Protein AF-0000000087209669 (afdb_homodimer)

Organism: Triticum turgidum subsp. durum (NCBI:txid4567)

Secondary structure (DSSP, 8-state):
---------HHHHHHHHH-TTPPPEE--HHHHHHHTTTT-GGGEEEEETTEEEEEEEETTEEEEEEEEPTTS-HHHHHHHHHHHHH---TTBPPEEEEEEEEEEEEEEETTEEEEEEEEEEEEEEE--TT-BHHHHHH-GGGPPPHHHHHHHHHHHHHHHHHHHHTTEE-----GGGEEE-TT--EEE---TT-EEPPTTTTHHHHGGGSSGGGGS-GGGS-S---HHHHHHHHHHHHHHHHH---SS---------/---------HHHHHHHHH-TTPPPEE--HHHHHHHTTTT-GGGEEEEETTEEEEEEEETTEEEEEEEEPTTS-HHHHHHHHHHHHH---TTBPPEEEEEEEEEEEEEEETTEEEEEEEEEEEEEEE--TT-BHHHHHH-GGGPPPHHHHHHHHHHHHHHHHHHHHTTEE-----GGGEEE-TT--EEE---TT-EEPPTTTTHHHHGGGSSTTTTS-GGGS-S---HHHHHHHHHHHHHHHHH---SS---------

Structure (mmCIF, N/CA/C/O backbone):
data_AF-0000000087209669-model_v1
#
loop_
_entity.id
_entity.type
_entity.pdbx_description
1 polymer 'non-specific serine/threonine protein kinase'
#
loop_
_atom_site.group_PDB
_atom_site.id
_atom_site.type_symbol
_atom_site.label_atom_id
_atom_site.label_alt_id
_atom_site.label_comp_id
_atom_site.label_asym_id
_atom_site.label_entity_id
_atom_site.label_seq_id
_atom_site.pdbx_PDB_ins_code
_atom_site.Cartn_x
_atom_site.Cartn_y
_atom_site.Cartn_z
_atom_site.occupancy
_atom_site.B_iso_or_equiv
_atom_site.auth_seq_id
_atom_site.auth_comp_id
_atom_site.auth_asym_id
_atom_site.auth_atom_id
_atom_site.pdbx_PDB_model_num
ATOM 1 N N . MET A 1 1 ? 26.562 -43.812 -26.75 1 29.86 1 MET A N 1
ATOM 2 C CA . MET A 1 1 ? 25.906 -43.969 -25.438 1 29.86 1 MET A CA 1
ATOM 3 C C . MET A 1 1 ? 24.688 -43.062 -25.344 1 29.86 1 MET A C 1
ATOM 5 O O . MET A 1 1 ? 24.781 -41.844 -25.469 1 29.86 1 MET A O 1
ATOM 9 N N . ASP A 1 2 ? 23.531 -43.406 -25.953 1 32.28 2 ASP A N 1
ATOM 10 C CA . ASP A 1 2 ? 22.266 -42.688 -26.109 1 32.28 2 ASP A CA 1
ATOM 11 C C . ASP A 1 2 ? 21.781 -42.156 -24.766 1 32.28 2 ASP A C 1
ATOM 13 O O . ASP A 1 2 ? 21.484 -42.938 -23.859 1 32.28 2 ASP A O 1
ATOM 17 N N . THR A 1 3 ? 22.391 -41.25 -24.188 1 37.75 3 THR A N 1
ATOM 18 C CA . THR A 1 3 ? 21.938 -40.562 -22.969 1 37.75 3 THR A CA 1
ATOM 19 C C . THR A 1 3 ? 20.422 -40.469 -22.953 1 37.75 3 THR A C 1
ATOM 21 O O . THR A 1 3 ? 19.844 -39.656 -23.703 1 37.75 3 THR A O 1
ATOM 24 N N . LYS A 1 4 ? 19.719 -41.469 -22.969 1 43.22 4 LYS A N 1
ATOM 25 C CA . LYS A 1 4 ? 18.266 -41.531 -22.828 1 43.22 4 LYS A CA 1
ATOM 26 C C . LYS A 1 4 ? 17.781 -40.594 -21.734 1 43.22 4 LYS A C 1
ATOM 28 O O . LYS A 1 4 ? 18.047 -40.812 -20.562 1 43.22 4 LYS A O 1
ATOM 33 N N . ILE A 1 5 ? 17.859 -39.344 -21.797 1 48.56 5 ILE A N 1
ATOM 34 C CA . ILE A 1 5 ? 17.234 -38.375 -20.875 1 48.56 5 ILE A CA 1
ATOM 35 C C . ILE A 1 5 ? 15.938 -38.938 -20.328 1 48.56 5 ILE A C 1
ATOM 37 O O . ILE A 1 5 ? 14.992 -39.219 -21.078 1 48.56 5 ILE A O 1
ATOM 41 N N . GLY A 1 6 ? 15.977 -39.844 -19.453 1 56.38 6 GLY A N 1
ATOM 42 C CA . GLY A 1 6 ? 14.875 -40.562 -18.828 1 56.38 6 GLY A CA 1
ATOM 43 C C . GLY A 1 6 ? 13.68 -39.656 -18.531 1 56.38 6 GLY A C 1
ATOM 44 O O . GLY A 1 6 ? 13.836 -38.5 -18.203 1 56.38 6 GLY A O 1
ATOM 45 N N . THR A 1 7 ? 12.422 -40 -19.156 1 77.19 7 THR A N 1
ATOM 46 C CA . THR A 1 7 ? 11.148 -39.281 -19.031 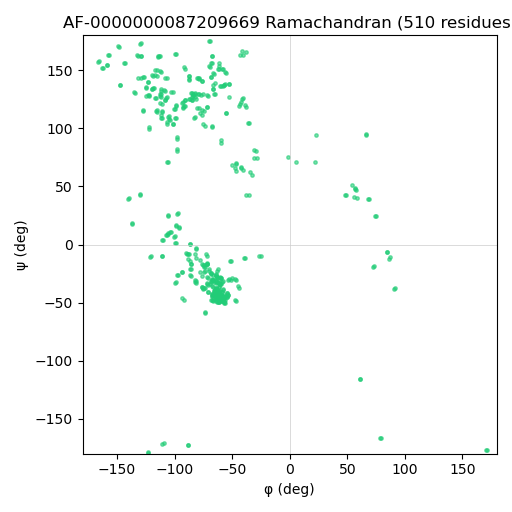1 77.19 7 THR A CA 1
ATOM 47 C C . THR A 1 7 ? 10.742 -39.125 -17.562 1 77.19 7 THR A C 1
ATOM 49 O O . THR A 1 7 ? 10.773 -40.125 -16.812 1 77.19 7 THR A O 1
ATOM 52 N N . ILE A 1 8 ? 10.719 -37.938 -17.016 1 86.88 8 ILE A N 1
ATOM 53 C CA . ILE A 1 8 ? 10.242 -37.656 -15.664 1 86.88 8 ILE A CA 1
ATOM 54 C C . ILE A 1 8 ? 8.953 -38.438 -15.391 1 86.88 8 ILE A C 1
ATOM 56 O O . ILE A 1 8 ? 8.055 -38.469 -16.234 1 86.88 8 ILE A O 1
ATOM 60 N N . ASN A 1 9 ? 9.008 -39.281 -14.352 1 91.88 9 ASN A N 1
ATOM 61 C CA . ASN A 1 9 ? 7.816 -40.031 -13.969 1 91.88 9 ASN A CA 1
ATOM 62 C C . ASN A 1 9 ? 7.262 -39.562 -12.633 1 91.88 9 ASN A C 1
ATOM 64 O O . ASN A 1 9 ? 7.688 -38.531 -12.109 1 91.88 9 ASN A O 1
ATOM 68 N N . LYS A 1 10 ? 6.285 -40.312 -12.125 1 94.25 10 LYS A N 1
ATOM 69 C CA . LYS A 1 10 ? 5.559 -39.938 -10.914 1 94.25 10 LYS A CA 1
ATOM 70 C C . LYS A 1 10 ? 6.488 -39.906 -9.703 1 94.25 10 LYS A C 1
ATOM 72 O O . LYS A 1 10 ? 6.363 -39 -8.852 1 94.25 10 LYS A O 1
ATOM 77 N N . VAL A 1 11 ? 7.418 -40.812 -9.57 1 93.75 11 VAL A N 1
ATOM 78 C CA . VAL A 1 11 ? 8.359 -40.906 -8.453 1 93.75 11 VAL A CA 1
ATOM 79 C C . VAL A 1 11 ? 9.281 -39.688 -8.484 1 93.75 11 VAL A C 1
ATOM 81 O O . VAL A 1 11 ? 9.602 -39.094 -7.438 1 93.75 11 VAL A O 1
ATOM 84 N N . ASP A 1 12 ? 9.688 -39.312 -9.68 1 94.94 12 ASP A N 1
ATOM 85 C CA . ASP A 1 12 ? 10.539 -38.156 -9.836 1 94.94 12 ASP A CA 1
ATOM 86 C C . ASP A 1 12 ? 9.812 -36.875 -9.375 1 94.94 12 ASP A C 1
ATOM 88 O O . ASP A 1 12 ? 10.391 -36.062 -8.664 1 94.94 12 ASP A O 1
ATOM 92 N N . LEU A 1 13 ? 8.617 -36.75 -9.805 1 96.31 13 LEU A N 1
ATOM 93 C CA . LEU A 1 13 ? 7.836 -35.594 -9.422 1 96.31 13 LEU A CA 1
ATOM 94 C C . LEU A 1 13 ? 7.621 -35.531 -7.91 1 96.31 13 LEU A C 1
ATOM 96 O O . LEU A 1 13 ? 7.688 -34.469 -7.297 1 96.31 13 LEU A O 1
ATOM 100 N N . GLU A 1 14 ? 7.352 -36.688 -7.293 1 95.81 14 GLU A N 1
ATOM 101 C CA . GLU A 1 14 ? 7.219 -36.781 -5.84 1 95.81 14 GLU A CA 1
ATOM 102 C C . GLU A 1 14 ? 8.477 -36.281 -5.141 1 95.81 14 GLU A C 1
ATOM 104 O O . GLU A 1 14 ? 8.398 -35.531 -4.16 1 95.81 14 GLU A O 1
ATOM 109 N N . ARG A 1 15 ? 9.594 -36.688 -5.625 1 94.94 15 ARG A N 1
ATOM 110 C CA . ARG A 1 15 ? 10.867 -36.25 -5.07 1 94.94 15 ARG A CA 1
ATOM 111 C C . ARG A 1 15 ? 11.016 -34.719 -5.199 1 94.94 15 ARG A C 1
ATOM 113 O O . ARG A 1 15 ? 11.531 -34.062 -4.297 1 94.94 15 ARG A O 1
ATOM 120 N N . MET A 1 16 ? 10.586 -34.219 -6.312 1 95.88 16 MET A N 1
ATOM 121 C CA . MET A 1 16 ? 10.664 -32.781 -6.543 1 95.88 16 MET A CA 1
ATOM 122 C C . MET A 1 16 ? 9.789 -32.031 -5.555 1 95.88 16 MET A C 1
ATOM 124 O O . MET A 1 16 ? 10.172 -30.953 -5.078 1 95.88 16 MET A O 1
ATOM 128 N N . VAL A 1 17 ? 8.609 -32.594 -5.273 1 96.12 17 VAL A N 1
ATOM 129 C CA . VAL A 1 17 ? 7.703 -31.953 -4.324 1 96.12 17 VAL A CA 1
ATOM 130 C C . VAL A 1 17 ? 8.367 -31.875 -2.951 1 96.12 17 VAL A C 1
ATOM 132 O O . VAL A 1 17 ? 8.219 -30.859 -2.246 1 96.12 17 VAL A O 1
ATOM 135 N N . LEU A 1 18 ? 9.164 -32.812 -2.588 1 94.31 18 LEU A N 1
ATOM 136 C CA . LEU A 1 18 ? 9.773 -32.906 -1.266 1 94.31 18 LEU A CA 1
ATOM 137 C C . LEU A 1 18 ? 11.062 -32.094 -1.195 1 94.31 18 LEU A C 1
ATOM 139 O O . LEU A 1 18 ? 11.453 -31.641 -0.12 1 94.31 18 LEU A O 1
ATOM 143 N N . ASP A 1 19 ? 11.664 -31.953 -2.354 1 94.62 19 ASP A N 1
ATOM 144 C CA . ASP A 1 19 ? 12.945 -31.25 -2.416 1 94.62 19 ASP A CA 1
ATOM 145 C C . ASP A 1 19 ? 12.758 -29.797 -2.85 1 94.62 19 ASP A C 1
ATOM 147 O O . ASP A 1 19 ? 12.648 -29.516 -4.043 1 94.62 19 ASP A O 1
ATOM 151 N N . ARG A 1 20 ? 12.945 -28.922 -1.974 1 91.5 20 ARG A N 1
ATOM 152 C CA . ARG A 1 20 ? 12.695 -27.516 -2.242 1 91.5 20 ARG A CA 1
ATOM 153 C C . ARG A 1 20 ? 13.758 -26.938 -3.174 1 91.5 20 ARG A C 1
ATOM 155 O O . ARG A 1 20 ? 13.57 -25.859 -3.75 1 91.5 20 ARG A O 1
ATOM 162 N N . SER A 1 21 ? 14.836 -27.547 -3.355 1 92.44 21 SER A N 1
ATOM 163 C CA . SER A 1 21 ? 15.914 -27.062 -4.207 1 92.44 21 SER A CA 1
ATOM 164 C C . SER A 1 21 ? 15.75 -27.562 -5.645 1 92.44 21 SER A C 1
ATOM 166 O O . SER A 1 21 ? 16.469 -27.125 -6.539 1 92.44 21 SER A O 1
ATOM 168 N N . ALA A 1 22 ? 14.797 -28.438 -5.828 1 93.75 22 ALA A N 1
ATOM 169 C CA . ALA A 1 22 ? 14.586 -29 -7.164 1 93.75 22 ALA A CA 1
ATOM 170 C C . ALA A 1 22 ? 14.258 -27.891 -8.172 1 93.75 22 ALA A C 1
ATOM 172 O O . ALA A 1 22 ? 13.484 -26.984 -7.871 1 93.75 22 ALA A O 1
ATOM 173 N N . GLU A 1 23 ? 14.836 -27.953 -9.32 1 95.38 23 GLU A N 1
ATOM 174 C CA . GLU A 1 23 ? 14.555 -27 -10.391 1 95.38 23 GLU A CA 1
ATOM 175 C C . GLU A 1 23 ? 13.367 -27.453 -11.234 1 95.38 23 GLU A C 1
ATOM 177 O O . GLU A 1 23 ? 13.211 -28.641 -11.516 1 95.38 23 GLU A O 1
ATOM 182 N N . PRO A 1 24 ? 12.539 -26.484 -11.633 1 97 24 PRO A N 1
ATOM 183 C CA . PRO A 1 24 ? 11.422 -26.859 -12.5 1 97 24 PRO A CA 1
ATOM 184 C C . PRO A 1 24 ? 11.875 -27.531 -13.789 1 97 24 PRO A C 1
ATOM 186 O O . PRO A 1 24 ? 12.961 -27.234 -14.297 1 97 24 PRO A O 1
ATOM 189 N N . THR A 1 25 ? 11.047 -28.375 -14.32 1 96.19 25 THR A N 1
ATOM 190 C CA . THR A 1 25 ? 11.43 -29.125 -15.516 1 96.19 25 THR A CA 1
ATOM 191 C C . THR A 1 25 ? 10.211 -29.422 -16.375 1 96.19 25 THR A C 1
ATOM 193 O O . THR A 1 25 ? 9.078 -29.125 -15.984 1 96.19 25 THR A O 1
ATOM 196 N N . TYR A 1 26 ? 10.539 -29.922 -17.547 1 96.56 26 TYR A N 1
ATOM 197 C CA . TYR A 1 26 ? 9.484 -30.406 -18.422 1 96.56 26 TYR A CA 1
ATOM 198 C C . TYR A 1 26 ? 8.797 -31.625 -17.828 1 96.56 26 TYR A C 1
ATOM 200 O O . TYR A 1 26 ? 9.461 -32.5 -17.297 1 96.56 26 TYR A O 1
ATOM 208 N N . LEU A 1 27 ? 7.516 -31.688 -17.891 1 97.5 27 LEU A N 1
ATOM 209 C CA . LEU A 1 27 ? 6.691 -32.812 -17.453 1 97.5 27 LEU A CA 1
ATOM 210 C C . LEU A 1 27 ? 5.828 -33.344 -18.594 1 97.5 27 LEU A C 1
ATOM 212 O O . LEU A 1 27 ? 5.113 -32.562 -19.234 1 97.5 27 LEU A O 1
ATOM 216 N N . PRO A 1 28 ? 5.887 -34.625 -18.828 1 96.25 28 PRO A N 1
ATOM 217 C CA . PRO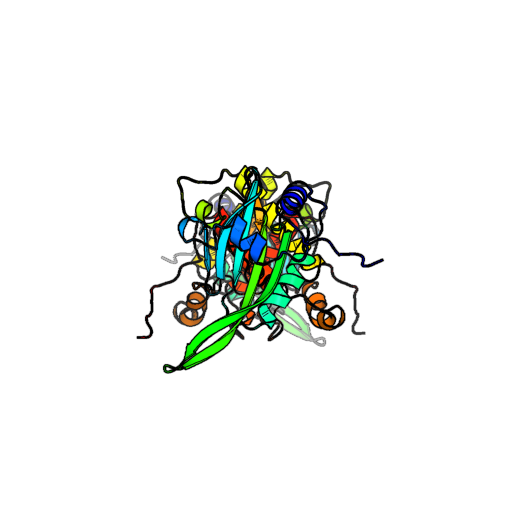 A 1 28 ? 5.09 -35.156 -19.922 1 96.25 28 PRO A CA 1
ATOM 218 C C . PRO A 1 28 ? 3.586 -35.062 -19.672 1 96.25 28 PRO A C 1
ATOM 220 O O . PRO A 1 28 ? 3.133 -35.156 -18.531 1 96.25 28 PRO A O 1
ATOM 223 N N . LEU A 1 29 ? 2.846 -34.875 -20.734 1 96 29 LEU A N 1
ATOM 224 C CA . LEU A 1 29 ? 1.393 -34.781 -20.656 1 96 29 LEU A CA 1
ATOM 225 C C . LEU A 1 29 ? 0.793 -36 -19.969 1 96 29 LEU A C 1
ATOM 227 O O . LEU A 1 29 ? -0.108 -35.875 -19.141 1 96 29 LEU A O 1
ATOM 231 N N . SER A 1 30 ? 1.269 -37.188 -20.312 1 95.56 30 SER A N 1
ATOM 232 C CA . SER A 1 30 ? 0.744 -38.438 -19.766 1 95.56 30 SER A CA 1
ATOM 233 C C . SER A 1 30 ? 0.854 -38.469 -18.25 1 95.56 30 SER A C 1
ATOM 235 O O . SER A 1 30 ? -0.038 -38.969 -17.562 1 95.56 30 SER A O 1
ATOM 237 N N . LEU A 1 31 ? 1.919 -37.969 -17.75 1 96.81 31 LEU A N 1
ATOM 238 C CA . LEU A 1 31 ? 2.125 -37.875 -16.297 1 96.81 31 LEU A CA 1
ATOM 239 C C . LEU A 1 31 ? 1.084 -37 -15.648 1 96.81 31 LEU A C 1
ATOM 241 O O . LEU A 1 31 ? 0.45 -37.375 -14.664 1 96.81 31 LEU A O 1
ATOM 245 N N . LEU A 1 32 ? 0.845 -35.781 -16.172 1 97.81 32 LEU A N 1
ATOM 246 C CA . LEU A 1 32 ? -0.082 -34.812 -15.602 1 97.81 32 LEU A CA 1
ATOM 247 C C . LEU A 1 32 ? -1.523 -35.281 -15.742 1 97.81 32 LEU A C 1
ATOM 249 O O . LEU A 1 32 ? -2.348 -35.062 -14.859 1 97.81 32 LEU A O 1
ATOM 253 N N . GLU A 1 33 ? -1.814 -36 -16.875 1 96.69 33 GLU A N 1
ATOM 254 C CA . GLU A 1 33 ? -3.129 -36.594 -17.031 1 96.69 33 GLU A CA 1
ATOM 255 C C . GLU A 1 33 ? -3.373 -37.656 -15.961 1 96.69 33 GLU A C 1
ATOM 257 O O . GLU A 1 33 ? -4.449 -37.719 -15.359 1 96.69 33 GLU A O 1
ATOM 262 N N . ASP A 1 34 ? -2.4 -38.438 -15.758 1 96.75 34 ASP A N 1
ATOM 263 C CA . ASP A 1 34 ? -2.514 -39.531 -14.797 1 96.75 34 ASP A CA 1
ATOM 264 C C . ASP A 1 34 ? -2.768 -39 -13.391 1 96.75 34 ASP A C 1
ATOM 266 O O . ASP A 1 34 ? -3.713 -39.406 -12.719 1 96.75 34 ASP A O 1
ATOM 270 N N . ILE A 1 35 ? -2.006 -38.062 -12.961 1 97.56 35 ILE A N 1
ATOM 271 C CA . ILE A 1 35 ? -2.053 -37.625 -11.562 1 97.56 35 ILE A CA 1
ATOM 272 C C . ILE A 1 35 ? -3.305 -36.781 -11.336 1 97.56 35 ILE A C 1
ATOM 274 O O . ILE A 1 35 ? -3.691 -36.531 -10.188 1 97.56 35 ILE A O 1
ATOM 278 N N . THR A 1 36 ? -3.971 -36.25 -12.367 1 97.88 36 THR A N 1
ATOM 279 C CA . THR A 1 36 ? -5.168 -35.438 -12.234 1 97.88 36 THR A CA 1
ATOM 280 C C . THR A 1 36 ? -6.414 -36.219 -12.641 1 97.88 36 THR A C 1
ATOM 282 O O . THR A 1 36 ? -7.484 -35.625 -12.828 1 97.88 36 THR A O 1
ATOM 285 N N . ASP A 1 37 ? -6.301 -37.531 -12.859 1 97.12 37 ASP A N 1
ATOM 286 C CA . ASP A 1 37 ? -7.402 -38.344 -13.359 1 97.12 37 ASP A CA 1
ATOM 287 C C . ASP A 1 37 ? -7.957 -37.75 -14.664 1 97.12 37 ASP A C 1
ATOM 289 O O . ASP A 1 37 ? -9.164 -37.531 -14.781 1 97.12 37 ASP A O 1
ATOM 293 N N . CYS A 1 38 ? -7.012 -37.5 -15.594 1 96.5 38 CYS A N 1
ATOM 294 C CA . CYS A 1 38 ? -7.312 -36.969 -16.922 1 96.5 38 CYS A CA 1
ATOM 295 C C . CYS A 1 38 ? -8.086 -35.656 -16.828 1 96.5 38 CYS A C 1
ATOM 297 O O . CYS A 1 38 ? -9.094 -35.5 -17.516 1 96.5 38 CYS A O 1
ATOM 299 N N . PHE A 1 39 ? -7.672 -34.844 -15.891 1 96.44 39 PHE A N 1
ATOM 300 C CA . PHE A 1 39 ? -8.258 -33.531 -15.719 1 96.44 39 PHE A CA 1
ATOM 301 C C . PHE A 1 39 ? -9.758 -33.625 -15.484 1 96.44 39 PHE A C 1
ATOM 303 O O . PHE A 1 39 ? -10.539 -32.875 -16.094 1 96.44 39 PHE A O 1
ATOM 310 N N . SER A 1 40 ? -10.133 -34.5 -14.625 1 96.19 40 SER A N 1
ATOM 311 C CA . SER A 1 40 ? -11.539 -34.688 -14.281 1 96.19 40 SER A CA 1
ATOM 312 C C . SER A 1 40 ? -12.086 -33.5 -13.516 1 96.19 40 SER A C 1
ATOM 314 O O . SER A 1 40 ? -11.367 -32.844 -12.742 1 96.19 40 SER A O 1
ATOM 316 N N . ASP A 1 41 ? -13.383 -33.25 -13.602 1 94.81 41 ASP A N 1
ATOM 317 C CA . ASP A 1 41 ? -14.055 -32.156 -12.922 1 94.81 41 ASP A CA 1
ATOM 318 C C . ASP A 1 41 ? -13.969 -32.312 -11.406 1 94.81 41 ASP A C 1
ATOM 320 O O . ASP A 1 41 ? -13.914 -31.328 -10.68 1 94.81 41 ASP A O 1
ATOM 324 N N . ASP A 1 42 ? -13.953 -33.5 -10.961 1 95.44 42 ASP A N 1
ATOM 325 C CA . ASP A 1 42 ? -13.898 -33.781 -9.523 1 95.44 42 ASP A CA 1
ATOM 326 C C . ASP A 1 42 ? -12.594 -33.25 -8.922 1 95.44 42 ASP A C 1
ATOM 328 O O . ASP A 1 42 ? -12.508 -33.062 -7.707 1 95.44 42 ASP A O 1
ATOM 332 N N . GLN A 1 43 ? -11.539 -33.062 -9.75 1 96.12 43 GLN A N 1
ATOM 333 C CA . GLN A 1 43 ? -10.234 -32.625 -9.266 1 96.12 43 GLN A CA 1
ATOM 334 C C . GLN A 1 43 ? -10.047 -31.141 -9.461 1 96.12 43 GLN A C 1
ATOM 336 O O . GLN A 1 43 ? -8.992 -30.594 -9.125 1 96.12 43 GLN A O 1
ATOM 341 N N . GLN A 1 44 ? -11.094 -30.469 -10 1 96.31 44 GLN A N 1
ATOM 342 C CA . GLN A 1 44 ? -10.984 -29.031 -10.234 1 96.31 44 GLN A CA 1
ATOM 343 C C . GLN A 1 44 ? -11 -28.25 -8.922 1 96.31 44 GLN A C 1
ATOM 345 O O . GLN A 1 44 ? -11.883 -28.453 -8.078 1 96.31 44 GLN A O 1
ATOM 350 N N . ILE A 1 45 ? -10.031 -27.391 -8.703 1 95 45 ILE A N 1
ATOM 351 C CA . ILE A 1 45 ? -9.961 -26.641 -7.449 1 95 45 ILE A CA 1
ATOM 352 C C . ILE A 1 45 ? -10.023 -25.141 -7.73 1 95 45 ILE A C 1
ATOM 354 O O . ILE A 1 45 ? -10.102 -24.328 -6.805 1 95 45 ILE A O 1
ATOM 358 N N . GLY A 1 46 ? -9.93 -24.719 -8.945 1 91.25 46 GLY A N 1
ATOM 359 C CA . GLY A 1 46 ? -10.016 -23.328 -9.32 1 91.25 46 GLY A CA 1
ATOM 360 C C . GLY A 1 46 ? -10.203 -23.109 -10.812 1 91.25 46 GLY A C 1
ATOM 361 O O . GLY A 1 46 ? -9.93 -24 -11.609 1 91.25 46 GLY A O 1
ATOM 362 N N . SER A 1 47 ? -10.742 -21.938 -11.094 1 87.62 47 SER A N 1
ATOM 363 C CA . SER A 1 47 ? -10.914 -21.562 -12.492 1 87.62 47 SER A CA 1
ATOM 364 C C . SER A 1 47 ? -10.758 -20.047 -12.68 1 87.62 47 SER A C 1
ATOM 366 O O . SER A 1 47 ? -11.141 -19.266 -11.805 1 87.62 47 SER A O 1
ATOM 368 N N . GLY A 1 48 ? -10.094 -19.672 -13.656 1 75.75 48 GLY A N 1
ATOM 369 C CA . GLY A 1 48 ? -10.023 -18.281 -14.078 1 75.75 48 GLY A CA 1
ATOM 370 C C . GLY A 1 48 ? -10.453 -18.078 -15.523 1 75.75 48 GLY A C 1
ATOM 371 O O . GLY A 1 48 ? -10.969 -19 -16.156 1 75.75 48 GLY A O 1
ATOM 372 N N . GLY A 1 49 ? -10.414 -16.828 -16.031 1 67.69 49 GLY A N 1
ATOM 373 C CA . GLY A 1 49 ? -10.867 -16.5 -17.375 1 67.69 49 GLY A CA 1
ATOM 374 C C . GLY A 1 49 ? -10.227 -17.375 -18.438 1 67.69 49 GLY A C 1
ATOM 375 O O . GLY A 1 49 ? -10.883 -17.766 -19.406 1 67.69 49 GLY A O 1
ATOM 376 N N . PHE A 1 50 ? -9.016 -17.859 -18.25 1 77.56 50 PHE A N 1
ATOM 377 C CA . PHE A 1 50 ? -8.359 -18.547 -19.359 1 77.56 50 PHE A CA 1
ATOM 378 C C . PHE A 1 50 ? -7.664 -19.812 -18.875 1 77.56 50 PHE A C 1
ATOM 380 O O . PHE A 1 50 ? -6.77 -20.328 -19.531 1 77.56 50 PHE A O 1
ATOM 387 N N . SER A 1 51 ? -8.055 -20.266 -17.688 1 89.44 51 SER A N 1
ATOM 388 C CA . SER A 1 51 ? -7.363 -21.438 -17.188 1 89.44 51 SER A CA 1
ATOM 389 C C . SER A 1 51 ? -8.195 -22.172 -16.141 1 89.44 51 SER A C 1
ATOM 391 O O . SER A 1 51 ? -9.102 -21.578 -15.539 1 89.44 51 SER A O 1
ATOM 393 N N . ILE A 1 52 ? -7.953 -23.438 -16 1 93.88 52 ILE A N 1
ATOM 394 C CA . ILE A 1 52 ? -8.531 -24.281 -14.961 1 93.88 52 ILE A CA 1
ATOM 395 C C . ILE A 1 52 ? -7.414 -24.938 -14.156 1 93.88 52 ILE A C 1
ATOM 397 O O . ILE A 1 52 ? -6.41 -25.391 -14.719 1 93.88 52 ILE A O 1
ATOM 401 N N . VAL A 1 53 ? -7.621 -25 -12.844 1 97.06 53 VAL A N 1
ATOM 402 C CA . VAL A 1 53 ? -6.613 -25.594 -11.977 1 97.06 53 VAL A CA 1
ATOM 403 C C . VAL A 1 53 ? -7.145 -26.906 -11.391 1 97.06 53 VAL A C 1
ATOM 405 O O . VAL A 1 53 ? -8.266 -26.953 -10.891 1 97.06 53 VAL A O 1
ATOM 408 N N . TYR A 1 54 ? -6.309 -27.969 -11.461 1 97.75 54 TYR A N 1
ATOM 409 C CA . TYR A 1 54 ? -6.676 -29.297 -10.977 1 97.75 54 TYR A CA 1
ATOM 410 C C . TYR A 1 54 ? -5.734 -29.75 -9.859 1 97.75 54 TYR A C 1
ATOM 412 O O . TYR A 1 54 ? -4.535 -29.469 -9.898 1 97.75 54 TYR A O 1
ATOM 420 N N . LYS A 1 55 ? -6.305 -30.469 -8.93 1 97.94 55 LYS A N 1
ATOM 421 C CA . LYS A 1 55 ? -5.5 -31.141 -7.918 1 97.94 55 LYS A CA 1
ATOM 422 C C . LYS A 1 55 ? -4.945 -32.469 -8.445 1 97.94 55 LYS A C 1
ATOM 424 O O . LYS A 1 55 ? -5.668 -33.219 -9.086 1 97.94 55 LYS A O 1
ATOM 429 N N . GLY A 1 56 ? -3.686 -32.688 -8.305 1 97.81 56 GLY A N 1
ATOM 430 C CA . GLY A 1 56 ? -3.041 -33.938 -8.656 1 97.81 56 GLY A CA 1
ATOM 431 C C . GLY A 1 56 ? -2.449 -34.656 -7.461 1 97.81 56 GLY A C 1
ATOM 432 O O . GLY A 1 56 ? -1.982 -34.031 -6.516 1 97.81 56 GLY A O 1
ATOM 433 N N . MET A 1 57 ? -2.406 -35.969 -7.543 1 96.81 57 MET A N 1
ATOM 434 C CA . MET A 1 57 ? -1.826 -36.781 -6.48 1 96.81 57 MET A CA 1
ATOM 435 C C . MET A 1 57 ? -0.54 -37.469 -6.953 1 96.81 57 MET A C 1
ATOM 437 O O . MET A 1 57 ? -0.53 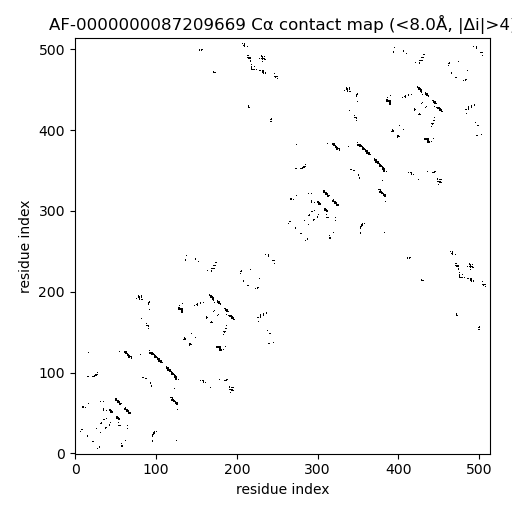-38.125 -7.977 1 96.81 57 MET A O 1
ATOM 441 N N . VAL A 1 58 ? 0.487 -37.188 -6.266 1 95.38 58 VAL A N 1
ATOM 442 C CA . VAL A 1 58 ? 1.788 -37.781 -6.531 1 95.38 58 VAL A CA 1
ATOM 443 C C . VAL A 1 58 ? 2.287 -38.5 -5.277 1 95.38 58 VAL A C 1
ATOM 445 O O . VAL A 1 58 ? 2.859 -37.875 -4.383 1 95.38 58 VAL A O 1
ATOM 448 N N . GLY A 1 59 ? 2.096 -39.875 -5.297 1 90.5 59 GLY A N 1
ATOM 449 C CA . GLY A 1 59 ? 2.322 -40.594 -4.055 1 90.5 59 GLY A CA 1
ATOM 450 C C . GLY A 1 59 ? 1.396 -40.156 -2.934 1 90.5 59 GLY A C 1
ATOM 451 O O . GLY A 1 59 ? 0.172 -40.188 -3.084 1 90.5 59 GLY A O 1
ATOM 452 N N . GLY A 1 60 ? 1.852 -39.594 -1.885 1 90.38 60 GLY A N 1
ATOM 453 C CA . GLY A 1 60 ? 1.073 -39.125 -0.759 1 90.38 60 GLY A CA 1
ATOM 454 C C . GLY A 1 60 ? 0.994 -37.594 -0.702 1 90.38 60 GLY A C 1
ATOM 455 O O . GLY A 1 60 ? 0.48 -37.031 0.266 1 90.38 60 GLY A O 1
ATOM 456 N N . LYS A 1 61 ? 1.494 -37.062 -1.763 1 95 61 LYS A N 1
ATOM 457 C CA . LYS A 1 61 ? 1.522 -35.625 -1.779 1 95 61 LYS A CA 1
ATOM 458 C C . LYS A 1 61 ? 0.608 -35.062 -2.867 1 95 61 LYS A C 1
ATOM 460 O O . LYS A 1 61 ? 0.198 -35.781 -3.773 1 95 61 LYS A O 1
ATOM 465 N N . MET A 1 62 ? 0.302 -33.812 -2.689 1 97.19 62 MET A N 1
ATOM 466 C CA . MET A 1 62 ? -0.58 -33.156 -3.654 1 97.19 62 MET A CA 1
ATOM 467 C C . MET A 1 62 ? 0.172 -32.094 -4.449 1 97.19 62 MET A C 1
ATOM 469 O O . MET A 1 62 ? 1.13 -31.516 -3.951 1 97.19 62 MET A O 1
ATOM 473 N N . VAL A 1 63 ? -0.262 -31.906 -5.703 1 98.38 63 VAL A N 1
ATOM 474 C CA . VAL A 1 63 ? 0.211 -30.828 -6.555 1 98.38 63 VAL A CA 1
ATOM 475 C C . VAL A 1 63 ? -0.979 -30.109 -7.199 1 98.38 63 VAL A C 1
ATOM 477 O O . VAL A 1 63 ? -2.109 -30.609 -7.133 1 98.38 63 VAL A O 1
ATOM 480 N N . ALA A 1 64 ? -0.734 -28.906 -7.691 1 98.38 64 ALA A N 1
ATOM 481 C CA . ALA A 1 64 ? -1.728 -28.156 -8.469 1 98.38 64 ALA A CA 1
ATOM 482 C C . ALA A 1 64 ? -1.305 -28.031 -9.922 1 98.38 64 ALA A C 1
ATOM 484 O O . ALA A 1 64 ? -0.188 -27.609 -10.219 1 98.38 64 ALA A O 1
ATOM 485 N N . VAL A 1 65 ? -2.197 -28.422 -10.836 1 98.19 65 VAL A N 1
ATOM 486 C CA . VAL A 1 65 ? -1.914 -28.359 -12.266 1 98.19 65 VAL A CA 1
ATOM 487 C C . VAL A 1 65 ? -2.852 -27.359 -12.938 1 98.19 65 VAL A C 1
ATOM 489 O O . VAL A 1 65 ? -4.07 -27.531 -12.93 1 98.19 65 VAL A O 1
ATOM 492 N N . LYS A 1 66 ? -2.264 -26.312 -13.461 1 96.56 66 LYS A N 1
ATOM 493 C CA . LYS A 1 66 ? -3.012 -25.297 -14.203 1 96.56 66 LYS A CA 1
ATOM 494 C C . LYS A 1 66 ? -3.021 -25.609 -15.695 1 96.56 66 LYS A C 1
ATOM 496 O O . LYS A 1 66 ? -1.963 -25.703 -16.328 1 96.56 66 LYS A O 1
ATOM 501 N N . LYS A 1 67 ? -4.191 -25.812 -16.219 1 95.31 67 LYS A N 1
ATOM 502 C CA . LYS A 1 67 ? -4.383 -26.047 -17.656 1 95.31 67 LYS A CA 1
ATOM 503 C C . LYS A 1 67 ? -4.859 -24.781 -18.359 1 95.31 67 LYS A C 1
ATOM 505 O O . LYS A 1 67 ? -5.93 -24.266 -18.047 1 95.31 67 LYS A O 1
ATOM 510 N N . LEU A 1 68 ? -4.047 -24.297 -19.266 1 91.56 68 LEU A N 1
ATOM 511 C CA . LEU A 1 68 ? -4.367 -23.062 -19.969 1 91.56 68 LEU A CA 1
ATOM 512 C C . LEU A 1 68 ? -5.215 -23.344 -21.203 1 91.56 68 LEU A C 1
ATOM 514 O O . LEU A 1 68 ? -5.047 -24.375 -21.859 1 91.56 68 LEU A O 1
ATOM 518 N N . SER A 1 69 ? -6.078 -22.422 -21.438 1 84.81 69 SER A N 1
ATOM 519 C CA . SER A 1 69 ? -6.953 -22.562 -22.594 1 84.81 69 SER A CA 1
ATOM 520 C C . SER A 1 69 ? -6.152 -22.594 -23.891 1 84.81 69 SER A C 1
ATOM 522 O O . SER A 1 69 ? -5.145 -21.891 -24.016 1 84.81 69 SER A O 1
ATOM 524 N N . GLN A 1 70 ? -6.68 -23.25 -24.844 1 75.94 70 GLN A N 1
ATOM 525 C CA . GLN A 1 70 ? -6.051 -23.375 -26.156 1 75.94 70 GLN A CA 1
ATOM 526 C C . GLN A 1 70 ? -6.16 -22.078 -26.953 1 75.94 70 GLN A C 1
ATOM 528 O O . GLN A 1 70 ? -5.418 -21.859 -27.906 1 75.94 70 GLN A O 1
ATOM 533 N N . THR A 1 71 ? -7.086 -21.266 -26.531 1 71.25 71 THR A N 1
ATOM 534 C CA . THR A 1 71 ? -7.32 -20.016 -27.25 1 71.25 71 THR A CA 1
ATOM 535 C C . THR A 1 71 ? -6.316 -18.953 -26.828 1 71.25 71 THR A C 1
ATOM 537 O O . THR A 1 71 ? -6.211 -17.891 -27.469 1 71.25 71 THR A O 1
ATOM 540 N N . MET A 1 72 ? -5.531 -19.328 -25.922 1 70.56 72 MET A N 1
ATOM 541 C CA . MET A 1 72 ? -4.547 -18.359 -25.438 1 70.56 72 MET A CA 1
ATOM 542 C C . MET A 1 72 ? -3.371 -18.25 -26.406 1 70.56 72 MET A C 1
ATOM 544 O O . MET A 1 72 ? -2.998 -19.234 -27.047 1 70.56 72 MET A O 1
ATOM 548 N N . HIS A 1 73 ? -2.949 -17.047 -26.484 1 70.94 73 HIS A N 1
ATOM 549 C CA . HIS A 1 73 ? -1.773 -16.828 -27.312 1 70.94 73 HIS A CA 1
ATOM 550 C C . HIS A 1 73 ? -0.541 -17.5 -26.719 1 70.94 73 HIS A C 1
ATOM 552 O O . HIS A 1 73 ? -0.35 -17.484 -25.5 1 70.94 73 HIS A O 1
ATOM 558 N N . GLU A 1 74 ? 0.199 -18.172 -27.469 1 74.69 74 GLU A N 1
ATOM 559 C CA . GLU A 1 74 ? 1.412 -18.891 -27.094 1 74.69 74 GLU A CA 1
ATOM 560 C C . GLU A 1 74 ? 2.365 -17.984 -26.312 1 74.69 74 GLU A C 1
ATOM 562 O O . GLU A 1 74 ? 3.039 -18.453 -25.391 1 74.69 74 GLU A O 1
ATOM 567 N N . ASN A 1 75 ? 2.348 -16.781 -26.578 1 80.81 75 ASN A N 1
ATOM 568 C CA . ASN A 1 75 ? 3.25 -15.82 -25.953 1 80.81 75 ASN A CA 1
ATOM 569 C C . ASN A 1 75 ? 2.951 -15.664 -24.453 1 80.81 75 ASN A C 1
ATOM 571 O O . ASN A 1 75 ? 3.867 -15.508 -23.656 1 80.81 75 ASN A O 1
ATOM 575 N N . LYS A 1 76 ? 1.761 -15.914 -24.109 1 81.19 76 LYS A N 1
ATOM 576 C CA . LYS A 1 76 ? 1.383 -15.758 -22.703 1 81.19 76 LYS A CA 1
ATOM 577 C C . LYS A 1 76 ? 1.922 -16.906 -21.859 1 81.19 76 LYS A C 1
ATOM 579 O O . LYS A 1 76 ? 2.393 -16.703 -20.75 1 81.19 76 LYS A O 1
ATOM 584 N N . PHE A 1 77 ? 1.896 -18.078 -22.453 1 88.94 77 PHE A N 1
ATOM 585 C CA . PHE A 1 77 ? 2.412 -19.266 -21.781 1 88.94 77 PHE A CA 1
ATOM 586 C C . PHE A 1 77 ? 3.91 -19.141 -21.531 1 88.94 77 PHE A C 1
ATOM 588 O O . PHE A 1 77 ? 4.375 -19.312 -20.406 1 88.94 77 PHE A O 1
ATOM 595 N N . HIS A 1 78 ? 4.602 -18.781 -22.531 1 91.25 78 HIS A N 1
ATOM 596 C CA . HIS A 1 78 ? 6.055 -18.672 -22.438 1 91.25 78 HIS A CA 1
ATOM 597 C C . HIS A 1 78 ? 6.465 -17.594 -21.438 1 91.25 78 HIS A C 1
ATOM 599 O O . HIS A 1 78 ? 7.414 -17.781 -20.672 1 91.25 78 HIS A O 1
ATOM 605 N N . LYS A 1 79 ? 5.762 -16.562 -21.438 1 88.44 79 LYS A N 1
ATOM 606 C CA . LYS A 1 79 ? 6.07 -15.453 -20.531 1 88.44 79 LYS A CA 1
ATOM 607 C C . LYS A 1 79 ? 5.832 -15.859 -19.078 1 88.44 79 LYS A C 1
ATOM 609 O O . LYS A 1 79 ? 6.633 -15.531 -18.203 1 88.44 79 LYS A O 1
ATOM 614 N N . GLU A 1 80 ? 4.727 -16.516 -18.859 1 91.69 80 GLU A N 1
ATOM 615 C CA . GLU A 1 80 ? 4.438 -16.969 -17.5 1 91.69 80 GLU A CA 1
ATOM 616 C C . GLU A 1 80 ? 5.516 -17.922 -16.984 1 91.69 80 GLU A C 1
ATOM 618 O O . GLU A 1 80 ? 6 -17.781 -15.867 1 91.69 80 GLU A O 1
ATOM 623 N N . VAL A 1 81 ? 5.914 -18.812 -17.844 1 94.62 81 VAL A N 1
ATOM 624 C CA . VAL A 1 81 ? 6.941 -19.781 -17.469 1 94.62 81 VAL A CA 1
ATOM 625 C C . VAL A 1 81 ? 8.258 -19.062 -17.203 1 94.62 81 VAL A C 1
ATOM 627 O O . VAL A 1 81 ? 8.938 -19.359 -16.219 1 94.62 81 VAL A O 1
ATOM 630 N N . GLU A 1 82 ? 8.578 -18.156 -18.031 1 94.31 82 GLU A N 1
ATOM 631 C CA . GLU A 1 82 ? 9.812 -17.391 -17.875 1 94.31 82 GLU A CA 1
ATOM 632 C C . GLU A 1 82 ? 9.828 -16.656 -16.531 1 94.31 82 GLU A C 1
ATOM 634 O O . GLU A 1 82 ? 10.805 -16.734 -15.789 1 94.31 82 GLU A O 1
ATOM 639 N N . CYS A 1 83 ? 8.805 -16 -16.219 1 94.44 83 CYS A N 1
ATOM 640 C CA . CYS A 1 83 ? 8.734 -15.195 -15 1 94.44 83 CYS A CA 1
ATOM 641 C C . CYS A 1 83 ? 8.742 -16.078 -13.758 1 94.44 83 CYS A C 1
ATOM 643 O O . CYS A 1 83 ? 9.523 -15.836 -12.836 1 94.44 83 CYS A O 1
ATOM 645 N N . ILE A 1 84 ? 7.926 -17.094 -13.766 1 96.62 84 ILE A N 1
ATOM 646 C CA . ILE A 1 84 ? 7.762 -17.875 -12.547 1 96.62 84 ILE A CA 1
ATOM 647 C C . ILE A 1 84 ? 9.023 -18.703 -12.297 1 96.62 84 ILE A C 1
ATOM 649 O O . ILE A 1 84 ? 9.367 -18.969 -11.141 1 96.62 84 ILE A O 1
ATOM 653 N N . THR A 1 85 ? 9.742 -19.062 -13.312 1 96.19 85 THR A N 1
ATOM 654 C CA . THR A 1 85 ? 10.984 -19.812 -13.172 1 96.19 85 THR A CA 1
ATOM 655 C C . THR A 1 85 ? 12.031 -18.984 -12.422 1 96.19 85 THR A C 1
ATOM 657 O O . THR A 1 85 ? 12.828 -19.531 -11.664 1 96.19 85 THR A O 1
ATOM 660 N N . LYS A 1 86 ? 12.016 -17.75 -12.555 1 94.75 86 LYS A N 1
ATOM 661 C CA . LYS A 1 86 ? 12.992 -16.844 -11.945 1 94.75 86 LYS A CA 1
ATOM 662 C C . LYS A 1 86 ? 12.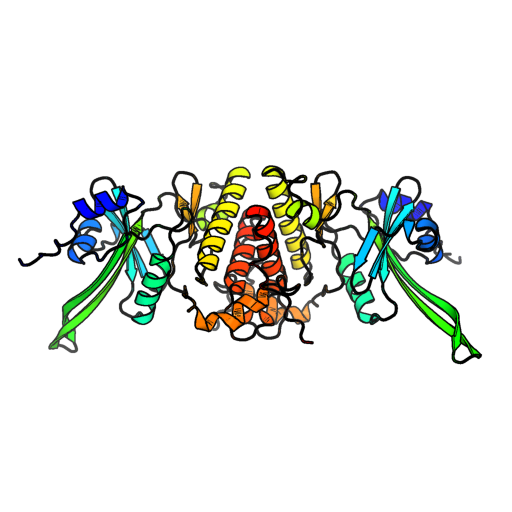578 -16.484 -10.523 1 94.75 86 LYS A C 1
ATOM 664 O O . LYS A 1 86 ? 13.391 -15.961 -9.758 1 94.75 86 LYS A O 1
ATOM 669 N N . ALA A 1 87 ? 11.375 -16.719 -10.219 1 95.31 87 ALA A N 1
ATOM 670 C CA . ALA A 1 87 ? 10.805 -16.25 -8.953 1 95.31 87 ALA A CA 1
ATOM 671 C C . ALA A 1 87 ? 10.82 -17.359 -7.902 1 95.31 87 ALA A C 1
ATOM 673 O O . ALA A 1 87 ? 9.805 -18 -7.656 1 95.31 87 ALA A O 1
ATOM 674 N N . LYS A 1 88 ? 11.953 -17.578 -7.262 1 96.06 88 LYS A N 1
ATOM 675 C CA . LYS A 1 88 ? 12.07 -18.562 -6.195 1 96.06 88 LYS A CA 1
ATOM 676 C C . LYS A 1 88 ? 12.133 -17.891 -4.828 1 96.06 88 LYS A C 1
ATOM 678 O O . LYS A 1 88 ? 13.141 -17.281 -4.477 1 96.06 88 LYS A O 1
ATOM 683 N N . HIS A 1 89 ? 11.086 -18.062 -4.059 1 97.38 89 HIS A N 1
ATOM 684 C CA . HIS A 1 89 ? 10.953 -17.406 -2.758 1 97.38 89 HIS A CA 1
ATOM 685 C C . HIS A 1 89 ? 9.875 -18.078 -1.918 1 97.38 89 HIS A C 1
ATOM 687 O O . HIS A 1 89 ? 8.898 -18.609 -2.459 1 97.38 89 HIS A O 1
ATOM 693 N N . LYS A 1 90 ? 9.984 -18.031 -0.642 1 97.38 90 LYS A N 1
ATOM 694 C CA . LYS A 1 90 ? 9.047 -18.688 0.261 1 97.38 90 LYS A CA 1
ATOM 695 C C . LYS A 1 90 ? 7.648 -18.078 0.127 1 97.38 90 LYS A C 1
ATOM 697 O O . LYS A 1 90 ? 6.652 -18.734 0.443 1 97.38 90 LYS A O 1
ATOM 702 N N . ASN A 1 91 ? 7.512 -16.812 -0.306 1 98.5 91 ASN A N 1
ATOM 703 C CA . ASN A 1 91 ? 6.23 -16.125 -0.431 1 98.5 91 ASN A CA 1
ATOM 704 C C . ASN A 1 91 ? 5.727 -16.141 -1.872 1 98.5 91 ASN A C 1
ATOM 706 O O . ASN A 1 91 ? 4.875 -15.328 -2.24 1 98.5 91 ASN A O 1
ATOM 710 N N . ILE A 1 92 ? 6.258 -16.969 -2.695 1 98.5 92 ILE A N 1
ATOM 711 C CA . ILE A 1 92 ? 5.816 -17.219 -4.062 1 98.5 92 ILE A CA 1
ATOM 712 C C . ILE A 1 92 ? 5.539 -18.719 -4.246 1 98.5 92 ILE A C 1
ATOM 714 O O . ILE A 1 92 ? 6.305 -19.562 -3.771 1 98.5 92 ILE A O 1
ATOM 718 N N . VAL A 1 93 ? 4.469 -19.016 -4.863 1 98.5 93 VAL A N 1
ATOM 719 C CA . VAL A 1 93 ? 4.109 -20.406 -5.082 1 98.5 93 VAL A CA 1
ATOM 720 C C . VAL A 1 93 ? 5.234 -21.125 -5.828 1 98.5 93 VAL A C 1
ATOM 722 O O . VAL A 1 93 ? 5.809 -20.578 -6.773 1 98.5 93 VAL A O 1
ATOM 725 N N . ARG A 1 94 ? 5.508 -22.25 -5.426 1 98.12 94 ARG A N 1
ATOM 726 C CA . ARG A 1 94 ? 6.625 -22.984 -6.016 1 98.12 94 ARG A CA 1
ATOM 727 C C . ARG A 1 94 ? 6.234 -23.594 -7.355 1 98.12 94 ARG A C 1
ATOM 729 O O . ARG A 1 94 ? 5.207 -24.266 -7.457 1 98.12 94 ARG A O 1
ATOM 736 N N . PHE A 1 95 ? 7.039 -23.344 -8.32 1 98.25 95 PHE A N 1
ATOM 737 C CA . PHE A 1 95 ? 6.871 -23.875 -9.672 1 98.25 95 PHE A CA 1
ATOM 738 C C . PHE A 1 95 ? 7.645 -25.172 -9.844 1 98.25 95 PHE A C 1
ATOM 740 O O . PHE A 1 95 ? 8.859 -25.219 -9.617 1 98.25 95 PHE A O 1
ATOM 747 N N . LEU A 1 96 ? 6.945 -26.234 -10.211 1 98.06 96 LEU A N 1
ATOM 748 C CA . LEU A 1 96 ? 7.59 -27.531 -10.289 1 98.06 96 LEU A CA 1
ATOM 749 C C . LEU A 1 96 ? 7.949 -27.875 -11.734 1 98.06 96 LEU A C 1
ATOM 751 O O . LEU A 1 96 ? 8.922 -28.594 -11.977 1 98.06 96 LEU A O 1
ATOM 755 N N . GLY A 1 97 ? 7.09 -27.391 -12.625 1 97.94 97 GLY A N 1
ATOM 756 C CA . GLY A 1 97 ? 7.391 -27.719 -14.008 1 97.94 97 GLY A CA 1
ATOM 757 C C . GLY A 1 97 ? 6.281 -27.328 -14.969 1 97.94 97 GLY A C 1
ATOM 758 O O . GLY A 1 97 ? 5.305 -26.688 -14.57 1 97.94 97 GLY A O 1
ATOM 759 N N . TYR A 1 98 ? 6.477 -27.672 -16.297 1 97.56 98 TYR A N 1
ATOM 760 C CA . TYR A 1 98 ? 5.527 -27.297 -17.344 1 97.56 98 TYR A CA 1
ATOM 761 C C . TYR A 1 98 ? 5.398 -28.406 -18.375 1 97.56 98 TYR A C 1
ATOM 763 O O . TYR A 1 98 ? 6.234 -29.312 -18.438 1 97.56 98 TYR A O 1
ATOM 771 N N . CYS A 1 99 ? 4.285 -28.391 -19.031 1 96.5 99 CYS A N 1
ATOM 772 C CA . CYS A 1 99 ? 4.043 -29.219 -20.219 1 96.5 99 CYS A CA 1
ATOM 773 C C . CYS A 1 99 ? 3.668 -28.344 -21.422 1 96.5 99 CYS A C 1
ATOM 775 O O . CYS A 1 99 ? 2.803 -27.484 -21.312 1 96.5 99 CYS A O 1
ATOM 777 N N . SER A 1 100 ? 4.305 -28.516 -22.516 1 93.81 100 SER A N 1
ATOM 778 C CA . SER A 1 100 ? 3.979 -27.828 -23.766 1 93.81 100 SER A CA 1
ATOM 779 C C . SER A 1 100 ? 3.865 -28.812 -24.922 1 93.81 100 SER A C 1
ATOM 781 O O . SER A 1 100 ? 4.332 -28.531 -26.031 1 93.81 100 SER A O 1
ATOM 783 N N . ASP A 1 101 ? 3.268 -29.859 -24.703 1 90.5 101 ASP A N 1
ATOM 784 C CA . ASP A 1 101 ? 3.143 -30.906 -25.703 1 90.5 101 ASP A CA 1
ATOM 785 C C . ASP A 1 101 ? 2.023 -30.594 -26.688 1 90.5 101 ASP A C 1
ATOM 787 O O . ASP A 1 101 ? 1.046 -29.922 -26.344 1 90.5 101 ASP A O 1
ATOM 791 N N . THR A 1 102 ? 2.24 -30.938 -27.922 1 87.88 102 THR A N 1
ATOM 792 C CA . THR A 1 102 ? 1.21 -30.922 -28.953 1 87.88 102 THR A CA 1
ATOM 793 C C . THR A 1 102 ? 0.78 -32.344 -29.312 1 87.88 102 THR A C 1
ATOM 795 O O . THR A 1 102 ? 1.622 -33.219 -29.516 1 87.88 102 THR A O 1
ATOM 798 N N . GLN A 1 103 ? -0.479 -32.562 -29.25 1 84.19 103 GLN A N 1
ATOM 799 C CA . GLN A 1 103 ? -1.002 -33.875 -29.609 1 84.19 103 GLN A CA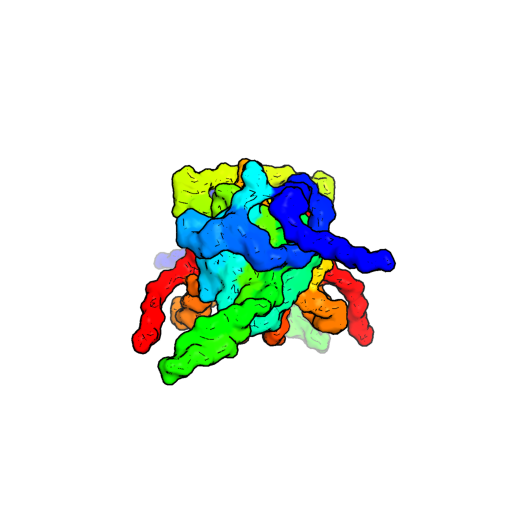 1
ATOM 800 C C . GLN A 1 103 ? -1.96 -33.781 -30.781 1 84.19 103 GLN A C 1
ATOM 802 O O . GLN A 1 103 ? -2.734 -32.844 -30.906 1 84.19 103 GLN A O 1
ATOM 807 N N . GLY A 1 104 ? -1.761 -34.688 -31.688 1 82.5 104 GLY A N 1
ATOM 808 C CA . GLY A 1 104 ? -2.719 -34.781 -32.781 1 82.5 104 GLY A CA 1
ATOM 809 C C . GLY A 1 104 ? -4.02 -35.469 -32.375 1 82.5 104 GLY A C 1
ATOM 810 O O . GLY A 1 104 ? -4.012 -36.438 -31.625 1 82.5 104 GLY A O 1
ATOM 811 N N . ARG A 1 105 ? -5.098 -34.781 -32.688 1 79.75 105 ARG A N 1
ATOM 812 C CA . ARG A 1 105 ? -6.406 -35.375 -32.438 1 79.75 105 ARG A CA 1
ATOM 813 C C . ARG A 1 105 ? -7.297 -35.312 -33.656 1 79.75 105 ARG A C 1
ATOM 815 O O . ARG A 1 105 ? -7.176 -34.375 -34.469 1 79.75 105 ARG A O 1
ATOM 822 N N . ILE A 1 106 ? -8.016 -36.312 -33.781 1 82.06 106 ILE A N 1
ATOM 823 C CA . ILE A 1 106 ? -8.969 -36.312 -34.906 1 82.06 106 ILE A CA 1
ATOM 824 C C . ILE A 1 106 ? -10.195 -35.5 -34.531 1 82.06 106 ILE A C 1
ATOM 826 O O . ILE A 1 106 ? -10.781 -35.688 -33.438 1 82.06 106 ILE A O 1
ATOM 830 N N . GLU A 1 107 ? -10.398 -34.531 -35.188 1 77.81 107 GLU A N 1
ATOM 831 C CA . GLU A 1 107 ? -11.578 -33.688 -34.969 1 77.81 107 GLU A CA 1
ATOM 832 C C . GLU A 1 107 ? -12.492 -33.719 -36.188 1 77.81 107 GLU A C 1
ATOM 834 O O . GLU A 1 107 ? -12.039 -33.969 -37.312 1 77.81 107 GLU A O 1
ATOM 839 N N . ASP A 1 108 ? -13.828 -33.656 -35.844 1 78.88 108 ASP A N 1
ATOM 840 C CA . ASP A 1 108 ? -14.797 -33.562 -36.906 1 78.88 108 ASP A CA 1
ATOM 841 C C . ASP A 1 108 ? -14.953 -32.125 -37.406 1 78.88 108 ASP A C 1
ATOM 843 O O . ASP A 1 108 ? -15.273 -31.219 -36.625 1 78.88 108 ASP A O 1
ATOM 847 N N . TYR A 1 109 ? -14.508 -31.891 -38.531 1 78.56 109 TYR A N 1
ATOM 848 C CA . TYR A 1 109 ? -14.711 -30.594 -39.156 1 78.56 109 TYR A CA 1
ATOM 849 C C . TYR A 1 109 ? -15.586 -30.75 -40.406 1 78.56 109 TYR A C 1
ATOM 851 O O . TYR A 1 109 ? -15.133 -31.219 -41.438 1 78.56 109 TYR A O 1
ATOM 859 N N . GLU A 1 110 ? -16.781 -30.141 -40.25 1 83.56 110 GLU A N 1
ATOM 860 C CA . GLU A 1 110 ? -17.766 -30.188 -41.344 1 83.56 110 GLU A CA 1
ATOM 861 C C . GLU A 1 110 ? -17.922 -31.609 -41.875 1 83.56 110 GLU A C 1
ATOM 863 O O . GLU A 1 110 ? -17.906 -31.828 -43.094 1 83.56 110 GLU A O 1
ATOM 868 N N . GLY A 1 111 ? -17.984 -32.625 -41.031 1 79.88 111 GLY A N 1
ATOM 869 C CA . GLY A 1 111 ? -18.25 -34 -41.438 1 79.88 111 GLY A CA 1
ATOM 870 C C . GLY A 1 111 ? -17 -34.75 -41.844 1 79.88 111 GLY A C 1
ATOM 871 O O . GLY A 1 111 ? -17.062 -35.906 -42.25 1 79.88 111 GLY A O 1
ATOM 872 N N . LYS A 1 112 ? -15.906 -34.062 -42.031 1 85.12 112 LYS A N 1
ATOM 873 C CA . LYS A 1 112 ? -14.641 -34.719 -42.375 1 85.12 112 LYS A CA 1
ATOM 874 C C . LYS A 1 112 ? -13.734 -34.844 -41.156 1 85.12 112 LYS A C 1
ATOM 876 O O . LYS A 1 112 ? -13.68 -33.938 -40.312 1 85.12 112 LYS A O 1
ATOM 881 N N . PHE A 1 113 ? -13.242 -36 -40.969 1 82.38 113 PHE A N 1
ATOM 882 C CA . PHE A 1 113 ? -12.289 -36.219 -39.906 1 82.38 113 PHE A CA 1
ATOM 883 C C . PHE A 1 113 ? -10.922 -35.625 -40.25 1 82.38 113 PHE A C 1
ATOM 885 O O . PHE A 1 113 ? -10.32 -36 -41.25 1 82.38 113 PHE A O 1
ATOM 892 N N . VAL A 1 114 ? -10.625 -34.5 -39.688 1 82.75 114 VAL A N 1
ATOM 893 C CA . VAL A 1 114 ? -9.328 -33.906 -39.906 1 82.75 114 VAL A CA 1
ATOM 894 C C . VAL A 1 114 ? -8.453 -34.031 -38.656 1 82.75 114 VAL A C 1
ATOM 896 O O . VAL A 1 114 ? -8.961 -34.125 -37.562 1 82.75 114 VAL A O 1
ATOM 899 N N . MET A 1 115 ? -7.172 -34.25 -38.906 1 83.31 115 MET A N 1
ATOM 900 C CA . MET A 1 115 ? -6.211 -34.25 -37.812 1 83.31 115 MET A CA 1
ATOM 901 C C . MET A 1 115 ? -5.879 -32.844 -37.344 1 83.31 115 MET A C 1
ATOM 903 O O . MET A 1 115 ? -5.52 -32 -38.188 1 83.31 115 MET A O 1
ATOM 907 N N . ALA A 1 116 ? -6.301 -32.5 -36.156 1 81.5 116 ALA A N 1
ATOM 908 C CA . ALA A 1 116 ? -5.957 -31.188 -35.625 1 81.5 116 ALA A CA 1
ATOM 909 C C . ALA A 1 116 ? -4.922 -31.297 -34.5 1 81.5 116 ALA A C 1
ATOM 911 O O . ALA A 1 116 ? -4.965 -32.219 -33.719 1 81.5 116 ALA A O 1
ATOM 912 N N . ASP A 1 117 ? -3.9 -30.5 -34.562 1 84.31 117 ASP A N 1
ATOM 913 C CA . ASP A 1 117 ? -2.908 -30.422 -33.5 1 84.31 117 ASP A CA 1
ATOM 914 C C . ASP A 1 117 ? -3.451 -29.656 -32.281 1 84.31 117 ASP A C 1
ATOM 916 O O . ASP A 1 117 ? -3.943 -28.531 -32.438 1 84.31 117 ASP A O 1
ATOM 920 N N . VAL A 1 118 ? -3.578 -30.391 -31.203 1 84.94 118 VAL A N 1
ATOM 921 C CA . VAL A 1 118 ? -4.031 -29.75 -29.969 1 84.94 118 VAL A CA 1
ATOM 922 C C . VAL A 1 118 ? -2.83 -29.438 -29.078 1 84.94 118 VAL A C 1
ATOM 924 O O . VAL A 1 118 ? -2.102 -30.359 -28.672 1 84.94 118 VAL A O 1
ATOM 927 N N . ARG A 1 119 ? -2.648 -28.172 -28.797 1 87.81 119 ARG A N 1
ATOM 928 C CA . ARG A 1 119 ? -1.572 -27.75 -27.906 1 87.81 119 ARG A CA 1
ATOM 929 C C . ARG A 1 119 ? -1.997 -27.844 -26.438 1 87.81 119 ARG A C 1
ATOM 931 O O . ARG A 1 119 ? -3.102 -27.438 -26.078 1 87.81 119 ARG A O 1
ATOM 938 N N . ASN A 1 120 ? -1.194 -28.516 -25.672 1 91.56 120 ASN A N 1
ATOM 939 C CA . ASN A 1 120 ? -1.411 -28.625 -24.234 1 91.56 120 ASN A CA 1
ATOM 940 C C . ASN A 1 120 ? -0.415 -27.781 -23.453 1 91.56 120 ASN A C 1
ATOM 942 O O . ASN A 1 120 ? 0.777 -28.078 -23.422 1 91.56 120 ASN A O 1
ATOM 946 N N . TRP A 1 121 ? -0.905 -26.719 -22.969 1 94.12 121 TRP A N 1
ATOM 947 C CA . TRP A 1 121 ? -0.103 -25.844 -22.109 1 94.12 121 TRP A CA 1
ATOM 948 C C . TRP A 1 121 ? -0.513 -26 -20.641 1 94.12 121 TRP A C 1
ATOM 950 O O . TRP A 1 121 ? -1.604 -25.578 -20.25 1 94.12 121 TRP A O 1
ATOM 960 N N . LEU A 1 122 ? 0.388 -26.641 -19.891 1 96.69 122 LEU A N 1
ATOM 961 C CA . LEU A 1 122 ? 0.11 -26.906 -18.484 1 96.69 122 LEU A CA 1
ATOM 962 C C . LEU A 1 122 ? 1.247 -26.406 -17.594 1 96.69 122 LEU A C 1
ATOM 964 O O . LEU A 1 122 ? 2.412 -26.438 -18 1 96.69 122 LEU A O 1
ATOM 968 N N . LEU A 1 123 ? 0.928 -25.922 -16.469 1 97.19 123 LEU A N 1
ATOM 969 C CA . LEU A 1 123 ? 1.866 -25.547 -15.414 1 97.19 123 LEU A CA 1
ATOM 970 C C . LEU A 1 123 ? 1.61 -26.344 -14.141 1 97.19 123 LEU A C 1
ATOM 972 O O . LEU A 1 123 ? 0.46 -26.516 -13.727 1 97.19 123 LEU A O 1
ATOM 976 N N . CYS A 1 124 ? 2.633 -26.859 -13.555 1 98.38 124 CYS A N 1
ATOM 977 C CA . CYS A 1 124 ? 2.531 -27.656 -12.336 1 98.38 124 CYS A CA 1
ATOM 978 C C . CYS A 1 124 ? 3.166 -26.922 -11.156 1 98.38 124 CYS A C 1
ATOM 980 O O . CYS A 1 124 ? 4.316 -26.484 -11.234 1 98.38 124 CYS A O 1
ATOM 982 N N . PHE A 1 125 ? 2.412 -26.828 -10.07 1 98.5 125 PHE A N 1
ATOM 983 C CA . PHE A 1 125 ? 2.836 -26.094 -8.883 1 98.5 125 PHE A CA 1
ATOM 984 C C . PHE A 1 125 ? 2.693 -26.953 -7.633 1 98.5 125 PHE A C 1
ATOM 986 O O . PHE A 1 125 ? 2 -27.984 -7.652 1 98.5 125 PHE A O 1
ATOM 993 N N . GLU A 1 126 ? 3.375 -26.531 -6.582 1 98 126 GLU A N 1
ATOM 994 C CA . GLU A 1 126 ? 3.008 -27.062 -5.273 1 98 126 GLU A CA 1
ATOM 995 C C . GLU A 1 126 ? 1.532 -26.812 -4.973 1 98 126 GLU A C 1
ATOM 997 O O . GLU A 1 126 ? 0.958 -25.828 -5.43 1 98 126 GLU A O 1
ATOM 1002 N N . TYR A 1 127 ? 0.969 -27.719 -4.238 1 97.88 127 TYR A N 1
ATOM 1003 C CA . TYR A 1 127 ? -0.38 -27.516 -3.725 1 97.88 127 TYR A CA 1
ATOM 1004 C C . TYR A 1 127 ? -0.35 -26.703 -2.43 1 97.88 127 TYR A C 1
ATOM 1006 O O . TYR A 1 127 ? 0.396 -27.047 -1.505 1 97.88 127 TYR A O 1
ATOM 1014 N N . VAL A 1 128 ? -1.129 -25.641 -2.309 1 97.5 128 VAL A N 1
ATOM 1015 C CA . VAL A 1 128 ? -1.246 -24.797 -1.117 1 97.5 128 VAL A CA 1
ATOM 1016 C C . VAL A 1 128 ? -2.629 -24.984 -0.493 1 97.5 128 VAL A C 1
ATOM 1018 O O . VAL A 1 128 ? -3.631 -24.516 -1.041 1 97.5 128 VAL A O 1
ATOM 1021 N N . PRO A 1 129 ? -2.758 -25.516 0.698 1 95.06 129 PRO A N 1
ATOM 1022 C CA . PRO A 1 129 ? -3.986 -26.172 1.136 1 95.06 129 PRO A CA 1
ATOM 1023 C C . PRO A 1 129 ? -5 -25.203 1.737 1 95.06 129 PRO A C 1
ATOM 1025 O O . PRO A 1 129 ? -6.188 -25.531 1.834 1 95.06 129 PRO A O 1
ATOM 1028 N N . ASN A 1 130 ? -4.719 -23.984 2.232 1 94.56 130 ASN A N 1
ATOM 1029 C CA . ASN A 1 130 ? -5.633 -23.188 3.043 1 94.56 130 ASN A CA 1
ATOM 1030 C C . ASN A 1 130 ? -6.402 -22.172 2.193 1 94.56 130 ASN A C 1
ATOM 1032 O O . ASN A 1 130 ? -7.012 -21.25 2.727 1 94.56 130 ASN A O 1
ATOM 1036 N N . GLY A 1 131 ? -6.371 -22.359 0.908 1 93.25 131 GLY A N 1
ATOM 1037 C CA . GLY A 1 131 ? -7.145 -21.484 0.04 1 93.25 131 GLY A CA 1
ATOM 1038 C C . GLY A 1 131 ? -6.48 -20.141 -0.191 1 93.25 131 GLY A C 1
ATOM 1039 O O . GLY A 1 131 ? -5.289 -19.969 0.072 1 93.25 131 GLY A O 1
ATOM 1040 N N . SER A 1 132 ? -7.273 -19.219 -0.742 1 94.5 132 SER A N 1
ATOM 1041 C CA . SER A 1 132 ? -6.742 -17.891 -1.078 1 94.5 132 SER A CA 1
ATOM 1042 C C . SER A 1 132 ? -7.094 -16.875 -0.008 1 94.5 132 SER A C 1
ATOM 1044 O O . SER A 1 132 ? -7.984 -17.094 0.813 1 94.5 132 SER A O 1
ATOM 1046 N N . LEU A 1 133 ? -6.422 -15.742 -0.004 1 94.44 133 LEU A N 1
ATOM 1047 C CA . LEU A 1 133 ? -6.586 -14.664 0.967 1 94.44 133 LEU A CA 1
ATOM 1048 C C . LEU A 1 133 ? -7.992 -14.078 0.894 1 94.44 133 LEU A C 1
ATOM 1050 O O . LEU A 1 133 ? -8.539 -13.633 1.907 1 94.44 133 LEU A O 1
ATOM 1054 N N . ILE A 1 134 ? -8.633 -14.125 -0.271 1 90.31 134 ILE A N 1
ATOM 1055 C CA . ILE A 1 134 ? -9.953 -13.531 -0.449 1 90.31 134 ILE A CA 1
ATOM 1056 C C . ILE A 1 134 ? -10.953 -14.219 0.482 1 90.31 134 ILE A C 1
ATOM 1058 O O . ILE A 1 134 ? -11.875 -13.578 0.993 1 90.31 134 ILE A O 1
ATOM 1062 N N . GLU A 1 135 ? -10.758 -15.477 0.733 1 89.81 135 GLU A N 1
ATOM 1063 C CA . GLU A 1 135 ? -11.656 -16.219 1.613 1 89.81 135 GLU A CA 1
ATOM 1064 C C . GLU A 1 135 ? -11.555 -15.727 3.053 1 89.81 135 GLU A C 1
ATOM 1066 O O . GLU A 1 135 ? -12.531 -15.773 3.801 1 89.81 135 GLU A O 1
ATOM 1071 N N . TYR A 1 136 ? -10.422 -15.266 3.41 1 89.19 136 TYR A N 1
ATOM 1072 C CA . TYR A 1 136 ? -10.188 -14.789 4.77 1 89.19 136 TYR A CA 1
ATOM 1073 C C . TYR A 1 136 ? -10.703 -13.367 4.949 1 89.19 136 TYR A C 1
ATOM 1075 O O . TYR A 1 136 ? -11.078 -12.969 6.055 1 89.19 136 TYR A O 1
ATOM 1083 N N . ILE A 1 137 ? -10.633 -12.617 3.951 1 84.81 137 ILE A N 1
ATOM 1084 C CA . ILE A 1 137 ? -11.07 -11.227 4.008 1 84.81 137 ILE A CA 1
ATOM 1085 C C . ILE A 1 137 ? -12.594 -11.164 3.979 1 84.81 137 ILE A C 1
ATOM 1087 O O . ILE A 1 137 ? -13.195 -10.32 4.645 1 84.81 137 ILE A O 1
ATOM 1091 N N . THR A 1 138 ? -13.25 -11.977 3.285 1 80.12 138 THR A N 1
ATOM 1092 C CA . THR A 1 138 ? -14.688 -11.883 3.033 1 80.12 138 THR A CA 1
ATOM 1093 C C . THR A 1 138 ? -15.469 -12.711 4.047 1 80.12 138 THR A C 1
ATOM 1095 O O . THR A 1 138 ? -16.641 -12.453 4.293 1 80.12 138 THR A O 1
ATOM 1098 N N . ASP A 1 139 ? -14.828 -13.664 4.59 1 77.25 139 ASP A N 1
ATOM 1099 C CA . ASP A 1 139 ? -15.516 -14.555 5.52 1 77.25 139 ASP A CA 1
ATOM 1100 C C . ASP A 1 139 ? -15.195 -14.195 6.969 1 77.25 139 ASP A C 1
ATOM 1102 O O . ASP A 1 139 ? -14.133 -14.555 7.484 1 77.25 139 ASP A O 1
ATOM 1106 N N . PRO A 1 140 ? -16.125 -13.555 7.652 1 68.44 140 PRO A N 1
ATOM 1107 C CA . PRO A 1 140 ? -15.875 -13.141 9.039 1 68.44 140 PRO A CA 1
ATOM 1108 C C . PRO A 1 140 ? -15.57 -14.328 9.953 1 68.44 140 PRO A C 1
ATOM 1110 O O . PRO A 1 140 ? -14.898 -14.164 10.977 1 68.44 140 PRO A O 1
ATOM 1113 N N . SER A 1 141 ? -16.109 -15.484 9.617 1 71.69 141 SER A N 1
ATOM 1114 C CA . SER A 1 141 ? -15.867 -16.656 10.453 1 71.69 141 SER A CA 1
ATOM 1115 C C . SER A 1 141 ? -14.406 -17.094 10.375 1 71.69 141 SER A C 1
ATOM 1117 O O . SER A 1 141 ? -13.922 -17.812 11.258 1 71.69 141 SER A O 1
ATOM 1119 N N . ARG A 1 142 ? -13.828 -16.734 9.312 1 70.19 142 ARG A N 1
ATOM 1120 C CA . ARG A 1 142 ? -12.414 -17.047 9.125 1 70.19 142 ARG A CA 1
ATOM 1121 C C . ARG A 1 142 ? -11.523 -15.867 9.492 1 70.19 142 ARG A C 1
ATOM 1123 O O . ARG A 1 142 ? -10.391 -15.766 9.031 1 70.19 142 ARG A O 1
ATOM 1130 N N . GLY A 1 143 ? -12 -15.078 10.344 1 75.31 143 GLY A N 1
ATOM 1131 C CA . GLY A 1 143 ? -11.32 -13.836 10.656 1 75.31 143 GLY A CA 1
ATOM 1132 C C . GLY A 1 143 ? -9.898 -14.031 11.141 1 75.31 143 GLY A C 1
ATOM 1133 O O . GLY A 1 143 ? -9.562 -15.094 11.664 1 75.31 143 GLY A O 1
ATOM 1134 N N . LEU A 1 144 ? -9.008 -13.242 10.672 1 87.25 144 LEU A N 1
ATOM 1135 C CA . LEU A 1 144 ? -7.586 -13.25 10.984 1 87.25 144 LEU A CA 1
ATOM 1136 C C . LEU A 1 144 ? -7.301 -12.461 12.25 1 87.25 144 LEU A C 1
ATOM 1138 O O . LEU A 1 144 ? -7.82 -11.352 12.43 1 87.25 144 LEU A O 1
ATOM 1142 N N . GLU A 1 145 ? -6.551 -13.094 13.141 1 88.75 145 GLU A N 1
ATOM 1143 C CA . GLU A 1 145 ? -6.016 -12.328 14.266 1 88.75 145 GLU A CA 1
ATOM 1144 C C . GLU A 1 145 ? -4.977 -11.312 13.805 1 88.75 145 GLU A C 1
ATOM 1146 O O . GLU A 1 145 ? -4.445 -11.422 12.695 1 88.75 145 GLU A O 1
ATOM 1151 N N . TRP A 1 146 ? -4.742 -10.383 14.68 1 87.38 146 TRP A N 1
ATOM 1152 C CA . TRP A 1 146 ? -3.871 -9.281 14.266 1 87.38 146 TRP A CA 1
ATOM 1153 C C . TRP A 1 146 ? -2.479 -9.797 13.914 1 87.38 146 TRP A C 1
ATOM 1155 O O . TRP A 1 146 ? -1.849 -9.297 12.977 1 87.38 146 TRP A O 1
ATOM 1165 N N . ARG A 1 147 ? -2.012 -10.773 14.641 1 90.75 147 ARG A N 1
ATOM 1166 C CA . ARG A 1 147 ? -0.688 -11.312 14.352 1 90.75 147 ARG A CA 1
ATOM 1167 C C . ARG A 1 147 ? -0.651 -11.961 12.969 1 90.75 147 ARG A C 1
ATOM 1169 O O . ARG A 1 147 ? 0.323 -11.797 12.227 1 90.75 147 ARG A O 1
ATOM 1176 N N . GLU A 1 148 ? -1.722 -12.688 12.664 1 92.81 148 GLU A N 1
ATOM 1177 C CA . GLU A 1 148 ? -1.816 -13.32 11.352 1 92.81 148 GLU A CA 1
ATOM 1178 C C . GLU A 1 148 ? -1.882 -12.281 10.242 1 92.81 148 GLU A C 1
ATOM 1180 O O . GLU A 1 148 ? -1.23 -12.422 9.203 1 92.81 148 GLU A O 1
ATOM 1185 N N . ARG A 1 149 ? -2.674 -11.258 10.523 1 93.56 149 ARG A N 1
ATOM 1186 C CA . ARG A 1 149 ? -2.766 -10.164 9.555 1 93.56 149 ARG A CA 1
ATOM 1187 C C . ARG A 1 149 ? -1.395 -9.547 9.297 1 93.56 149 ARG A C 1
ATOM 1189 O O . ARG A 1 149 ? -1.016 -9.328 8.148 1 93.56 149 ARG A O 1
ATOM 1196 N N . TYR A 1 150 ? -0.719 -9.352 10.336 1 93.94 150 TYR A N 1
ATOM 1197 C CA . TYR A 1 150 ? 0.61 -8.766 10.227 1 93.94 150 TYR A CA 1
ATOM 1198 C C . TYR A 1 150 ? 1.539 -9.656 9.414 1 93.94 150 TYR A C 1
ATOM 1200 O O . TYR A 1 150 ? 2.219 -9.188 8.5 1 93.94 150 TYR A O 1
ATOM 1208 N N . GLN A 1 151 ? 1.585 -10.914 9.734 1 95.12 151 GLN A N 1
ATOM 1209 C CA . GLN A 1 151 ? 2.49 -11.852 9.086 1 95.12 151 GLN A CA 1
ATOM 1210 C C . GLN A 1 151 ? 2.152 -12 7.602 1 95.12 151 GLN A C 1
ATOM 1212 O O . GLN A 1 151 ? 3.051 -12.102 6.766 1 95.12 151 GLN A O 1
ATOM 1217 N N . ILE A 1 152 ? 0.912 -11.977 7.316 1 96.31 152 ILE A N 1
ATOM 1218 C CA . ILE A 1 152 ? 0.471 -12.102 5.934 1 96.31 152 ILE A CA 1
ATOM 1219 C C . ILE A 1 152 ? 0.904 -10.875 5.137 1 96.31 152 ILE A C 1
ATOM 1221 O O . ILE A 1 152 ? 1.489 -11 4.059 1 96.31 152 ILE A O 1
ATOM 1225 N N . ILE A 1 153 ? 0.651 -9.719 5.68 1 96.56 153 ILE A N 1
ATOM 1226 C CA . ILE A 1 153 ? 1.041 -8.484 5.012 1 96.56 153 ILE A CA 1
ATOM 1227 C C . ILE A 1 153 ? 2.553 -8.461 4.797 1 96.56 153 ILE A C 1
ATOM 1229 O O . ILE A 1 153 ? 3.025 -8.172 3.697 1 96.56 153 ILE A O 1
ATOM 1233 N N . LYS A 1 154 ? 3.27 -8.766 5.77 1 96.19 154 LYS A N 1
ATOM 1234 C CA . LYS A 1 154 ? 4.727 -8.797 5.68 1 96.19 154 LYS A CA 1
ATOM 1235 C C . LYS A 1 154 ? 5.188 -9.773 4.602 1 96.19 154 LYS A C 1
ATOM 1237 O O . LYS A 1 154 ? 6.066 -9.453 3.799 1 96.19 154 LYS A O 1
ATOM 1242 N N . GLY A 1 155 ? 4.633 -10.945 4.59 1 97.69 155 GLY A N 1
ATOM 1243 C CA . GLY A 1 155 ? 4.996 -11.945 3.596 1 97.69 155 GLY A CA 1
ATOM 1244 C C . GLY A 1 155 ? 4.727 -11.492 2.172 1 97.69 155 GLY A C 1
ATOM 1245 O O . GLY A 1 155 ? 5.547 -11.711 1.28 1 97.69 155 GLY A O 1
ATOM 1246 N N . ILE A 1 156 ? 3.568 -10.875 1.957 1 97.88 156 ILE A N 1
ATOM 1247 C CA . ILE A 1 156 ? 3.246 -10.367 0.628 1 97.88 156 ILE A CA 1
ATOM 1248 C C . ILE A 1 156 ? 4.277 -9.32 0.212 1 97.88 156 ILE A C 1
ATOM 1250 O O . ILE A 1 156 ? 4.75 -9.328 -0.927 1 97.88 156 ILE A O 1
ATOM 1254 N N . CYS A 1 157 ? 4.629 -8.445 1.134 1 95.88 157 CYS A N 1
ATOM 1255 C CA . CYS A 1 157 ? 5.637 -7.422 0.863 1 95.88 157 CYS A CA 1
ATOM 1256 C C . CYS A 1 157 ? 6.969 -8.062 0.482 1 95.88 157 CYS A C 1
ATOM 1258 O O . CYS A 1 157 ? 7.605 -7.645 -0.489 1 95.88 157 CYS A O 1
ATOM 1260 N N . GLU A 1 158 ? 7.371 -9.016 1.188 1 96.56 158 GLU A N 1
ATOM 1261 C CA . GLU A 1 158 ? 8.641 -9.688 0.921 1 96.56 158 GLU A CA 1
ATOM 1262 C C . GLU A 1 158 ? 8.625 -10.383 -0.435 1 96.56 158 GLU A C 1
ATOM 1264 O O . GLU A 1 158 ? 9.609 -10.344 -1.173 1 96.56 158 GLU A O 1
ATOM 1269 N N . GLY A 1 159 ? 7.523 -11.047 -0.691 1 97.38 159 GLY A N 1
ATOM 1270 C CA . GLY A 1 159 ? 7.383 -11.672 -1.996 1 97.38 159 GLY A CA 1
ATOM 1271 C C . GLY A 1 159 ? 7.449 -10.68 -3.145 1 97.38 159 GLY A C 1
ATOM 1272 O O . GLY A 1 159 ? 8.133 -10.922 -4.141 1 97.38 159 GLY A O 1
ATOM 1273 N N . LEU A 1 160 ? 6.727 -9.641 -2.986 1 95.31 160 LEU A N 1
ATOM 1274 C CA . LEU A 1 160 ? 6.707 -8.617 -4.027 1 95.31 160 LEU A CA 1
ATOM 1275 C C . LEU A 1 160 ? 8.086 -7.988 -4.195 1 95.31 160 LEU A C 1
ATOM 1277 O O . LEU A 1 160 ? 8.523 -7.73 -5.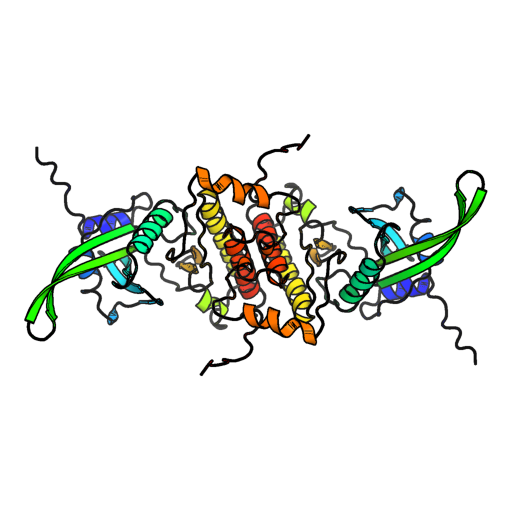32 1 95.31 160 LEU A O 1
ATOM 1281 N N . LEU A 1 161 ? 8.711 -7.691 -3.109 1 93.06 161 LEU A N 1
ATOM 1282 C CA . LEU A 1 161 ? 10.07 -7.168 -3.16 1 93.06 161 LEU A CA 1
ATOM 1283 C C . LEU A 1 161 ? 10.984 -8.102 -3.949 1 93.06 161 LEU A C 1
ATOM 1285 O O . LEU A 1 161 ? 11.758 -7.648 -4.793 1 93.06 161 LEU A O 1
ATOM 1289 N N . HIS A 1 162 ? 10.891 -9.359 -3.691 1 95.06 162 HIS A N 1
ATOM 1290 C CA . HIS A 1 162 ? 11.68 -10.344 -4.414 1 95.06 162 HIS A CA 1
ATOM 1291 C C . HIS A 1 162 ? 11.414 -10.273 -5.914 1 95.06 162 HIS A C 1
ATOM 1293 O O . HIS A 1 162 ? 12.352 -10.273 -6.715 1 95.06 162 HIS A O 1
ATOM 1299 N N . LEU A 1 163 ? 10.141 -10.242 -6.293 1 95 163 LEU A N 1
ATOM 1300 C CA . LEU A 1 163 ? 9.797 -10.141 -7.707 1 95 163 LEU A CA 1
ATOM 1301 C C . LEU A 1 163 ? 10.43 -8.906 -8.336 1 95 163 LEU A C 1
ATOM 1303 O O . LEU A 1 163 ? 11.023 -8.992 -9.414 1 95 163 LEU A O 1
ATOM 1307 N N . HIS A 1 164 ? 10.289 -7.836 -7.668 1 89.12 164 HIS A N 1
ATOM 1308 C CA . HIS A 1 164 ? 10.789 -6.578 -8.219 1 89.12 164 HIS A CA 1
ATOM 1309 C C . HIS A 1 164 ? 12.312 -6.574 -8.297 1 89.12 164 HIS A C 1
ATOM 1311 O O . HIS A 1 164 ? 12.883 -6 -9.227 1 89.12 164 HIS A O 1
ATOM 1317 N N . GLU A 1 165 ? 12.938 -7.176 -7.348 1 89.75 165 GLU A N 1
ATOM 1318 C CA . GLU A 1 165 ? 14.391 -7.332 -7.406 1 89.75 165 GLU A CA 1
ATOM 1319 C C . GLU A 1 165 ? 14.812 -8.133 -8.633 1 89.75 165 GLU A C 1
ATOM 1321 O O . GLU A 1 165 ? 15.883 -7.91 -9.188 1 89.75 165 GLU A O 1
ATOM 1326 N N . LYS A 1 166 ? 13.977 -9.062 -8.992 1 92.38 166 LYS A N 1
ATOM 1327 C CA . LYS A 1 166 ? 14.234 -9.875 -10.172 1 92.38 166 LYS A CA 1
ATOM 1328 C C . LYS A 1 166 ? 13.695 -9.203 -11.43 1 92.38 166 LYS A C 1
ATOM 1330 O O . LYS A 1 166 ? 13.688 -9.805 -12.508 1 92.38 166 LYS A O 1
ATOM 1335 N N . ARG A 1 167 ? 13.117 -8.031 -11.242 1 89.69 167 ARG A N 1
ATOM 1336 C CA . ARG A 1 167 ? 12.594 -7.207 -12.328 1 89.69 167 ARG A CA 1
ATOM 1337 C C . ARG A 1 167 ? 11.375 -7.855 -12.969 1 89.69 167 ARG A C 1
ATOM 1339 O O . ARG A 1 167 ? 11.242 -7.855 -14.195 1 89.69 167 ARG A O 1
ATOM 1346 N N . ILE A 1 168 ? 10.625 -8.391 -12.195 1 92.62 168 ILE A N 1
ATOM 1347 C CA . ILE A 1 168 ? 9.367 -8.992 -12.625 1 92.62 168 ILE A CA 1
ATOM 1348 C C . ILE A 1 168 ? 8.195 -8.133 -12.141 1 92.62 168 ILE A C 1
ATOM 1350 O O . ILE A 1 168 ? 8.094 -7.828 -10.953 1 92.62 168 ILE A O 1
ATOM 1354 N N . LEU A 1 169 ? 7.387 -7.746 -13.07 1 89.75 169 LEU A N 1
ATOM 1355 C CA . LEU A 1 169 ? 6.098 -7.141 -12.758 1 89.75 169 LEU A CA 1
ATOM 1356 C C . LEU A 1 169 ? 5.004 -8.203 -12.672 1 89.75 169 LEU A C 1
ATOM 1358 O O . LEU A 1 169 ? 4.832 -9 -13.602 1 89.75 169 LEU A O 1
ATOM 1362 N N . HIS A 1 170 ? 4.316 -8.258 -11.586 1 91.94 170 HIS A N 1
ATOM 1363 C CA . HIS A 1 170 ? 3.258 -9.25 -11.461 1 91.94 170 HIS A CA 1
ATOM 1364 C C . HIS A 1 170 ? 2.047 -8.875 -12.305 1 91.94 170 HIS A C 1
ATOM 1366 O O . HIS A 1 170 ? 1.573 -9.672 -13.117 1 91.94 170 HIS A O 1
ATOM 1372 N N . LEU A 1 171 ? 1.421 -7.602 -12.023 1 87 171 LEU A N 1
ATOM 1373 C CA . LEU A 1 171 ? 0.431 -6.906 -12.836 1 87 171 LEU A CA 1
ATOM 1374 C C . LEU A 1 171 ? -0.975 -7.41 -12.531 1 87 171 LEU A C 1
ATOM 1376 O O . LEU A 1 171 ? -1.961 -6.82 -12.984 1 87 171 LEU A O 1
ATOM 1380 N N . ASP A 1 172 ? -1.108 -8.43 -11.742 1 85.25 172 ASP A N 1
ATOM 1381 C CA . ASP A 1 172 ? -2.428 -8.93 -11.359 1 85.25 172 ASP A CA 1
ATOM 1382 C C . ASP A 1 172 ? -2.455 -9.336 -9.891 1 85.25 172 ASP A C 1
ATOM 1384 O O . ASP A 1 172 ? -2.973 -10.398 -9.547 1 85.25 172 ASP A O 1
ATOM 1388 N N . LEU A 1 173 ? -1.809 -8.57 -9.039 1 91.5 173 LEU A N 1
ATOM 1389 C CA . LEU A 1 173 ? -1.787 -8.812 -7.602 1 91.5 173 LEU A CA 1
ATOM 1390 C C . LEU A 1 173 ? -3.141 -8.492 -6.977 1 91.5 173 LEU A C 1
ATOM 1392 O O . LEU A 1 173 ? -3.643 -7.375 -7.113 1 91.5 173 LEU A O 1
ATOM 1396 N N . LYS A 1 174 ? -3.781 -9.508 -6.391 1 89.44 174 LYS A N 1
ATOM 1397 C CA . LYS A 1 174 ? -5.078 -9.414 -5.727 1 89.44 174 LYS A CA 1
ATOM 1398 C C . LYS A 1 174 ? -5.258 -10.547 -4.719 1 89.44 174 LYS A C 1
ATOM 1400 O O . LYS A 1 174 ? -4.516 -11.531 -4.742 1 89.44 174 LYS A O 1
ATOM 1405 N N . PRO A 1 175 ? -6.23 -10.383 -3.791 1 92.5 175 PRO A N 1
ATOM 1406 C CA . PRO A 1 175 ? -6.379 -11.367 -2.719 1 92.5 175 PRO A CA 1
ATOM 1407 C C . PRO A 1 175 ? -6.625 -12.781 -3.244 1 92.5 175 PRO A C 1
ATOM 1409 O O . PRO A 1 175 ? -6.168 -13.758 -2.643 1 92.5 175 PRO A O 1
ATOM 1412 N N . SER A 1 176 ? -7.289 -12.922 -4.395 1 91.38 176 SER A N 1
ATOM 1413 C CA . SER A 1 176 ? -7.586 -14.234 -4.945 1 91.38 176 SER A CA 1
ATOM 1414 C C . SER A 1 176 ? -6.328 -14.898 -5.496 1 91.38 176 SER A C 1
ATOM 1416 O O . SER A 1 176 ? -6.309 -16.109 -5.723 1 91.38 176 SER A O 1
ATOM 1418 N N . ASN A 1 177 ? -5.277 -14.109 -5.719 1 93.94 177 ASN A N 1
ATOM 1419 C CA . ASN A 1 177 ? -4.02 -14.633 -6.242 1 93.94 177 ASN A CA 1
ATOM 1420 C C . ASN A 1 177 ? -2.963 -14.758 -5.148 1 93.94 177 ASN A C 1
ATOM 1422 O O . ASN A 1 177 ? -1.772 -14.891 -5.441 1 93.94 177 ASN A O 1
ATOM 1426 N N . ILE A 1 178 ? -3.383 -14.609 -3.953 1 97.38 178 ILE A N 1
ATOM 1427 C CA . ILE A 1 178 ? -2.541 -14.859 -2.789 1 97.38 178 ILE A CA 1
ATOM 1428 C C . ILE A 1 178 ? -3.049 -16.094 -2.045 1 97.38 178 ILE A C 1
ATOM 1430 O O . ILE A 1 178 ? -4.086 -16.047 -1.377 1 97.38 178 ILE A O 1
ATOM 1434 N N . LEU A 1 179 ? -2.303 -17.172 -2.111 1 97.88 179 LEU A N 1
ATOM 1435 C CA . LEU A 1 179 ? -2.668 -18.406 -1.438 1 97.88 179 LEU A CA 1
ATOM 1436 C C . LEU A 1 179 ? -2.062 -18.469 -0.039 1 97.88 179 LEU A C 1
ATOM 1438 O O . LEU A 1 179 ? -1.024 -17.859 0.218 1 97.88 179 LEU A O 1
ATOM 1442 N N . ILE A 1 180 ? -2.729 -19.188 0.836 1 97.44 180 ILE A N 1
ATOM 1443 C CA . ILE A 1 180 ? -2.281 -19.312 2.217 1 97.44 180 ILE A CA 1
ATOM 1444 C C . ILE A 1 180 ? -1.946 -20.781 2.51 1 97.44 180 ILE A C 1
ATOM 1446 O O . ILE A 1 180 ? -2.771 -21.672 2.289 1 97.44 180 ILE A O 1
ATOM 1450 N N . ASP A 1 181 ? -0.732 -21.047 3.008 1 97.31 181 ASP A N 1
ATOM 1451 C CA . ASP A 1 181 ? -0.368 -22.438 3.293 1 97.31 181 ASP A CA 1
ATOM 1452 C C . ASP A 1 181 ? -0.787 -22.828 4.707 1 97.31 181 ASP A C 1
ATOM 1454 O O . ASP A 1 181 ? -1.504 -22.094 5.379 1 97.31 181 ASP A O 1
ATOM 1458 N N . ILE A 1 182 ? -0.393 -24 5.168 1 95.31 182 ILE A N 1
ATOM 1459 C CA . ILE A 1 182 ? -0.863 -24.578 6.418 1 95.31 182 ILE A CA 1
ATOM 1460 C C . ILE A 1 182 ? -0.302 -23.797 7.602 1 95.31 182 ILE A C 1
ATOM 1462 O O . ILE A 1 182 ? -0.872 -23.812 8.695 1 95.31 182 ILE A O 1
ATOM 1466 N N . HIS A 1 183 ? 0.756 -23.078 7.426 1 95.88 183 HIS A N 1
ATOM 1467 C CA . HIS A 1 183 ? 1.383 -22.297 8.484 1 95.88 183 HIS A CA 1
ATOM 1468 C C . HIS A 1 183 ? 0.998 -20.828 8.383 1 95.88 183 HIS A C 1
ATOM 1470 O O . HIS A 1 183 ? 1.639 -19.969 8.992 1 95.88 183 HIS A O 1
ATOM 1476 N N . MET A 1 184 ? 0.114 -20.484 7.512 1 95.25 184 MET A N 1
ATOM 1477 C CA . MET A 1 184 ? -0.438 -19.156 7.316 1 95.25 184 MET A CA 1
ATOM 1478 C C . MET A 1 184 ? 0.569 -18.25 6.613 1 95.25 184 MET A C 1
ATOM 1480 O O . MET A 1 184 ? 0.528 -17.031 6.77 1 95.25 184 MET A O 1
ATOM 1484 N N . VAL A 1 185 ? 1.463 -18.891 5.887 1 97.5 185 VAL A N 1
ATOM 1485 C CA . VAL A 1 185 ? 2.398 -18.156 5.047 1 97.5 185 VAL A CA 1
ATOM 1486 C C . VAL A 1 185 ? 1.746 -17.844 3.705 1 97.5 185 VAL A C 1
ATOM 1488 O O . VAL A 1 185 ? 1.254 -18.734 3.016 1 97.5 185 VAL A O 1
ATOM 1491 N N . PRO A 1 186 ? 1.718 -16.516 3.348 1 98.38 186 PRO A N 1
ATOM 1492 C CA . PRO A 1 186 ? 1.135 -16.172 2.049 1 98.38 186 PRO A CA 1
ATOM 1493 C C . PRO A 1 186 ? 2.062 -16.484 0.881 1 98.38 186 PRO A C 1
ATOM 1495 O O . PRO A 1 186 ? 3.279 -16.312 0.986 1 98.38 186 PRO A O 1
ATOM 1498 N N . LYS A 1 187 ? 1.528 -16.969 -0.191 1 98.69 187 LYS A N 1
ATOM 1499 C CA . LYS A 1 187 ? 2.26 -17.266 -1.419 1 98.69 187 LYS A CA 1
ATOM 1500 C C . LYS A 1 187 ? 1.6 -16.609 -2.627 1 98.69 187 LYS A C 1
ATOM 1502 O O . LYS A 1 187 ? 0.445 -16.906 -2.945 1 98.69 187 LYS A O 1
ATOM 1507 N N . ILE A 1 188 ? 2.281 -15.68 -3.26 1 98.31 188 ILE A N 1
ATOM 1508 C CA . ILE A 1 188 ? 1.789 -15.023 -4.469 1 98.31 188 ILE A CA 1
ATOM 1509 C C . ILE A 1 188 ? 1.705 -16.047 -5.605 1 98.31 188 ILE A C 1
ATOM 1511 O O . ILE A 1 188 ? 2.648 -16.797 -5.84 1 98.31 188 ILE A O 1
ATOM 1515 N N . ALA A 1 189 ? 0.571 -16.078 -6.234 1 96.5 189 ALA A N 1
ATOM 1516 C CA . ALA A 1 189 ? 0.334 -17.047 -7.312 1 96.5 189 ALA A CA 1
ATOM 1517 C C . ALA A 1 189 ? -0.218 -16.344 -8.555 1 96.5 189 ALA A C 1
ATOM 1519 O O . ALA A 1 189 ? -0.427 -15.133 -8.547 1 96.5 189 ALA A O 1
ATOM 1520 N N . ASP A 1 190 ? -0.347 -17.062 -9.688 1 91.56 190 ASP A N 1
ATOM 1521 C CA . ASP A 1 190 ? -0.912 -16.656 -10.977 1 91.56 190 ASP A CA 1
ATOM 1522 C C . ASP A 1 190 ? -0.055 -15.578 -11.633 1 91.56 190 ASP A C 1
ATOM 1524 O O . ASP A 1 190 ? -0.289 -14.383 -11.445 1 91.56 190 ASP A O 1
ATOM 1528 N N . PHE A 1 191 ? 0.777 -15.953 -12.453 1 92.88 191 PHE A N 1
ATOM 1529 C CA . PHE A 1 191 ? 1.7 -15.062 -13.156 1 92.88 191 PHE A CA 1
ATOM 1530 C C . PHE A 1 191 ? 1.276 -14.875 -14.602 1 92.88 191 PHE A C 1
ATOM 1532 O O . PHE A 1 191 ? 2.111 -14.602 -15.469 1 92.88 191 PHE A O 1
ATOM 1539 N N . GLY A 1 192 ? 0.03 -15.062 -14.82 1 88.19 192 GLY A N 1
ATOM 1540 C CA . GLY A 1 192 ? -0.514 -15.023 -16.172 1 88.19 192 GLY A CA 1
ATOM 1541 C C . GLY A 1 192 ? -0.298 -13.688 -16.859 1 88.19 192 GLY A C 1
ATOM 1542 O O . GLY A 1 192 ? -0.148 -13.633 -18.078 1 88.19 192 GLY A O 1
ATOM 1543 N N . LEU A 1 193 ? -0.22 -12.602 -16.125 1 85.81 193 LEU A N 1
ATOM 1544 C CA . LEU A 1 193 ? -0.073 -11.273 -16.703 1 85.81 193 LEU A CA 1
ATOM 1545 C C . LEU A 1 193 ? 1.309 -10.695 -16.422 1 85.81 193 LEU A C 1
ATOM 1547 O O . LEU A 1 193 ? 1.604 -9.555 -16.781 1 85.81 193 LEU A O 1
ATOM 1551 N N . SER A 1 194 ? 2.127 -11.492 -15.797 1 90.06 194 SER A N 1
ATOM 1552 C CA . SER A 1 194 ? 3.428 -10.992 -15.359 1 90.06 194 SER A CA 1
ATOM 1553 C C . SER A 1 194 ? 4.332 -10.688 -16.547 1 90.06 194 SER A C 1
ATOM 1555 O O . SER A 1 194 ? 4.156 -11.258 -17.625 1 90.06 194 SER A O 1
ATOM 1557 N N . ARG A 1 195 ? 5.262 -9.82 -16.297 1 86.75 195 ARG A N 1
ATOM 1558 C CA . ARG A 1 195 ? 6.238 -9.422 -17.312 1 86.75 195 ARG A CA 1
ATOM 1559 C C . ARG A 1 195 ? 7.648 -9.398 -16.719 1 86.75 195 ARG A C 1
ATOM 1561 O O . ARG A 1 195 ? 7.867 -8.867 -15.633 1 86.75 195 ARG A O 1
ATOM 1568 N N . CYS A 1 196 ? 8.523 -10.039 -17.453 1 89.12 196 CYS A N 1
ATOM 1569 C CA . CYS A 1 196 ? 9.945 -9.93 -17.141 1 89.12 196 CYS A CA 1
ATOM 1570 C C . CYS A 1 196 ? 10.586 -8.781 -17.906 1 89.12 196 CYS A C 1
ATOM 1572 O O . CYS A 1 196 ? 10.531 -8.75 -19.141 1 89.12 196 CYS A O 1
ATOM 1574 N N . LEU A 1 197 ? 11.086 -7.895 -17.141 1 82.5 197 LEU A N 1
ATOM 1575 C CA . LEU A 1 197 ? 11.711 -6.742 -17.781 1 82.5 197 LEU A CA 1
ATOM 1576 C C . LEU A 1 197 ? 13.172 -7.035 -18.109 1 82.5 197 LEU A C 1
ATOM 1578 O O . LEU A 1 197 ? 13.883 -7.664 -17.328 1 82.5 197 LEU A O 1
ATOM 1582 N N . ASP A 1 198 ? 13.5 -6.828 -19.484 1 73.31 198 ASP A N 1
ATOM 1583 C CA . ASP A 1 198 ? 14.867 -7.031 -19.938 1 73.31 198 ASP A CA 1
ATOM 1584 C C . ASP A 1 198 ? 15.797 -5.961 -19.359 1 73.31 198 ASP A C 1
ATOM 1586 O O . ASP A 1 198 ? 15.359 -4.852 -19.062 1 73.31 198 ASP A O 1
ATOM 1590 N N . LYS A 1 199 ? 17.078 -6.352 -19.031 1 59.91 199 LYS A N 1
ATOM 1591 C CA . LYS A 1 199 ? 18.078 -5.426 -18.516 1 59.91 199 LYS A CA 1
ATOM 1592 C C . LYS A 1 199 ? 18.094 -4.129 -19.312 1 59.91 199 LYS A C 1
ATOM 1594 O O . LYS A 1 199 ? 18.297 -3.047 -18.766 1 59.91 199 LYS A O 1
ATOM 1599 N N . ASP A 1 200 ? 17.891 -4.152 -20.531 1 52.59 200 ASP A N 1
ATOM 1600 C CA . ASP A 1 200 ? 18.047 -2.973 -21.375 1 52.59 200 ASP A CA 1
ATOM 1601 C C . ASP A 1 200 ? 16.781 -2.102 -21.312 1 52.59 200 ASP A C 1
ATOM 1603 O O . ASP A 1 200 ? 16.859 -0.891 -21.547 1 52.59 200 ASP A O 1
ATOM 1607 N N . GLN A 1 201 ? 15.758 -2.598 -21.141 1 48.16 201 GLN A N 1
ATOM 1608 C CA . GLN A 1 201 ? 14.5 -1.858 -21.203 1 48.16 201 GLN A CA 1
ATOM 1609 C C . GLN A 1 201 ? 14.273 -1.053 -19.922 1 48.16 201 GLN A C 1
ATOM 1611 O O . GLN A 1 201 ? 13.406 -0.183 -19.875 1 48.16 201 GLN A O 1
ATOM 1616 N N . THR A 1 202 ? 14.852 -1.459 -18.906 1 44.19 202 THR A N 1
ATOM 1617 C CA . THR A 1 202 ? 14.445 -1.003 -17.594 1 44.19 202 THR A CA 1
ATOM 1618 C C . THR A 1 202 ? 14.953 0.409 -17.328 1 44.19 202 THR A C 1
ATOM 1620 O O . THR A 1 202 ? 14.711 0.973 -16.25 1 44.19 202 THR A O 1
ATOM 1623 N N . ARG A 1 203 ? 15.969 0.851 -18.156 1 40.19 203 ARG A N 1
ATOM 1624 C CA . ARG A 1 203 ? 16.531 2.115 -17.703 1 40.19 203 ARG A CA 1
ATOM 1625 C C . ARG A 1 203 ? 15.445 3.123 -17.375 1 40.19 203 ARG A C 1
ATOM 1627 O O . ARG A 1 203 ? 15.617 3.969 -16.5 1 40.19 203 ARG A O 1
ATOM 1634 N N . ASP A 1 204 ? 14.602 3.158 -18.297 1 37.38 204 ASP A N 1
ATOM 1635 C CA . ASP A 1 204 ? 13.773 4.355 -18.188 1 37.38 204 ASP A CA 1
ATOM 1636 C C . ASP A 1 204 ? 12.914 4.305 -16.922 1 37.38 204 ASP A C 1
ATOM 1638 O O . ASP A 1 204 ? 12.625 5.344 -16.328 1 37.38 204 ASP A O 1
ATOM 1642 N N . PHE A 1 205 ? 12.492 3.043 -16.484 1 39.28 205 PHE A N 1
ATOM 1643 C CA . PHE A 1 205 ? 11.336 3.033 -15.594 1 39.28 205 PHE A CA 1
ATOM 1644 C C . PHE A 1 205 ? 11.781 3.041 -14.133 1 39.28 205 PHE A C 1
ATOM 1646 O O . PHE A 1 205 ? 11.18 3.715 -13.297 1 39.28 205 PHE A O 1
ATOM 1653 N N . THR A 1 206 ? 12.703 2.24 -13.852 1 38.69 206 THR A N 1
ATOM 1654 C CA . THR A 1 206 ? 13.086 2.045 -12.461 1 38.69 206 THR A CA 1
ATOM 1655 C C . THR A 1 206 ? 13.75 3.299 -11.898 1 38.69 206 THR A C 1
ATOM 1657 O O . THR A 1 206 ? 13.656 3.572 -10.703 1 38.69 206 THR A O 1
ATOM 1660 N N . SER A 1 207 ? 14.406 3.961 -12.781 1 35.38 207 SER A N 1
ATOM 1661 C CA . SER A 1 207 ? 15.172 5.117 -12.328 1 35.38 207 SER A CA 1
ATOM 1662 C C . SER A 1 207 ? 14.25 6.203 -11.773 1 35.38 207 SER A C 1
ATOM 1664 O O . SER A 1 207 ? 14.672 7.02 -10.953 1 35.38 207 SER A O 1
ATOM 1666 N N . ASN A 1 208 ? 13.055 6.203 -12.266 1 34 208 ASN A N 1
ATOM 1667 C CA . ASN A 1 208 ? 12.266 7.395 -11.984 1 34 208 ASN A CA 1
ATOM 1668 C C . ASN A 1 208 ? 11.5 7.262 -10.664 1 34 208 ASN A C 1
ATOM 1670 O O . ASN A 1 208 ? 10.773 8.172 -10.273 1 34 208 ASN A O 1
ATOM 1674 N N . ILE A 1 209 ? 11.438 6.07 -10.125 1 35.34 209 ILE A N 1
ATOM 1675 C CA . ILE A 1 209 ? 10.617 6.012 -8.922 1 35.34 209 ILE A CA 1
ATOM 1676 C C . ILE A 1 209 ? 11.352 6.676 -7.758 1 35.34 209 ILE A C 1
ATOM 1678 O O . ILE A 1 209 ? 10.75 6.988 -6.727 1 35.34 209 ILE A O 1
ATOM 1682 N N . CYS A 1 210 ? 12.656 6.844 -7.672 1 32.47 210 CYS A N 1
ATOM 1683 C CA . CYS A 1 210 ? 13.453 7.078 -6.477 1 32.47 210 CYS A CA 1
ATOM 1684 C C . CYS A 1 210 ? 13.266 8.5 -5.961 1 32.47 210 CYS A C 1
ATOM 1686 O O . CYS A 1 210 ? 13.695 8.828 -4.859 1 32.47 210 CYS A O 1
ATOM 1688 N N . GLY A 1 211 ? 13.141 9.516 -6.688 1 30.98 211 GLY A N 1
ATOM 1689 C CA . GLY A 1 211 ? 13.164 10.82 -6.039 1 30.98 211 GLY A CA 1
ATOM 1690 C C . GLY A 1 211 ? 11.93 11.094 -5.203 1 30.98 211 GLY A C 1
ATOM 1691 O O . GLY A 1 211 ? 11.109 10.195 -4.988 1 30.98 211 GLY A O 1
ATOM 1692 N N . SER A 1 212 ? 11.695 12.148 -4.414 1 35.84 212 SER A N 1
ATOM 1693 C CA . SER A 1 212 ? 10.445 12.617 -3.836 1 35.84 212 SER A CA 1
ATOM 1694 C C . SER A 1 212 ? 9.25 12.156 -4.664 1 35.84 212 SER A C 1
ATOM 1696 O O . SER A 1 212 ? 8.094 12.328 -4.258 1 35.84 212 SER A O 1
ATOM 1698 N N . LEU A 1 213 ? 9.688 11.625 -5.832 1 37.19 213 LEU A N 1
ATOM 1699 C CA . LEU A 1 213 ? 8.773 11.148 -6.863 1 37.19 213 LEU A CA 1
ATOM 1700 C C . LEU A 1 213 ? 8.281 9.742 -6.551 1 37.19 213 LEU A C 1
ATOM 1702 O O . LEU A 1 213 ? 7.305 9.273 -7.141 1 37.19 213 LEU A O 1
ATOM 1706 N N . GLY A 1 214 ? 8.93 9.18 -5.605 1 43.44 214 GLY A N 1
ATOM 1707 C CA . GLY A 1 214 ? 8.672 7.77 -5.363 1 43.44 214 GLY A CA 1
ATOM 1708 C C . GLY A 1 214 ? 7.27 7.504 -4.84 1 43.44 214 GLY A C 1
ATOM 1709 O O . GLY A 1 214 ? 6.766 6.383 -4.945 1 43.44 214 GLY A O 1
ATOM 1710 N N . TYR A 1 215 ? 6.797 8.516 -4.141 1 42.34 215 TYR A N 1
ATOM 1711 C CA . TYR A 1 215 ? 5.465 8.312 -3.582 1 42.34 215 TYR A CA 1
ATOM 1712 C C . TYR A 1 215 ? 4.391 8.742 -4.57 1 42.34 215 TYR A C 1
ATOM 1714 O O . TYR A 1 215 ? 3.195 8.578 -4.305 1 42.34 215 TYR A O 1
ATOM 1722 N N . MET A 1 216 ? 4.934 9.391 -5.668 1 40.59 216 MET A N 1
ATOM 1723 C CA . MET A 1 216 ? 3.928 9.891 -6.602 1 40.59 216 MET A CA 1
ATOM 1724 C C . MET A 1 216 ? 3.443 8.789 -7.531 1 40.59 216 MET A C 1
ATOM 1726 O O . MET A 1 216 ? 4.246 8 -8.031 1 40.59 216 MET A O 1
ATOM 1730 N N . ALA A 1 217 ? 2.117 8.562 -7.578 1 46.06 217 ALA A N 1
ATOM 1731 C CA . ALA A 1 217 ? 1.473 7.57 -8.43 1 46.06 217 ALA A CA 1
ATOM 1732 C C . ALA A 1 217 ? 1.906 7.734 -9.891 1 46.06 217 ALA A C 1
ATOM 1734 O O . ALA A 1 217 ? 2.168 8.852 -10.344 1 46.06 217 ALA A O 1
ATOM 1735 N N . PRO A 1 218 ? 2.172 6.594 -10.609 1 44.94 218 PRO A N 1
ATOM 1736 C CA . PRO A 1 218 ? 2.646 6.527 -11.992 1 44.94 218 PRO A CA 1
ATOM 1737 C C . PRO A 1 218 ? 1.792 7.359 -12.945 1 44.94 218 PRO A C 1
ATOM 1739 O O . PRO A 1 218 ? 2.131 7.492 -14.125 1 44.94 218 PRO A O 1
ATOM 1742 N N . GLU A 1 219 ? 0.674 7.801 -12.648 1 41.94 219 GLU A N 1
ATOM 1743 C CA . GLU A 1 219 ? -0.023 8.531 -13.703 1 41.94 219 GLU A CA 1
ATOM 1744 C C . GLU A 1 219 ? 0.903 9.539 -14.383 1 41.94 219 GLU A C 1
ATOM 1746 O O . GLU A 1 219 ? 0.662 9.945 -15.516 1 41.94 219 GLU A O 1
ATOM 1751 N N . PHE A 1 220 ? 1.708 9.938 -13.609 1 38.16 220 PHE A N 1
ATOM 1752 C CA . PHE A 1 220 ? 2.578 10.875 -14.312 1 38.16 220 PHE A CA 1
ATOM 1753 C C . PHE A 1 220 ? 3.496 10.133 -15.281 1 38.16 220 PHE A C 1
ATOM 1755 O O . PHE A 1 220 ? 4.176 10.758 -16.094 1 38.16 220 PHE A O 1
ATOM 1762 N N . PHE A 1 221 ? 3.432 8.891 -15.117 1 36.25 221 PHE A N 1
ATOM 1763 C CA . PHE A 1 221 ? 4.246 8.203 -16.109 1 36.25 221 PHE A CA 1
ATOM 1764 C C . PHE A 1 221 ? 3.367 7.555 -17.172 1 36.25 221 PHE A C 1
ATOM 1766 O O . PHE A 1 221 ? 2.695 6.555 -16.906 1 36.25 221 PHE A O 1
ATOM 1773 N N . ILE A 1 222 ? 2.762 8.094 -17.984 1 38.38 222 ILE A N 1
ATOM 1774 C CA . ILE A 1 222 ? 2.061 7.66 -19.188 1 38.38 222 ILE A CA 1
ATOM 1775 C C . ILE A 1 222 ? 2.887 6.602 -19.906 1 38.38 222 ILE A C 1
ATOM 1777 O O . ILE A 1 222 ? 4.066 6.812 -20.188 1 38.38 222 ILE A O 1
ATOM 1781 N N . GLY A 1 223 ? 2.17 5.391 -20.172 1 41.19 223 GLY A N 1
ATOM 1782 C CA . GLY A 1 223 ? 2.605 4.336 -21.062 1 41.19 223 GLY A CA 1
ATOM 1783 C C . GLY A 1 223 ? 3.434 3.268 -20.375 1 41.19 223 GLY A C 1
ATOM 1784 O O . GLY A 1 223 ? 3.703 2.213 -20.953 1 41.19 223 GLY A O 1
ATOM 1785 N N . GLN A 1 224 ? 4.227 3.574 -19.516 1 43.22 224 GLN A N 1
ATOM 1786 C CA . GLN A 1 224 ? 5.121 2.508 -19.078 1 43.22 224 GLN A CA 1
ATOM 1787 C C . GLN A 1 224 ? 4.613 1.854 -17.797 1 43.22 224 GLN A C 1
ATOM 1789 O O . GLN A 1 224 ? 4.32 2.541 -16.812 1 43.22 224 GLN A O 1
ATOM 1794 N N . VAL A 1 225 ? 3.791 0.726 -18.047 1 50.44 225 VAL A N 1
ATOM 1795 C CA . VAL A 1 225 ? 3.441 -0.174 -16.953 1 50.44 225 VAL A CA 1
ATOM 1796 C C . VAL A 1 225 ? 4.625 -0.312 -16 1 50.44 225 VAL A C 1
ATOM 1798 O O . VAL A 1 225 ? 5.723 -0.703 -16.406 1 50.44 225 VAL A O 1
ATOM 1801 N N . THR A 1 226 ? 4.605 0.363 -14.727 1 65 226 THR A N 1
ATOM 1802 C CA . THR A 1 226 ? 5.742 0.402 -13.812 1 65 226 THR A CA 1
ATOM 1803 C C . THR A 1 226 ? 5.438 -0.381 -12.539 1 65 226 THR A C 1
ATOM 1805 O O . THR A 1 226 ? 4.355 -0.955 -12.406 1 65 226 THR A O 1
ATOM 1808 N N . PHE A 1 227 ? 6.391 -0.722 -11.836 1 76.12 227 PHE A N 1
ATOM 1809 C CA . PHE A 1 227 ? 6.359 -1.315 -10.5 1 76.12 227 PHE A CA 1
ATOM 1810 C C . PHE A 1 227 ? 5.277 -0.671 -9.641 1 76.12 227 PHE A C 1
ATOM 1812 O O . PHE A 1 227 ? 4.793 -1.279 -8.688 1 76.12 227 PHE A O 1
ATOM 1819 N N . ALA A 1 228 ? 4.754 0.444 -10.188 1 78.75 228 ALA A N 1
ATOM 1820 C CA . ALA A 1 228 ? 3.75 1.198 -9.438 1 78.75 228 ALA A CA 1
ATOM 1821 C C . ALA A 1 228 ? 2.418 0.453 -9.398 1 78.75 228 ALA A C 1
ATOM 1823 O O . ALA A 1 228 ? 1.685 0.528 -8.414 1 78.75 228 ALA A O 1
ATOM 1824 N N . SER A 1 229 ? 2.1 -0.267 -10.445 1 81.25 229 SER A N 1
ATOM 1825 C CA . SER A 1 229 ? 0.858 -1.031 -10.492 1 81.25 229 SER A CA 1
ATOM 1826 C C . SER A 1 229 ? 0.812 -2.082 -9.391 1 81.25 229 SER A C 1
ATOM 1828 O O . SER A 1 229 ? -0.202 -2.227 -8.703 1 81.25 229 SER A O 1
ATOM 1830 N N . ASP A 1 230 ? 1.915 -2.785 -9.211 1 88.31 230 ASP A N 1
ATOM 1831 C CA . ASP A 1 230 ? 2 -3.801 -8.164 1 88.31 230 ASP A CA 1
ATOM 1832 C C . ASP A 1 230 ? 1.873 -3.176 -6.781 1 88.31 230 ASP A C 1
ATOM 1834 O O . ASP A 1 230 ? 1.201 -3.727 -5.906 1 88.31 230 ASP A O 1
ATOM 1838 N N . ILE A 1 231 ? 2.471 -2.031 -6.668 1 88 231 ILE A N 1
ATOM 1839 C CA . ILE A 1 231 ? 2.465 -1.356 -5.375 1 88 231 ILE A CA 1
ATOM 1840 C C . ILE A 1 231 ? 1.063 -0.833 -5.074 1 88 231 ILE A C 1
ATOM 1842 O O . ILE A 1 231 ? 0.606 -0.89 -3.93 1 88 231 ILE A O 1
ATOM 1846 N N . TYR A 1 232 ? 0.446 -0.306 -6.094 1 85.56 232 TYR A N 1
ATOM 1847 C CA . TYR A 1 232 ? -0.943 0.111 -5.941 1 85.56 232 TYR A CA 1
ATOM 1848 C C . TYR A 1 232 ? -1.814 -1.052 -5.48 1 85.56 232 TYR A C 1
ATOM 1850 O O . TYR A 1 232 ? -2.564 -0.928 -4.508 1 85.56 232 TYR A O 1
ATOM 1858 N N . SER A 1 233 ? -1.69 -2.115 -6.145 1 87.88 233 SER A N 1
ATOM 1859 C CA . SER A 1 233 ? -2.461 -3.303 -5.785 1 87.88 233 SER A CA 1
ATOM 1860 C C . SER A 1 233 ? -2.174 -3.738 -4.352 1 87.88 233 SER A C 1
ATOM 1862 O O . SER A 1 233 ? -3.084 -4.141 -3.627 1 87.88 233 SER A O 1
ATOM 1864 N N . LEU A 1 234 ? -0.93 -3.678 -3.982 1 92.62 234 LEU A N 1
ATOM 1865 C CA . LEU A 1 234 ? -0.55 -4 -2.611 1 92.62 234 LEU A CA 1
ATOM 1866 C C . LEU A 1 234 ? -1.29 -3.109 -1.619 1 92.62 234 LEU A C 1
ATOM 1868 O O . LEU A 1 234 ? -1.843 -3.6 -0.632 1 92.62 234 LEU A O 1
ATOM 1872 N N . GLY A 1 235 ? -1.242 -1.812 -1.895 1 91.62 235 GLY A N 1
ATOM 1873 C CA . GLY A 1 235 ? -1.956 -0.884 -1.032 1 91.62 235 GLY A CA 1
ATOM 1874 C C . GLY A 1 235 ? -3.42 -1.242 -0.854 1 91.62 235 GLY A C 1
ATOM 1875 O O . GLY A 1 235 ? -3.939 -1.212 0.264 1 91.62 235 GLY A O 1
ATOM 1876 N N . ILE A 1 236 ? -4.055 -1.605 -1.907 1 87.19 236 ILE A N 1
ATOM 1877 C CA . ILE A 1 236 ? -5.465 -1.972 -1.867 1 87.19 236 ILE A CA 1
ATOM 1878 C C . ILE A 1 236 ? -5.648 -3.221 -1.007 1 87.19 236 ILE A C 1
ATOM 1880 O O . ILE A 1 236 ? -6.543 -3.271 -0.16 1 87.19 236 ILE A O 1
ATOM 1884 N N . ILE A 1 237 ? -4.844 -4.172 -1.2 1 92.44 237 ILE A N 1
ATOM 1885 C CA . ILE A 1 237 ? -4.938 -5.422 -0.456 1 92.44 237 ILE A CA 1
ATOM 1886 C C . ILE A 1 237 ? -4.812 -5.145 1.04 1 92.44 237 ILE A C 1
ATOM 1888 O O . ILE A 1 237 ? -5.586 -5.668 1.843 1 92.44 237 ILE A O 1
ATOM 1892 N N . ILE A 1 238 ? -3.873 -4.328 1.373 1 93.56 238 ILE A N 1
ATOM 1893 C CA . ILE A 1 238 ? -3.615 -4.039 2.779 1 93.56 238 ILE A CA 1
ATOM 1894 C C . ILE A 1 238 ? -4.797 -3.281 3.377 1 93.56 238 ILE A C 1
ATOM 1896 O O . ILE A 1 238 ? -5.23 -3.574 4.492 1 93.56 238 ILE A O 1
ATOM 1900 N N . MET A 1 239 ? -5.309 -2.328 2.656 1 89 239 MET A N 1
ATOM 1901 C CA . MET A 1 239 ? -6.512 -1.625 3.094 1 89 239 MET A CA 1
ATOM 1902 C C . MET A 1 239 ? -7.645 -2.605 3.369 1 89 239 MET A C 1
ATOM 1904 O O . MET A 1 239 ? -8.344 -2.488 4.379 1 89 239 MET A O 1
ATOM 1908 N N . GLU A 1 240 ? -7.789 -3.537 2.566 1 86.88 240 GLU A N 1
ATOM 1909 C CA . GLU A 1 240 ? -8.852 -4.527 2.719 1 86.88 240 GLU A CA 1
ATOM 1910 C C . GLU A 1 240 ? -8.617 -5.402 3.947 1 86.88 240 GLU A C 1
ATOM 1912 O O . GLU A 1 240 ? -9.555 -5.691 4.695 1 86.88 240 GLU A O 1
ATOM 1917 N N . ILE A 1 241 ? -7.398 -5.789 4.121 1 91.19 241 ILE A N 1
ATOM 1918 C CA . ILE A 1 241 ? -7.055 -6.652 5.246 1 91.19 241 ILE A CA 1
ATOM 1919 C C . ILE A 1 241 ? -7.316 -5.922 6.559 1 91.19 241 ILE A C 1
ATOM 1921 O O . ILE A 1 241 ? -7.832 -6.512 7.512 1 91.19 241 ILE A O 1
ATOM 1925 N N . LEU A 1 242 ? -7.02 -4.688 6.605 1 90.19 242 LEU A N 1
ATOM 1926 C CA . LEU A 1 242 ? -6.957 -4.004 7.891 1 90.19 242 LEU A CA 1
ATOM 1927 C C . LEU A 1 242 ? -8.258 -3.26 8.18 1 90.19 242 LEU A C 1
ATOM 1929 O O . LEU A 1 242 ? -8.578 -2.98 9.336 1 90.19 242 LEU A O 1
ATOM 1933 N N . THR A 1 243 ? -9 -2.857 7.207 1 82.5 243 THR A N 1
ATOM 1934 C CA . THR A 1 243 ? -10.203 -2.064 7.449 1 82.5 243 THR A CA 1
ATOM 1935 C C . THR A 1 243 ? -11.453 -2.863 7.113 1 82.5 243 THR A C 1
ATOM 1937 O O . THR A 1 243 ? -12.562 -2.496 7.52 1 82.5 243 THR A O 1
ATOM 1940 N N . GLY A 1 244 ? -11.297 -4.027 6.492 1 73.5 244 GLY A N 1
ATOM 1941 C CA . GLY A 1 244 ? -12.438 -4.84 6.094 1 73.5 244 GLY A CA 1
ATOM 1942 C C . GLY A 1 244 ? -13.195 -4.262 4.91 1 73.5 244 GLY A C 1
ATOM 1943 O O . GLY A 1 244 ? -14.141 -4.875 4.418 1 73.5 244 GLY A O 1
ATOM 1944 N N . GLU A 1 245 ? -12.992 -3.055 4.691 1 64.75 245 GLU A N 1
ATOM 1945 C CA . GLU A 1 245 ? -13.688 -2.4 3.588 1 64.75 245 GLU A CA 1
ATOM 1946 C C . GLU A 1 245 ? -13.211 -2.928 2.238 1 64.75 245 GLU A C 1
ATOM 1948 O O . GLU A 1 245 ? -12.008 -2.916 1.955 1 64.75 245 GLU A O 1
ATOM 1953 N N . LYS A 1 246 ? -14.266 -3.824 1.887 1 55.62 246 LYS A N 1
ATOM 1954 C CA . LYS A 1 246 ? -13.945 -4.418 0.592 1 55.62 246 LYS A CA 1
ATOM 1955 C C . LYS A 1 246 ? -13.852 -3.35 -0.494 1 55.62 246 LYS A C 1
ATOM 1957 O O . LYS A 1 246 ? -14.625 -2.393 -0.5 1 55.62 246 LYS A O 1
ATOM 1962 N N . GLY A 1 247 ? -13.367 -3.438 -1.225 1 52.56 247 GLY A N 1
ATOM 1963 C CA . GLY A 1 247 ? -13.148 -2.602 -2.395 1 52.56 247 GLY A CA 1
ATOM 1964 C C . GLY A 1 247 ? -13.445 -1.135 -2.141 1 52.56 247 GLY A C 1
ATOM 1965 O O . GLY A 1 247 ? -14.273 -0.8 -1.294 1 52.56 247 GLY A O 1
ATOM 1966 N N . TYR A 1 248 ? -12.797 0.186 -1.749 1 41.78 248 TYR A N 1
ATOM 1967 C CA . TYR A 1 248 ? -13.25 1.498 -2.203 1 41.78 248 TYR A CA 1
ATOM 1968 C C . TYR A 1 248 ? -14.43 1.37 -3.156 1 41.78 248 TYR A C 1
ATOM 1970 O O . TYR A 1 248 ? -14.258 1.002 -4.32 1 41.78 248 TYR A O 1
ATOM 1978 N N . GLN A 1 249 ? -15.883 1.044 -2.729 1 34.78 249 GLN A N 1
ATOM 1979 C CA . GLN A 1 249 ? -17.188 0.465 -3.018 1 34.78 249 GLN A CA 1
ATOM 1980 C C . GLN A 1 249 ? -17.641 0.807 -4.434 1 34.78 249 GLN A C 1
ATOM 1982 O O . GLN A 1 249 ? -17.531 1.954 -4.871 1 34.78 249 GLN A O 1
ATOM 1987 N N . GLU A 1 250 ? -17.922 -0.132 -5.273 1 33.12 250 GLU A N 1
ATOM 1988 C CA . GLU A 1 250 ? -18.594 -0.46 -6.531 1 33.12 250 GLU A CA 1
ATOM 1989 C C . GLU A 1 250 ? -19.953 0.226 -6.625 1 33.12 250 GLU A C 1
ATOM 1991 O O . GLU A 1 250 ? -20.875 -0.088 -5.863 1 33.12 250 GLU A O 1
ATOM 1996 N N . GLU A 1 251 ? -20.141 1.484 -6.707 1 31.17 251 GLU A N 1
ATOM 1997 C CA . GLU A 1 251 ? -21.547 1.47 -7.086 1 31.17 251 GLU A CA 1
ATOM 1998 C C . GLU A 1 251 ? -21.828 0.381 -8.117 1 31.17 251 GLU A C 1
ATOM 2000 O O . GLU A 1 251 ? -20.922 -0.058 -8.828 1 31.17 251 GLU A O 1
ATOM 2005 N N . GLN A 1 252 ? -23.172 0.031 -8.375 1 27.56 252 GLN A N 1
ATOM 2006 C CA . GLN A 1 252 ? -23.922 -0.945 -9.164 1 27.56 252 GLN A CA 1
ATOM 2007 C C . GLN A 1 252 ? -23.328 -1.078 -10.57 1 27.56 252 GLN A C 1
ATOM 2009 O O . GLN A 1 252 ? -22.656 -0.164 -11.062 1 27.56 252 GLN A O 1
ATOM 2014 N N . ASP A 1 253 ? -23.688 -2.236 -11.344 1 28.28 253 ASP A N 1
ATOM 2015 C CA . ASP A 1 253 ? -23.75 -2.934 -12.625 1 28.28 253 ASP A CA 1
ATOM 2016 C C . ASP A 1 253 ? -24.078 -1.97 -13.766 1 28.28 253 ASP A C 1
ATOM 2018 O O . ASP A 1 253 ? -25.234 -1.558 -13.914 1 28.28 253 ASP A O 1
ATOM 2022 N N . LEU A 1 254 ? -23.656 -0.819 -14.023 1 25.41 254 LEU A N 1
ATOM 2023 C CA . LEU A 1 254 ? -24.312 -0.465 -15.281 1 25.41 254 LEU A CA 1
ATOM 2024 C C . LEU A 1 254 ? -23.938 -1.45 -16.375 1 25.41 254 LEU A C 1
ATOM 2026 O O . LEU A 1 254 ? -22.766 -1.633 -16.688 1 25.41 254 LEU A O 1
ATOM 2030 N N . ARG A 1 255 ? -24.734 -2.588 -16.547 1 22.78 255 ARG A N 1
ATOM 2031 C CA . ARG A 1 255 ? -24.953 -3.307 -17.797 1 22.78 255 ARG A CA 1
ATOM 2032 C C . ARG A 1 255 ? -24.891 -2.361 -19 1 22.78 255 ARG A C 1
ATOM 2034 O O . ARG A 1 255 ? -25.688 -1.424 -19.094 1 22.78 255 ARG A O 1
ATOM 2041 N N . ILE A 1 256 ? -23.906 -1.939 -19.578 1 21.34 256 ILE A N 1
ATOM 2042 C CA . ILE A 1 256 ? -24.094 -1.688 -21 1 21.34 256 ILE A CA 1
ATOM 2043 C C . ILE A 1 256 ? -24.797 -2.877 -21.656 1 21.34 256 ILE A C 1
ATOM 2045 O O . ILE A 1 256 ? -24.25 -3.979 -21.719 1 21.34 256 ILE A O 1
ATOM 2049 N N . GLY A 1 257 ? -26.125 -3.061 -21.312 1 18.28 257 GLY A N 1
ATOM 2050 C CA . GLY A 1 257 ? -26.938 -3.486 -22.438 1 18.28 257 GLY A CA 1
ATOM 2051 C C . GLY A 1 257 ? -26.797 -2.58 -23.641 1 18.28 257 GLY A C 1
ATOM 2052 O O . GLY A 1 257 ? -26.406 -1.419 -23.516 1 18.28 257 GLY A O 1
ATOM 2053 N N . MET B 1 1 ? -26.672 46.156 19.953 1 29.66 1 MET B N 1
ATOM 2054 C CA . MET B 1 1 ? -25.922 45.312 20.859 1 29.66 1 MET B CA 1
ATOM 2055 C C . MET B 1 1 ? -24.719 44.688 20.156 1 29.66 1 MET B C 1
ATOM 2057 O O . MET B 1 1 ? -24.859 44.031 19.141 1 29.66 1 MET B O 1
ATOM 2061 N N . ASP B 1 2 ? -23.625 45.469 19.922 1 31.38 2 ASP B N 1
ATOM 2062 C CA . ASP B 1 2 ? -22.391 45.188 19.172 1 31.38 2 ASP B CA 1
ATOM 2063 C C . ASP B 1 2 ? -21.797 43.844 19.562 1 31.38 2 ASP B C 1
ATOM 2065 O O . ASP B 1 2 ? -21.375 43.656 20.703 1 31.38 2 ASP B O 1
ATOM 2069 N N . THR B 1 3 ? -22.391 42.75 19.312 1 37.34 3 THR B N 1
ATOM 2070 C CA . THR B 1 3 ? -21.859 41.406 19.531 1 37.34 3 THR B CA 1
ATOM 2071 C C . THR B 1 3 ? -20.344 41.406 19.281 1 37.34 3 THR B C 1
ATOM 2073 O O . THR B 1 3 ? -19.906 41.469 18.125 1 37.34 3 THR B O 1
ATOM 2076 N N . LYS B 1 4 ? -19.578 42.094 19.969 1 42.81 4 LYS B N 1
ATOM 2077 C CA . LYS B 1 4 ? -18.109 42.094 19.953 1 42.81 4 LYS B CA 1
ATOM 2078 C C . LYS B 1 4 ? -17.562 40.688 19.828 1 42.81 4 LYS B C 1
ATOM 2080 O O . LYS B 1 4 ? -17.719 39.875 20.75 1 42.81 4 LYS B O 1
ATOM 2085 N N . ILE B 1 5 ? -17.734 39.906 18.812 1 47.88 5 ILE B N 1
ATOM 2086 C CA . ILE B 1 5 ? -17.078 38.625 18.562 1 47.88 5 ILE B CA 1
ATOM 2087 C C . ILE B 1 5 ? -15.703 38.625 19.219 1 47.88 5 ILE B C 1
ATOM 2089 O O . ILE B 1 5 ? -14.828 39.406 18.844 1 47.88 5 ILE B O 1
ATOM 2093 N N . GLY B 1 6 ? -15.641 38.5 20.469 1 56.22 6 GLY B N 1
ATOM 2094 C CA . GLY B 1 6 ? -14.453 38.5 21.297 1 56.22 6 GLY B CA 1
ATOM 2095 C C . GLY B 1 6 ? -13.273 37.781 20.672 1 56.22 6 GLY B C 1
ATOM 2096 O O . GLY B 1 6 ? -13.453 36.781 19.953 1 56.22 6 GLY B O 1
ATOM 2097 N N . THR B 1 7 ? -12.094 38.531 20.406 1 77.19 7 THR B N 1
ATOM 2098 C CA . THR B 1 7 ? -10.859 38.062 19.781 1 77.19 7 THR B CA 1
ATOM 2099 C C . THR B 1 7 ? -10.297 36.844 20.531 1 77.19 7 THR B C 1
ATOM 2101 O O . THR B 1 7 ? -10.203 36.875 21.766 1 77.19 7 THR B O 1
ATOM 2104 N N . ILE B 1 8 ? -10.273 35.688 19.922 1 86.81 8 ILE B N 1
ATOM 2105 C CA . ILE B 1 8 ? -9.664 34.469 20.484 1 86.81 8 ILE B CA 1
ATOM 2106 C C . ILE B 1 8 ? -8.32 34.812 21.109 1 86.81 8 ILE B C 1
ATOM 2108 O O . ILE B 1 8 ? -7.512 35.531 20.516 1 86.81 8 ILE B O 1
ATOM 2112 N N . ASN B 1 9 ? -8.219 34.562 22.438 1 91.88 9 ASN B N 1
ATOM 2113 C CA . ASN B 1 9 ? -6.961 34.812 23.141 1 91.88 9 ASN B CA 1
ATOM 2114 C C . ASN B 1 9 ? -6.285 33.5 23.531 1 91.88 9 ASN B C 1
ATOM 2116 O O . ASN B 1 9 ? -6.699 32.438 23.094 1 91.88 9 ASN B O 1
ATOM 2120 N N . LYS B 1 10 ? -5.23 33.625 24.344 1 94.38 10 LYS B N 1
ATOM 2121 C CA . LYS B 1 10 ? -4.398 32.469 24.719 1 94.38 10 LYS B CA 1
ATOM 2122 C C . LYS B 1 10 ? -5.195 31.469 25.531 1 94.38 10 LYS B C 1
ATOM 2124 O O . LYS B 1 10 ? -5.023 30.25 25.359 1 94.38 10 LYS B O 1
ATOM 2129 N N . VAL B 1 11 ? -6.039 31.891 26.422 1 93.75 11 VAL B N 1
ATOM 2130 C CA . VAL B 1 11 ? -6.848 31.016 27.266 1 93.75 11 VAL B CA 1
ATOM 2131 C C . VAL B 1 11 ? -7.836 30.234 26.406 1 93.75 11 VAL B C 1
ATOM 2133 O O . VAL B 1 11 ? -8.062 29.047 26.641 1 93.75 11 VAL B O 1
ATOM 2136 N N . ASP B 1 12 ? -8.391 30.906 25.422 1 94.94 12 ASP B N 1
ATOM 2137 C CA . ASP B 1 12 ? -9.312 30.25 24.5 1 94.94 12 ASP B CA 1
ATOM 2138 C C . ASP B 1 12 ? -8.609 29.125 23.734 1 94.94 12 ASP B C 1
ATOM 2140 O O . ASP B 1 12 ? -9.148 28.031 23.578 1 94.94 12 ASP B O 1
ATOM 2144 N N . LEU B 1 13 ? -7.477 29.438 23.234 1 96.31 13 LEU B N 1
ATOM 2145 C CA . LEU B 1 13 ? -6.723 28.453 22.469 1 96.31 13 LEU B CA 1
ATOM 2146 C C . LEU B 1 13 ? -6.348 27.266 23.344 1 96.31 13 LEU B C 1
ATOM 2148 O O . LEU B 1 13 ? -6.406 26.109 22.906 1 96.31 13 LEU B O 1
ATOM 2152 N N . GLU B 1 14 ? -5.949 27.516 24.609 1 95.81 14 GLU B N 1
ATOM 2153 C CA . GLU B 1 14 ? -5.656 26.453 25.547 1 95.81 14 GLU B CA 1
ATOM 2154 C C . GLU B 1 14 ? -6.859 25.531 25.719 1 95.81 14 GLU B C 1
ATOM 2156 O O . GLU B 1 14 ? -6.711 24.297 25.734 1 95.81 14 GLU B O 1
ATOM 2161 N N . ARG B 1 15 ? -7.992 26.109 25.875 1 95 15 ARG B N 1
ATOM 2162 C CA . ARG B 1 15 ? -9.219 25.328 26 1 95 15 ARG B CA 1
ATOM 2163 C C . ARG B 1 15 ? -9.469 24.484 24.766 1 95 15 ARG B C 1
ATOM 2165 O O . ARG B 1 15 ? -9.922 23.344 24.859 1 95 15 ARG B O 1
ATOM 2172 N N . MET B 1 16 ? -9.195 25.047 23.625 1 95.88 16 MET B N 1
ATOM 2173 C CA . MET B 1 16 ? -9.383 24.312 22.375 1 95.88 16 MET B CA 1
ATOM 2174 C C . MET B 1 16 ? -8.438 23.109 22.297 1 95.88 16 MET B C 1
ATOM 2176 O O . MET B 1 16 ? -8.82 22.062 21.797 1 95.88 16 MET B O 1
ATOM 2180 N N . VAL B 1 17 ? -7.203 23.328 22.781 1 96.12 17 VAL B N 1
ATOM 2181 C CA . VAL B 1 17 ? -6.23 22.234 22.781 1 96.12 17 VAL B CA 1
ATOM 2182 C C . VAL B 1 17 ? -6.742 21.078 23.625 1 96.12 17 VAL B C 1
ATOM 2184 O O . VAL B 1 17 ? -6.574 19.922 23.266 1 96.12 17 VAL B O 1
ATOM 2187 N N . LEU B 1 18 ? -7.453 21.344 24.672 1 94.31 18 LEU B N 1
ATOM 2188 C CA . LEU B 1 18 ? -7.906 20.344 25.641 1 94.31 18 LEU B CA 1
ATOM 2189 C C . LEU B 1 18 ? -9.219 19.719 25.188 1 94.31 18 LEU B C 1
ATOM 2191 O O . LE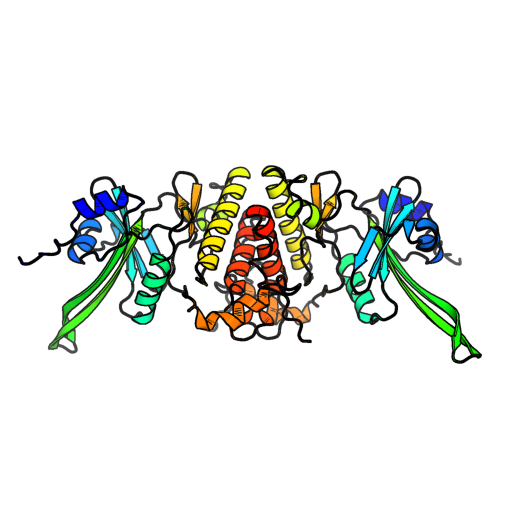U B 1 18 ? -9.523 18.578 25.547 1 94.31 18 LEU B O 1
ATOM 2195 N N . ASP B 1 19 ? -9.953 20.484 24.406 1 94.69 19 ASP B N 1
ATOM 2196 C CA . ASP B 1 19 ? -11.273 20.031 23.969 1 94.69 19 ASP B CA 1
ATOM 2197 C C . ASP B 1 19 ? -11.211 19.469 22.547 1 94.69 19 ASP B C 1
ATOM 2199 O O . ASP B 1 19 ? -11.242 20.234 21.578 1 94.69 19 ASP B O 1
ATOM 2203 N N . ARG B 1 20 ? -11.344 18.234 22.422 1 91.62 20 ARG B N 1
ATOM 2204 C CA . ARG B 1 20 ? -11.203 17.578 21.125 1 91.62 20 ARG B CA 1
ATOM 2205 C C . ARG B 1 20 ? -12.391 17.891 20.234 1 91.62 20 ARG B C 1
ATOM 2207 O O . ARG B 1 20 ? -12.32 17.672 19.016 1 91.62 20 ARG B O 1
ATOM 2214 N N . SER B 1 21 ? -13.445 18.359 20.703 1 92.44 21 SER B N 1
ATOM 2215 C CA . SER B 1 21 ? -14.633 18.672 19.938 1 92.44 21 SER B CA 1
ATOM 2216 C C . SER B 1 21 ? -14.602 20.094 19.422 1 92.44 21 SER B C 1
ATOM 2218 O O . SER B 1 21 ? -15.438 20.5 18.609 1 92.44 21 SER B O 1
ATOM 2220 N N . ALA B 1 22 ? -13.625 20.844 19.875 1 93.81 22 ALA B N 1
ATOM 2221 C CA . ALA B 1 22 ? -13.531 22.234 19.469 1 93.81 22 ALA B CA 1
ATOM 2222 C C . ALA B 1 22 ? -13.375 22.344 17.953 1 93.81 22 ALA B C 1
ATOM 2224 O O . ALA B 1 22 ? -12.617 21.594 17.344 1 93.81 22 ALA B O 1
ATOM 2225 N N . GLU B 1 23 ? -14.078 23.25 17.359 1 95.38 23 GLU B N 1
ATOM 2226 C CA . GLU B 1 23 ? -13.969 23.5 15.922 1 95.38 23 GLU B CA 1
ATOM 2227 C C . GLU B 1 23 ? -12.859 24.5 15.625 1 95.38 23 GLU B C 1
ATOM 2229 O O . GLU B 1 23 ? -12.672 25.469 16.359 1 95.38 23 GLU B O 1
ATOM 2234 N N . PRO B 1 24 ? -12.133 24.266 14.523 1 97.06 24 PRO B N 1
ATOM 2235 C CA . PRO B 1 24 ? -11.094 25.219 14.164 1 97.06 24 PRO B CA 1
ATOM 2236 C C . PRO B 1 24 ? -11.648 26.625 13.938 1 97.06 24 PRO B C 1
ATOM 2238 O O . PRO B 1 24 ? -12.797 26.781 13.531 1 97.06 24 PRO B O 1
ATOM 2241 N N . THR B 1 25 ? -10.828 27.609 14.188 1 96.19 25 THR B N 1
ATOM 2242 C CA . THR B 1 25 ? -11.297 28.984 14.078 1 96.19 25 THR B CA 1
ATOM 2243 C C . THR B 1 25 ? -10.164 29.906 13.641 1 96.19 25 THR B C 1
ATOM 2245 O O . THR B 1 25 ? -9.008 29.484 13.531 1 96.19 25 THR B O 1
ATOM 2248 N N . TYR B 1 26 ? -10.594 31.109 13.328 1 96.62 26 TYR B N 1
ATOM 2249 C CA . TYR B 1 26 ? -9.609 32.156 13.047 1 96.62 26 TYR B CA 1
ATOM 2250 C C . TYR B 1 26 ? -8.797 32.469 14.297 1 96.62 26 TYR B C 1
ATOM 2252 O O . TYR B 1 26 ? -9.352 32.594 15.391 1 96.62 26 TYR B O 1
ATOM 2260 N N . LEU B 1 27 ? -7.527 32.656 14.156 1 97.5 27 LEU B N 1
ATOM 2261 C CA . LEU B 1 27 ? -6.598 33.031 15.211 1 97.5 27 LEU B CA 1
ATOM 2262 C C . LEU B 1 27 ? -5.836 34.312 14.828 1 97.5 27 LEU B C 1
ATOM 2264 O O . LEU B 1 27 ? -5.227 34.375 13.758 1 97.5 27 LEU B O 1
ATOM 2268 N N . PRO B 1 28 ? -5.855 35.281 15.695 1 96.25 28 PRO B N 1
ATOM 2269 C CA . PRO B 1 28 ? -5.152 36.531 15.367 1 96.25 28 PRO B CA 1
ATOM 2270 C C . PRO B 1 28 ? -3.641 36.344 15.273 1 96.25 28 PRO B C 1
ATOM 2272 O O . PRO B 1 28 ? -3.062 35.562 16.016 1 96.25 28 PRO B O 1
ATOM 2275 N N . LEU B 1 29 ? -3.025 37.094 14.398 1 96 29 LEU B N 1
ATOM 2276 C CA . LEU B 1 29 ? -1.58 37.031 14.211 1 96 29 LEU B CA 1
ATOM 2277 C C . LEU B 1 29 ? -0.848 37.281 15.523 1 96 29 LEU B C 1
ATOM 2279 O O . LEU B 1 29 ? 0.129 36.594 15.836 1 96 29 LEU B O 1
ATOM 2283 N N . SER B 1 30 ? -1.292 38.281 16.281 1 95.62 30 SER B N 1
ATOM 2284 C CA . SER B 1 30 ? -0.648 38.688 17.531 1 95.62 30 SER B CA 1
ATOM 2285 C C . SER B 1 30 ? -0.593 37.5 18.516 1 95.62 30 SER B C 1
ATOM 2287 O O . SER B 1 30 ? 0.392 37.344 19.234 1 95.62 30 SER B O 1
ATOM 2289 N N . LEU B 1 31 ? -1.613 36.719 18.547 1 96.88 31 LEU B N 1
ATOM 2290 C CA . LEU B 1 31 ? -1.666 35.562 19.406 1 96.88 31 LEU B CA 1
ATOM 2291 C C . LEU B 1 31 ? -0.61 34.531 19 1 96.88 31 LEU B C 1
ATOM 2293 O O . LEU B 1 31 ? 0.145 34.031 19.828 1 96.88 31 LEU B O 1
ATOM 2297 N N . LEU B 1 32 ? -0.503 34.219 17.703 1 97.88 32 LEU B N 1
ATOM 2298 C CA . LEU B 1 32 ? 0.427 33.188 17.203 1 97.88 32 LEU B CA 1
ATOM 2299 C C . LEU B 1 32 ? 1.868 33.688 17.328 1 97.88 32 LEU B C 1
ATOM 2301 O O . LEU B 1 32 ? 2.77 32.875 17.609 1 97.88 32 LEU B O 1
ATOM 2305 N N . GLU B 1 33 ? 2.074 35 17.141 1 96.75 33 GLU B N 1
ATOM 2306 C CA . GLU B 1 33 ? 3.395 35.562 17.375 1 96.75 33 GLU B CA 1
ATOM 2307 C C . GLU B 1 33 ? 3.807 35.406 18.844 1 96.75 33 GLU B C 1
ATOM 2309 O O . GLU B 1 33 ? 4.945 35.031 19.141 1 96.75 33 GLU B O 1
ATOM 2314 N N . ASP B 1 34 ? 2.904 35.719 19.688 1 96.75 34 ASP B N 1
ATOM 2315 C CA . ASP B 1 34 ? 3.178 35.656 21.109 1 96.75 34 ASP B CA 1
ATOM 2316 C C . ASP B 1 34 ? 3.551 34.219 21.531 1 96.75 34 ASP B C 1
ATOM 2318 O O . ASP B 1 34 ? 4.582 34 22.172 1 96.75 34 ASP B O 1
ATOM 2322 N N . ILE B 1 35 ? 2.795 33.25 21.141 1 97.56 35 ILE B N 1
ATOM 2323 C CA . ILE B 1 35 ? 2.969 31.891 21.641 1 97.56 35 ILE B CA 1
ATOM 2324 C C . ILE B 1 35 ? 4.191 31.25 21 1 97.56 35 ILE B C 1
ATOM 2326 O O . ILE B 1 35 ? 4.684 30.219 21.469 1 97.56 35 ILE B O 1
ATOM 2330 N N . THR B 1 36 ? 4.715 31.766 19.891 1 97.88 36 THR B N 1
ATOM 2331 C CA . THR B 1 36 ? 5.871 31.219 19.188 1 97.88 36 THR B CA 1
ATOM 2332 C C . THR B 1 36 ? 7.109 32.094 19.422 1 97.88 36 THR B C 1
ATOM 2334 O O . THR B 1 36 ? 8.117 31.922 18.734 1 97.88 36 THR B O 1
ATOM 2337 N N . ASP B 1 37 ? 7.039 33.062 20.312 1 97.12 37 ASP B N 1
ATOM 2338 C CA . ASP B 1 37 ? 8.125 34 20.531 1 97.12 37 ASP B CA 1
ATOM 2339 C C . ASP B 1 37 ? 8.5 34.719 19.219 1 97.12 37 ASP B C 1
ATOM 2341 O O . ASP B 1 37 ? 9.672 34.719 18.828 1 97.12 37 ASP B O 1
ATOM 2345 N N . CYS B 1 38 ? 7.434 35.219 18.562 1 96.56 38 CYS B N 1
ATOM 2346 C CA . CYS B 1 38 ? 7.562 35.969 17.297 1 96.56 38 CYS B CA 1
ATOM 2347 C C . CYS B 1 38 ? 8.266 35.094 16.25 1 96.56 38 CYS B C 1
ATOM 2349 O O . CYS B 1 38 ? 9.18 35.594 15.57 1 96.56 38 CYS B O 1
ATOM 2351 N N . PHE B 1 39 ? 7.918 33.844 16.234 1 96.44 39 PHE B N 1
ATOM 2352 C CA . PHE B 1 39 ? 8.453 32.906 15.242 1 96.44 39 PHE B CA 1
ATOM 2353 C C . PHE B 1 39 ? 9.969 32.875 15.297 1 96.44 39 PHE B C 1
ATOM 2355 O O . PHE B 1 39 ? 10.641 32.906 14.266 1 96.44 39 PHE B O 1
ATOM 2362 N N . SER B 1 40 ? 10.477 32.75 16.469 1 96.25 40 SER B N 1
ATOM 2363 C CA . SER B 1 40 ? 11.922 32.688 16.688 1 96.25 40 SER B CA 1
ATOM 2364 C C . SER B 1 40 ? 12.492 31.375 16.156 1 96.25 40 SER B C 1
ATOM 2366 O O . SER B 1 40 ? 11.828 30.328 16.219 1 96.25 40 SER B O 1
ATOM 2368 N N . ASP B 1 41 ? 13.742 31.359 15.789 1 94.88 41 ASP B N 1
ATOM 2369 C CA . ASP B 1 41 ? 14.43 30.172 15.273 1 94.88 41 ASP B CA 1
ATOM 2370 C C . ASP B 1 41 ? 14.516 29.078 16.344 1 94.88 41 ASP B C 1
ATOM 2372 O O . ASP B 1 41 ? 14.484 27.891 16.016 1 94.88 41 ASP B O 1
ATOM 2376 N N . ASP B 1 42 ? 14.625 29.469 17.547 1 95.5 42 ASP B N 1
ATOM 2377 C CA . ASP B 1 42 ? 14.727 28.516 18.656 1 95.5 42 ASP B CA 1
ATOM 2378 C C . ASP B 1 42 ? 13.477 27.656 18.766 1 95.5 42 ASP B C 1
ATOM 2380 O O . ASP B 1 42 ? 13.508 26.578 19.359 1 95.5 42 ASP B O 1
ATOM 2384 N N . GLN B 1 43 ? 12.344 28.125 18.203 1 96.12 43 GLN B N 1
ATOM 2385 C CA . GLN B 1 43 ? 11.07 27.422 18.297 1 96.12 43 GLN B CA 1
ATOM 2386 C C . GLN B 1 43 ? 10.781 26.625 17.031 1 96.12 43 GLN B C 1
ATOM 2388 O O . GLN B 1 43 ? 9.742 25.969 16.922 1 96.12 43 GLN B O 1
ATOM 2393 N N . GLN B 1 44 ? 11.711 26.672 16.078 1 96.31 44 GLN B N 1
ATOM 2394 C CA . GLN B 1 44 ? 11.5 25.953 14.82 1 96.31 44 GLN B CA 1
ATOM 2395 C C . GLN B 1 44 ? 11.617 24.453 15.023 1 96.31 44 GLN B C 1
ATOM 2397 O O . GLN B 1 44 ? 12.586 23.969 15.609 1 96.31 44 GLN B O 1
ATOM 2402 N N . ILE B 1 45 ? 10.641 23.688 14.578 1 95.06 45 ILE B N 1
ATOM 2403 C CA . ILE B 1 45 ? 10.664 22.25 14.781 1 95.06 45 ILE B CA 1
ATOM 2404 C C . ILE B 1 45 ? 10.617 21.531 13.43 1 95.06 45 ILE B C 1
ATOM 2406 O O . ILE B 1 45 ? 10.75 20.312 13.359 1 95.06 45 ILE B O 1
ATOM 2410 N N . GLY B 1 46 ? 10.359 22.219 12.359 1 91.38 46 GLY B N 1
ATOM 2411 C CA . GLY B 1 46 ? 10.336 21.641 11.023 1 91.38 46 GLY B CA 1
ATOM 2412 C C . GLY B 1 46 ? 10.352 22.672 9.922 1 91.38 46 GLY B C 1
ATOM 2413 O O . GLY B 1 46 ? 10.039 23.844 10.156 1 91.38 46 GLY B O 1
ATOM 2414 N N . SER B 1 47 ? 10.781 22.203 8.781 1 87.69 47 SER B N 1
ATOM 2415 C CA . SER B 1 47 ? 10.773 23.062 7.602 1 87.69 47 SER B CA 1
ATOM 2416 C C . SER B 1 47 ? 10.523 22.266 6.332 1 87.69 47 SER B C 1
ATOM 2418 O O . SER B 1 47 ? 10.953 21.109 6.219 1 87.69 47 SER B O 1
ATOM 2420 N N . GLY B 1 48 ? 9.75 22.75 5.52 1 75.69 48 GLY B N 1
ATOM 2421 C CA . GLY B 1 48 ? 9.555 22.219 4.184 1 75.69 48 GLY B CA 1
ATOM 2422 C C . GLY B 1 48 ? 9.82 23.234 3.088 1 75.69 48 GLY B C 1
ATOM 2423 O O . GLY B 1 48 ? 10.312 24.328 3.357 1 75.69 48 GLY B O 1
ATOM 2424 N N . GLY B 1 49 ? 9.641 22.859 1.792 1 68.06 49 GLY B N 1
ATOM 2425 C CA . GLY B 1 49 ? 9.93 23.719 0.662 1 68.06 49 GLY B CA 1
ATOM 2426 C C . GLY B 1 49 ? 9.234 25.062 0.75 1 68.06 49 GLY B C 1
ATOM 2427 O O . GLY B 1 49 ? 9.812 26.094 0.385 1 68.06 49 GLY B O 1
ATOM 2428 N N . PHE B 1 50 ? 8.086 25.172 1.359 1 78.31 50 PHE B N 1
ATOM 2429 C CA . PHE B 1 50 ? 7.355 26.438 1.291 1 78.31 50 PHE B CA 1
ATOM 2430 C C . PHE B 1 50 ? 6.785 26.797 2.654 1 78.31 50 PHE B C 1
ATOM 2432 O O . PHE B 1 50 ? 5.855 27.609 2.746 1 78.31 50 PHE B O 1
ATOM 2439 N N . SER B 1 51 ? 7.328 26.172 3.693 1 89.5 51 SER B N 1
ATOM 2440 C CA . SER B 1 51 ? 6.758 26.484 5 1 89.5 51 SER B CA 1
ATOM 2441 C C . SER B 1 51 ? 7.738 26.156 6.121 1 89.5 51 SER B C 1
ATOM 2443 O O . SER B 1 51 ? 8.68 25.375 5.93 1 89.5 51 SER B O 1
ATOM 2445 N N . ILE B 1 52 ? 7.578 26.828 7.223 1 93.94 52 ILE B N 1
ATOM 2446 C CA . ILE B 1 52 ? 8.305 26.562 8.461 1 93.94 52 ILE B CA 1
ATOM 2447 C C . ILE B 1 52 ? 7.32 26.297 9.586 1 93.94 52 ILE B C 1
ATOM 2449 O O . ILE B 1 52 ? 6.285 26.953 9.695 1 93.94 52 ILE B O 1
ATOM 2453 N N . VAL B 1 53 ? 7.668 25.312 10.43 1 97.12 53 VAL B N 1
ATOM 2454 C CA . VAL B 1 53 ? 6.793 24.969 11.547 1 97.12 53 VAL B CA 1
ATOM 2455 C C . VAL B 1 53 ? 7.457 25.359 12.859 1 97.12 53 VAL B C 1
ATOM 2457 O O . VAL B 1 53 ? 8.633 25.047 13.086 1 97.12 53 VAL B O 1
ATOM 2460 N N . TYR B 1 54 ? 6.672 26.016 13.734 1 97.75 54 TYR B N 1
ATOM 2461 C CA . TYR B 1 54 ? 7.16 26.484 15.031 1 97.75 54 TYR B CA 1
ATOM 2462 C C . TYR B 1 54 ? 6.375 25.844 16.172 1 97.75 54 TYR B C 1
ATOM 2464 O O . TYR B 1 54 ? 5.164 25.641 16.062 1 97.75 54 TYR B O 1
ATOM 2472 N N . LYS B 1 55 ? 7.082 25.609 17.234 1 98 55 LYS B N 1
ATOM 2473 C CA . LYS B 1 55 ? 6.434 25.188 18.469 1 98 55 LYS B CA 1
ATOM 2474 C C . LYS B 1 55 ? 5.895 26.406 19.234 1 98 55 LYS B C 1
ATOM 2476 O O . LYS B 1 55 ? 6.582 27.422 19.359 1 98 55 LYS B O 1
ATOM 2481 N N . GLY B 1 56 ? 4.676 26.359 19.641 1 97.88 56 GLY B N 1
ATOM 2482 C CA . GLY B 1 56 ? 4.066 27.391 20.469 1 97.88 56 GLY B CA 1
ATOM 2483 C C . GLY B 1 56 ? 3.646 26.875 21.828 1 97.88 56 GLY B C 1
ATOM 2484 O O . GLY B 1 56 ? 3.25 25.719 21.969 1 97.88 56 GLY B O 1
ATOM 2485 N N . MET B 1 57 ? 3.676 27.75 22.812 1 96.88 57 MET B N 1
ATOM 2486 C CA . MET B 1 57 ? 3.26 27.406 24.172 1 96.88 57 MET B CA 1
ATOM 2487 C C . MET B 1 57 ? 1.971 28.125 24.547 1 96.88 57 MET B C 1
ATOM 2489 O O . MET B 1 57 ? 1.89 29.344 24.453 1 96.88 57 MET B O 1
ATOM 2493 N N . VAL B 1 58 ? 1.017 27.375 24.859 1 95.44 58 VAL B N 1
ATOM 2494 C CA . VAL B 1 58 ? -0.271 27.891 25.312 1 95.44 58 VAL B CA 1
ATOM 2495 C C . VAL B 1 58 ? -0.588 27.328 26.703 1 95.44 58 VAL B C 1
ATOM 2497 O O . VAL B 1 58 ? -1.106 26.219 26.828 1 95.44 58 VAL B O 1
ATOM 2500 N N . GLY B 1 59 ? -0.336 28.219 27.734 1 90.5 59 GLY B N 1
ATOM 2501 C CA . GLY B 1 59 ? -0.383 27.688 29.094 1 90.5 59 GLY B CA 1
ATOM 2502 C C . GLY B 1 59 ? 0.639 26.594 29.344 1 90.5 59 GLY B C 1
ATOM 2503 O O . GLY B 1 59 ? 1.838 26.797 29.141 1 90.5 59 GLY B O 1
ATOM 2504 N N . GLY B 1 60 ? 0.271 25.406 29.609 1 90.38 60 GLY B N 1
ATOM 2505 C CA . GLY B 1 60 ? 1.141 24.266 29.828 1 90.38 60 GLY B CA 1
ATOM 2506 C C . GLY B 1 60 ? 1.141 23.281 28.672 1 90.38 60 GLY B C 1
ATOM 2507 O O . GLY B 1 60 ? 1.723 22.203 28.781 1 90.38 60 GLY B O 1
ATOM 2508 N N . LYS B 1 61 ? 0.493 23.75 27.672 1 95 61 LYS B N 1
ATOM 2509 C CA . LYS B 1 61 ? 0.383 22.844 26.531 1 95 61 LYS B CA 1
ATOM 2510 C C . LYS B 1 61 ? 1.14 23.391 25.328 1 95 61 LYS B C 1
ATOM 2512 O O . LYS B 1 61 ? 1.482 24.578 25.281 1 95 61 LYS B O 1
ATOM 2517 N N . MET B 1 62 ? 1.4 22.5 24.422 1 97.19 62 MET B N 1
ATOM 2518 C CA . MET B 1 62 ? 2.137 22.891 23.219 1 97.19 62 MET B CA 1
ATOM 2519 C C . MET B 1 62 ? 1.245 22.812 21.984 1 97.19 62 MET B C 1
ATOM 2521 O O . MET B 1 62 ? 0.317 22 21.938 1 97.19 62 MET B O 1
ATOM 2525 N N . VAL B 1 63 ? 1.52 23.672 21.016 1 98.38 63 VAL B N 1
ATOM 2526 C CA . VAL B 1 63 ? 0.899 23.625 19.688 1 98.38 63 VAL B CA 1
ATOM 2527 C C . VAL B 1 63 ? 1.973 23.75 18.609 1 98.38 63 VAL B C 1
ATOM 2529 O O . VAL B 1 63 ? 3.129 24.062 18.906 1 98.38 63 VAL B O 1
ATOM 2532 N N . ALA B 1 64 ? 1.603 23.375 17.391 1 98.38 64 ALA B N 1
ATOM 2533 C CA . ALA B 1 64 ? 2.465 23.562 16.234 1 98.38 64 ALA B CA 1
ATOM 2534 C C . ALA B 1 64 ? 1.879 24.594 15.281 1 98.38 64 ALA B C 1
ATOM 2536 O O . ALA B 1 64 ? 0.715 24.5 14.883 1 98.38 64 ALA B O 1
ATOM 2537 N N . VAL B 1 65 ? 2.691 25.594 14.914 1 98.25 65 VAL B N 1
ATOM 2538 C CA . VAL B 1 65 ? 2.25 26.656 14.023 1 98.25 65 VAL B CA 1
ATOM 2539 C C . VAL B 1 65 ? 3.055 26.609 12.719 1 98.25 65 VAL B C 1
ATOM 2541 O O . VAL B 1 65 ? 4.277 26.781 12.734 1 98.25 65 VAL B O 1
ATOM 2544 N N . LYS B 1 66 ? 2.352 26.328 11.648 1 96.62 66 LYS B N 1
ATOM 2545 C CA . LYS B 1 66 ? 2.957 26.312 10.32 1 96.62 66 LYS B CA 1
ATOM 2546 C C . LYS B 1 66 ? 2.822 27.672 9.633 1 96.62 66 LYS B C 1
ATOM 2548 O O . LYS B 1 66 ? 1.709 28.172 9.438 1 96.62 66 LYS B O 1
ATOM 2553 N N . LYS B 1 67 ? 3.943 28.281 9.359 1 95.31 67 LYS B N 1
ATOM 2554 C CA . LYS B 1 67 ? 3.994 29.547 8.641 1 95.31 67 LYS B CA 1
ATOM 2555 C C . LYS B 1 67 ? 4.324 29.328 7.164 1 95.31 67 LYS B C 1
ATOM 2557 O O . LYS B 1 67 ? 5.391 28.812 6.832 1 95.31 67 LYS B O 1
ATOM 2562 N N . LEU B 1 68 ? 3.385 29.688 6.312 1 91.62 68 LEU B N 1
ATOM 2563 C CA . LEU B 1 68 ? 3.561 29.484 4.875 1 91.62 68 LEU B CA 1
ATOM 2564 C C . LEU B 1 68 ? 4.281 30.688 4.246 1 91.62 68 LEU B C 1
ATOM 2566 O O . LEU B 1 68 ? 4.098 31.828 4.68 1 91.62 68 LEU B O 1
ATOM 2570 N N . SER B 1 69 ? 5.066 30.344 3.283 1 84.75 69 SER B N 1
ATOM 2571 C CA . SER B 1 69 ? 5.816 31.391 2.592 1 84.75 69 SER B CA 1
ATOM 2572 C C . SER B 1 69 ? 4.883 32.375 1.896 1 84.75 69 SER B C 1
ATOM 2574 O O . SER B 1 69 ? 3.834 31.984 1.38 1 84.75 69 SER B O 1
ATOM 2576 N N . GLN B 1 70 ? 5.34 33.562 1.771 1 75.56 70 GLN B N 1
ATOM 2577 C CA . GLN B 1 70 ? 4.578 34.625 1.128 1 75.56 70 GLN B CA 1
ATOM 2578 C C . GLN B 1 70 ? 4.531 34.438 -0.385 1 75.56 70 GLN B C 1
ATOM 2580 O O . GLN B 1 70 ? 3.67 35 -1.062 1 75.56 70 GLN B O 1
ATOM 2585 N N . THR B 1 71 ? 5.445 33.656 -0.86 1 70.75 71 THR B N 1
ATOM 2586 C CA . THR B 1 71 ? 5.535 33.438 -2.301 1 70.75 71 THR B CA 1
ATOM 2587 C C . THR B 1 71 ? 4.527 32.406 -2.762 1 70.75 71 THR B C 1
ATOM 2589 O O . THR B 1 71 ? 4.301 32.25 -3.963 1 70.75 71 THR B O 1
ATOM 2592 N N . MET B 1 72 ? 3.863 31.891 -1.822 1 69.75 72 MET B N 1
ATOM 2593 C CA . MET B 1 72 ? 2.885 30.859 -2.166 1 69.75 72 MET B CA 1
ATOM 2594 C C . MET B 1 72 ? 1.608 31.484 -2.717 1 69.75 72 MET B C 1
ATOM 2596 O O . MET B 1 72 ? 1.214 32.562 -2.297 1 69.75 72 MET B O 1
ATOM 2600 N N . HIS B 1 73 ? 1.117 30.781 -3.658 1 70.38 73 HIS B N 1
ATOM 2601 C CA . HIS B 1 73 ? -0.154 31.234 -4.219 1 70.38 73 HIS B CA 1
ATOM 2602 C C . HIS B 1 73 ? -1.277 31.109 -3.193 1 70.38 73 HIS B C 1
ATOM 2604 O O . HIS B 1 73 ? -1.334 30.141 -2.436 1 70.38 73 HIS B O 1
ATOM 2610 N N . GLU B 1 74 ? -2.051 32.094 -3.059 1 74.44 74 GLU B N 1
ATOM 2611 C CA . GLU B 1 74 ? -3.178 32.156 -2.135 1 74.44 74 GLU B CA 1
ATOM 2612 C C . GLU B 1 74 ? -4.082 30.953 -2.256 1 74.44 74 GLU B C 1
ATOM 2614 O O . GLU B 1 74 ? -4.629 30.469 -1.259 1 74.44 74 GLU B O 1
ATOM 2619 N N . ASN B 1 75 ? -4.152 30.391 -3.359 1 80.56 75 ASN B N 1
ATOM 2620 C CA . ASN B 1 75 ? -5.027 29.266 -3.623 1 80.56 75 ASN B CA 1
ATOM 2621 C C . ASN B 1 75 ? -4.57 28.016 -2.865 1 80.56 75 ASN B C 1
ATOM 2623 O O . ASN B 1 75 ? -5.398 27.234 -2.389 1 80.56 75 ASN B O 1
ATOM 2627 N N . LYS B 1 76 ? -3.348 27.969 -2.582 1 81 76 LYS B N 1
ATOM 2628 C CA . LYS B 1 76 ? -2.828 26.797 -1.876 1 81 76 LYS B CA 1
ATOM 2629 C C . LYS B 1 76 ? -3.215 26.828 -0.4 1 81 76 LYS B C 1
ATOM 2631 O O . LYS B 1 76 ? -3.572 25.797 0.176 1 81 76 LYS B O 1
ATOM 2636 N N . PHE B 1 77 ? -3.182 28.016 0.144 1 88.81 77 PHE B N 1
ATOM 2637 C CA . PHE B 1 77 ? -3.559 28.203 1.541 1 88.81 77 PHE B CA 1
ATOM 2638 C C . PHE B 1 77 ? -5.023 27.844 1.757 1 88.81 77 PHE B C 1
ATOM 2640 O O . PHE B 1 77 ? -5.352 27.047 2.639 1 88.81 77 PHE B O 1
ATOM 2647 N N . HIS B 1 78 ? -5.844 28.359 0.941 1 91.19 78 HIS B N 1
ATOM 2648 C CA . HIS B 1 78 ? -7.281 28.156 1.08 1 91.19 78 HIS B CA 1
ATOM 2649 C C . HIS B 1 78 ? -7.641 26.688 0.883 1 91.19 78 HIS B C 1
ATOM 2651 O O . HIS B 1 78 ? -8.492 26.141 1.601 1 91.19 78 HIS B O 1
ATOM 2657 N N . LYS B 1 79 ? -6.996 26.094 0.008 1 88.31 79 LYS B N 1
ATOM 2658 C CA . LYS B 1 79 ? -7.262 24.672 -0.263 1 88.31 79 LYS B CA 1
ATOM 2659 C C . LYS B 1 79 ? -6.844 23.797 0.915 1 88.31 79 LYS B C 1
ATOM 2661 O O . LYS B 1 79 ? -7.562 22.875 1.292 1 88.31 79 LYS B O 1
ATOM 2666 N N . GLU B 1 80 ? -5.688 24.078 1.441 1 91.62 80 GLU B N 1
ATOM 2667 C CA . GLU B 1 80 ? -5.227 23.312 2.596 1 91.62 80 GLU B CA 1
ATOM 2668 C C . GLU B 1 80 ? -6.191 23.453 3.77 1 91.62 80 GLU B C 1
ATOM 2670 O O . GLU B 1 80 ? -6.559 22.453 4.398 1 91.62 80 GLU B O 1
ATOM 2675 N N . VAL B 1 81 ? -6.629 24.672 3.994 1 94.62 81 VAL B N 1
ATOM 2676 C CA . VAL B 1 81 ? -7.555 24.922 5.09 1 94.62 81 VAL B CA 1
ATOM 2677 C C . VAL B 1 81 ? -8.867 24.188 4.84 1 94.62 81 VAL B C 1
ATOM 2679 O O . VAL B 1 81 ? -9.422 23.562 5.746 1 94.62 81 VAL B O 1
ATOM 2682 N N . GLU B 1 82 ? -9.328 24.266 3.65 1 94.19 82 GLU B N 1
ATOM 2683 C CA . GLU B 1 82 ? -10.578 23.594 3.291 1 94.19 82 GLU B CA 1
ATOM 2684 C C . GLU B 1 82 ? -10.492 22.094 3.537 1 94.19 82 GLU B C 1
ATOM 2686 O O . GLU B 1 82 ? -11.383 21.516 4.164 1 94.19 82 GLU B O 1
ATOM 2691 N N . CYS B 1 83 ? -9.477 21.484 3.119 1 94.38 83 CYS B N 1
ATOM 2692 C CA . CYS B 1 83 ? -9.32 20.047 3.225 1 94.38 83 CYS B CA 1
ATOM 2693 C C . CYS B 1 83 ? -9.148 19.625 4.68 1 94.38 83 CYS B C 1
ATOM 2695 O O . CYS B 1 83 ? -9.828 18.703 5.148 1 94.38 83 CYS B O 1
ATOM 2697 N N . ILE B 1 84 ? -8.281 20.297 5.375 1 96.56 84 ILE B N 1
ATOM 2698 C CA . ILE B 1 84 ? -7.941 19.844 6.719 1 96.56 84 ILE B CA 1
ATOM 2699 C C . ILE B 1 84 ? -9.117 20.094 7.656 1 96.56 84 ILE B C 1
ATOM 2701 O O . ILE B 1 84 ? -9.328 19.359 8.617 1 96.56 84 ILE B O 1
ATOM 2705 N N . THR B 1 85 ? -9.922 21.078 7.391 1 96.12 85 THR B N 1
ATOM 2706 C CA . THR B 1 85 ? -11.102 21.375 8.203 1 96.12 85 THR B CA 1
ATOM 2707 C C . THR B 1 85 ? -12.102 20.234 8.133 1 96.12 85 THR B C 1
ATOM 2709 O O . THR B 1 85 ? -12.789 19.938 9.109 1 96.12 85 THR B O 1
ATOM 2712 N N . LYS B 1 86 ? -12.172 19.562 7.078 1 94.69 86 LYS B N 1
ATOM 2713 C CA . LYS B 1 86 ? -13.125 18.469 6.855 1 94.69 86 LYS B CA 1
ATOM 2714 C C . LYS B 1 86 ? -12.586 17.156 7.402 1 94.69 86 LYS B C 1
ATOM 2716 O O . LYS B 1 86 ? -13.328 16.188 7.551 1 94.69 86 LYS B O 1
ATOM 2721 N N . ALA B 1 87 ? -11.336 17.125 7.645 1 95.31 87 ALA B N 1
ATOM 2722 C CA . ALA B 1 87 ? -10.664 15.875 8 1 95.31 87 ALA B CA 1
ATOM 2723 C C . ALA B 1 87 ? -10.508 15.75 9.516 1 95.31 87 ALA B C 1
ATOM 2725 O O . ALA B 1 87 ? -9.445 16.047 10.062 1 95.31 87 ALA B O 1
ATOM 2726 N N . LYS B 1 88 ? -11.539 15.312 10.203 1 96.06 88 LYS B N 1
ATOM 2727 C CA . LYS B 1 88 ? -11.492 15.094 11.648 1 96.06 88 LYS B CA 1
ATOM 2728 C C . LYS B 1 88 ? -11.438 13.609 11.977 1 96.06 88 LYS B C 1
ATOM 2730 O O . LYS B 1 88 ? -12.438 12.898 11.828 1 96.06 88 LYS B O 1
ATOM 2735 N N . HIS B 1 89 ? -10.32 13.164 12.453 1 97.38 89 HIS B N 1
ATOM 2736 C CA . HIS B 1 89 ? -10.078 11.75 12.734 1 97.38 89 HIS B CA 1
ATOM 2737 C C . HIS B 1 89 ? -8.883 11.57 13.664 1 97.38 89 HIS B C 1
ATOM 2739 O O . HIS B 1 89 ? -7.941 12.375 13.633 1 97.38 89 HIS B O 1
ATOM 2745 N N . LYS B 1 90 ? -8.852 10.539 14.422 1 97.38 90 LYS B N 1
ATOM 2746 C CA . LYS B 1 90 ? -7.781 10.289 15.383 1 97.38 90 LYS B CA 1
ATOM 2747 C C . LYS B 1 90 ? -6.441 10.094 14.68 1 97.38 90 LYS B C 1
ATOM 2749 O O . LYS B 1 90 ? -5.387 10.312 15.273 1 97.38 90 LYS B O 1
ATOM 2754 N N . ASN B 1 91 ? -6.43 9.641 13.398 1 98.5 91 ASN B N 1
ATOM 2755 C CA . ASN B 1 91 ? -5.207 9.383 12.648 1 98.5 91 ASN B CA 1
ATOM 2756 C C . ASN B 1 91 ? -4.863 10.539 11.719 1 98.5 91 ASN B C 1
ATOM 2758 O O . ASN B 1 91 ? -4.098 10.367 10.766 1 98.5 91 ASN B O 1
ATOM 2762 N N . ILE B 1 92 ? -5.438 11.68 11.922 1 98.56 92 ILE B N 1
ATOM 2763 C CA . ILE B 1 92 ? -5.137 12.93 11.227 1 98.56 92 ILE B CA 1
ATOM 2764 C C . ILE B 1 92 ? -4.801 14.016 12.25 1 98.56 92 ILE B C 1
ATOM 2766 O O . ILE B 1 92 ? -5.461 14.125 13.281 1 98.56 92 ILE B O 1
ATOM 2770 N N . VAL B 1 93 ? -3.783 14.734 11.984 1 98.5 93 VAL B N 1
ATOM 2771 C CA . VAL B 1 93 ? -3.377 15.797 12.898 1 98.5 93 VAL B CA 1
ATOM 2772 C C . VAL B 1 93 ? -4.539 16.766 13.117 1 98.5 93 VAL B C 1
ATOM 2774 O O . VAL B 1 93 ? -5.242 17.125 12.172 1 98.5 93 VAL B O 1
ATOM 2777 N N . ARG B 1 94 ? -4.703 17.141 14.281 1 98.12 94 ARG B N 1
ATOM 2778 C CA . ARG B 1 94 ? -5.836 17.984 14.609 1 98.12 94 ARG B CA 1
ATOM 2779 C C . ARG B 1 94 ? -5.562 19.438 14.219 1 98.12 94 ARG B C 1
ATOM 2781 O O . ARG B 1 94 ? -4.52 20 14.57 1 98.12 94 ARG B O 1
ATOM 2788 N N . PHE B 1 95 ? -6.488 20.016 13.516 1 98.25 95 PHE B N 1
ATOM 2789 C CA . PHE B 1 95 ? -6.434 21.406 13.078 1 98.25 95 PHE B CA 1
ATOM 2790 C C . PHE B 1 95 ? -7.148 22.312 14.078 1 98.25 95 PHE B C 1
ATOM 2792 O O . PHE B 1 95 ? -8.328 22.094 14.383 1 98.25 95 PHE B O 1
ATOM 2799 N N . LEU B 1 96 ? -6.426 23.281 14.602 1 98.12 96 LEU B N 1
ATOM 2800 C CA . LEU B 1 96 ? -7.004 24.125 15.641 1 98.12 96 LEU B CA 1
ATOM 2801 C C . LEU B 1 96 ? -7.496 25.438 15.055 1 98.12 96 LEU B C 1
ATOM 2803 O O . LEU B 1 96 ? -8.453 26.031 15.562 1 98.12 96 LEU B O 1
ATOM 2807 N N . GLY B 1 97 ? -6.766 25.859 14.031 1 98 97 GLY B N 1
ATOM 2808 C CA . GLY B 1 97 ? -7.195 27.125 13.461 1 98 97 GLY B CA 1
ATOM 2809 C C . GLY B 1 97 ? -6.219 27.688 12.445 1 98 97 GLY B C 1
ATOM 2810 O O . GLY B 1 97 ? -5.246 27.031 12.078 1 98 97 GLY B O 1
ATOM 2811 N N . TYR B 1 98 ? -6.539 28.953 11.914 1 97.56 98 TYR B N 1
ATOM 2812 C CA . TYR B 1 98 ? -5.73 29.578 10.875 1 97.56 98 TYR B CA 1
ATOM 2813 C C . TYR B 1 98 ? -5.656 31.094 11.078 1 97.56 98 TYR B C 1
ATOM 2815 O O . TYR B 1 98 ? -6.438 31.656 11.844 1 97.56 98 TYR B O 1
ATOM 2823 N N . CYS B 1 99 ? -4.625 31.641 10.539 1 96.5 99 CYS B N 1
ATOM 2824 C CA . CYS B 1 99 ? -4.465 33.094 10.43 1 96.5 99 CYS B CA 1
ATOM 2825 C C . CYS B 1 99 ? -4.266 33.5 8.977 1 96.5 99 CYS B C 1
ATOM 2827 O O . CYS B 1 99 ? -3.445 32.938 8.266 1 96.5 99 CYS B O 1
ATOM 2829 N N . SER B 1 100 ? -5.016 34.438 8.5 1 93.75 100 SER B N 1
ATOM 2830 C CA . SER B 1 100 ? -4.859 35 7.16 1 93.75 100 SER B CA 1
ATOM 2831 C C . SER B 1 100 ? -4.82 36.531 7.203 1 93.75 100 SER B C 1
ATOM 2833 O O . SER B 1 100 ? -5.418 37.188 6.359 1 93.75 100 SER B O 1
ATOM 2835 N N . ASP B 1 101 ? -4.145 37.031 8.094 1 90.5 101 ASP B N 1
ATOM 2836 C CA . ASP B 1 101 ? -4.074 38.469 8.281 1 90.5 101 ASP B CA 1
ATOM 2837 C C . ASP B 1 101 ? -3.094 39.125 7.293 1 90.5 101 ASP B C 1
ATOM 2839 O O . ASP B 1 101 ? -2.117 38.469 6.887 1 90.5 101 ASP B O 1
ATOM 2843 N N . THR B 1 102 ? -3.418 40.281 6.836 1 87.81 102 THR B N 1
ATOM 2844 C CA . THR B 1 102 ? -2.518 41.125 6.062 1 87.81 102 THR B CA 1
ATOM 2845 C C . THR B 1 102 ? -2.057 42.312 6.887 1 87.81 102 THR B C 1
ATOM 2847 O O . THR B 1 102 ? -2.869 42.969 7.543 1 87.81 102 THR B O 1
ATOM 2850 N N . GLN B 1 103 ? -0.779 42.469 6.965 1 84.06 103 GLN B N 1
ATOM 2851 C CA . GLN B 1 103 ? -0.229 43.594 7.715 1 84.06 103 GLN B CA 1
ATOM 2852 C C . GLN B 1 103 ? 0.582 44.531 6.805 1 84.06 103 GLN B C 1
ATOM 2854 O O . GLN B 1 103 ? 1.284 44.062 5.906 1 84.06 103 GLN B O 1
ATOM 2859 N N . GLY B 1 104 ? 0.335 45.781 6.98 1 82.25 104 GLY B N 1
ATOM 2860 C CA . GLY B 1 104 ? 1.169 46.75 6.285 1 82.25 104 GLY B CA 1
ATOM 2861 C C . GLY B 1 104 ? 2.539 46.906 6.914 1 82.25 104 GLY B C 1
ATOM 2862 O O . GLY B 1 104 ? 2.664 46.969 8.141 1 82.25 104 GLY B O 1
ATOM 2863 N N . ARG B 1 105 ? 3.549 46.812 6.07 1 79.75 105 ARG B N 1
ATOM 2864 C CA . ARG B 1 105 ? 4.91 47.062 6.547 1 79.75 105 ARG B CA 1
ATOM 2865 C C . ARG B 1 105 ? 5.652 48 5.625 1 79.75 105 ARG B C 1
ATOM 2867 O O . ARG B 1 105 ? 5.402 48.031 4.418 1 79.75 105 ARG B O 1
ATOM 2874 N N . ILE B 1 106 ? 6.41 48.781 6.25 1 81.69 106 ILE B N 1
ATOM 2875 C CA . ILE B 1 106 ? 7.238 49.688 5.469 1 81.69 106 ILE B CA 1
ATOM 2876 C C . ILE B 1 106 ? 8.453 48.938 4.926 1 81.69 106 ILE B C 1
ATOM 2878 O O . ILE B 1 106 ? 9.156 48.25 5.672 1 81.69 106 ILE B O 1
ATOM 2882 N N . GLU B 1 107 ? 8.531 48.875 3.744 1 77.19 107 GLU B N 1
ATOM 2883 C CA . GLU B 1 107 ? 9.68 48.25 3.107 1 77.19 107 GLU B CA 1
ATOM 2884 C C . GLU B 1 107 ? 10.461 49.25 2.262 1 77.19 107 GLU B C 1
ATOM 2886 O O . GLU B 1 107 ? 9.906 50.25 1.811 1 77.19 107 GLU B O 1
ATOM 2891 N N . ASP B 1 108 ? 11.828 48.969 2.289 1 78.38 108 ASP B N 1
ATOM 2892 C CA . ASP B 1 108 ? 12.672 49.812 1.446 1 78.38 108 ASP B CA 1
ATOM 2893 C C . ASP B 1 108 ? 12.695 49.312 0.008 1 78.38 108 ASP B C 1
ATOM 2895 O O . ASP B 1 108 ? 13.047 48.156 -0.238 1 78.38 108 ASP B O 1
ATOM 2899 N N . TYR B 1 109 ? 12.117 49.969 -0.8 1 78.38 109 TYR B N 1
ATOM 2900 C CA . TYR B 1 109 ? 12.18 49.688 -2.227 1 78.38 109 TYR B CA 1
ATOM 2901 C C . TYR B 1 109 ? 12.938 50.781 -2.979 1 78.38 109 TYR B C 1
ATOM 2903 O O . TYR B 1 109 ? 12.398 51.875 -3.207 1 78.38 109 TYR B O 1
ATOM 2911 N N . GLU B 1 110 ? 14.117 50.344 -3.467 1 83.19 110 GLU B N 1
ATOM 2912 C CA . GLU B 1 110 ? 14.984 51.25 -4.211 1 83.19 110 GLU B CA 1
ATOM 2913 C C . GLU B 1 110 ? 15.164 52.562 -3.463 1 83.19 110 GLU B C 1
ATOM 2915 O O . GLU B 1 110 ? 15.031 53.656 -4.051 1 83.19 110 GLU B O 1
ATOM 2920 N N . GLY B 1 111 ? 15.352 52.562 -2.193 1 79 111 GLY B N 1
ATOM 2921 C CA . GLY B 1 111 ? 15.648 53.75 -1.411 1 79 111 GLY B CA 1
ATOM 2922 C C . GLY B 1 111 ? 14.398 54.469 -0.949 1 79 111 GLY B C 1
ATOM 2923 O O . GLY B 1 111 ? 14.492 55.531 -0.31 1 79 111 GLY B O 1
ATOM 2924 N N . LYS B 1 112 ? 13.258 54.125 -1.438 1 84.81 112 LYS B N 1
ATOM 2925 C CA . LYS B 1 112 ? 12 54.75 -1.02 1 84.81 112 LYS B CA 1
ATOM 2926 C C . LYS B 1 112 ? 11.234 53.844 -0.067 1 84.81 112 LYS B C 1
ATOM 2928 O O . LYS B 1 112 ? 11.203 52.625 -0.252 1 84.81 112 LYS B O 1
ATOM 2933 N N . PHE B 1 113 ? 10.828 54.406 0.983 1 81.75 113 PHE B N 1
ATOM 2934 C CA . PHE B 1 113 ? 10.008 53.656 1.93 1 81.75 113 PHE B CA 1
ATOM 2935 C C . PHE B 1 113 ? 8.586 53.5 1.402 1 81.75 113 PHE B C 1
ATOM 2937 O O . PHE B 1 113 ? 7.902 54.469 1.125 1 81.75 113 PHE B O 1
ATOM 2944 N N . VAL B 1 114 ? 8.289 52.344 0.922 1 82.25 114 VAL B N 1
ATOM 2945 C CA . VAL B 1 114 ? 6.938 52.094 0.435 1 82.25 114 VAL B CA 1
ATOM 2946 C C . VAL B 1 114 ? 6.207 51.156 1.412 1 82.25 114 VAL B C 1
ATOM 2948 O O . VAL B 1 114 ? 6.836 50.344 2.107 1 82.25 114 VAL B O 1
ATOM 2951 N N . MET B 1 115 ? 4.926 51.406 1.579 1 83 115 MET B N 1
ATOM 2952 C CA . MET B 1 115 ? 4.086 50.5 2.369 1 83 115 MET B CA 1
ATOM 2953 C C . MET B 1 115 ? 3.725 49.281 1.573 1 83 115 MET B C 1
ATOM 2955 O O . MET B 1 115 ? 3.236 49.375 0.446 1 83 115 MET B O 1
ATOM 2959 N N . ALA B 1 116 ? 4.234 48.125 2 1 81.12 116 ALA B N 1
ATOM 2960 C CA . ALA B 1 116 ? 3.873 46.875 1.342 1 81.12 116 ALA B CA 1
ATOM 2961 C C . ALA B 1 116 ? 2.979 46.031 2.238 1 81.12 116 ALA B C 1
ATOM 2963 O O . ALA B 1 116 ? 3.166 45.969 3.457 1 81.12 116 ALA B O 1
ATOM 2964 N N . ASP B 1 117 ? 1.91 45.5 1.72 1 84.19 117 ASP B N 1
ATOM 2965 C CA . ASP B 1 117 ? 1.042 44.562 2.436 1 84.19 117 ASP B CA 1
ATOM 2966 C C . ASP B 1 117 ? 1.671 43.188 2.512 1 84.19 117 ASP B C 1
ATOM 2968 O O . ASP B 1 117 ? 2.088 42.625 1.494 1 84.19 117 ASP B O 1
ATOM 2972 N N . VAL B 1 118 ? 1.958 42.812 3.738 1 84.75 118 VAL B N 1
ATOM 2973 C CA . VAL B 1 118 ? 2.506 41.469 3.949 1 84.75 118 VAL B CA 1
ATOM 2974 C C . VAL B 1 118 ? 1.397 40.531 4.398 1 84.75 118 VAL B C 1
ATOM 2976 O O . VAL B 1 118 ? 0.766 40.75 5.438 1 84.75 118 VAL B O 1
ATOM 2979 N N . ARG B 1 119 ? 1.192 39.5 3.607 1 87.81 119 ARG B N 1
ATOM 2980 C CA . ARG B 1 119 ? 0.198 38.469 3.945 1 87.81 119 ARG B CA 1
ATOM 2981 C C . ARG B 1 119 ? 0.785 37.406 4.875 1 87.81 119 ARG B C 1
ATOM 2983 O O . ARG B 1 119 ? 1.897 36.938 4.652 1 87.81 119 ARG B O 1
ATOM 2990 N N . ASN B 1 120 ? 0.109 37.188 5.957 1 91.5 120 ASN B N 1
ATOM 2991 C CA . ASN B 1 120 ? 0.487 36.156 6.902 1 91.5 120 ASN B CA 1
ATOM 2992 C C . ASN B 1 120 ? -0.464 34.938 6.836 1 91.5 120 ASN B C 1
ATOM 2994 O O . ASN B 1 120 ? -1.627 35.062 7.23 1 91.5 120 ASN B O 1
ATOM 2998 N N . TRP B 1 121 ? 0.007 33.938 6.246 1 94.12 121 TRP B N 1
ATOM 2999 C CA . TRP B 1 121 ? -0.743 32.688 6.184 1 94.12 121 TRP B CA 1
ATOM 3000 C C . TRP B 1 121 ? -0.172 31.656 7.156 1 94.12 121 TRP B C 1
ATOM 3002 O O . TRP B 1 121 ? 0.932 31.156 6.953 1 94.12 121 TRP B O 1
ATOM 3012 N N . LEU B 1 122 ? -0.943 31.438 8.234 1 96.69 122 LEU B N 1
ATOM 3013 C CA . LEU B 1 122 ? -0.5 30.516 9.273 1 96.69 122 LEU B CA 1
ATOM 3014 C C . LEU B 1 122 ? -1.562 29.453 9.555 1 96.69 122 LEU B C 1
ATOM 3016 O O . LEU B 1 122 ? -2.76 29.734 9.461 1 96.69 122 LEU B O 1
ATOM 3020 N N . LEU B 1 123 ? -1.149 28.281 9.836 1 97.19 123 LEU B N 1
ATOM 3021 C CA . LEU B 1 123 ? -1.987 27.172 10.297 1 97.19 123 LEU B CA 1
ATOM 3022 C C . LEU B 1 123 ? -1.553 26.688 11.68 1 97.19 123 LEU B C 1
ATOM 3024 O O . LEU B 1 123 ? -0.357 26.547 11.938 1 97.19 123 LEU B O 1
ATOM 3028 N N . CYS B 1 124 ? -2.486 26.5 12.555 1 98.38 124 CYS B N 1
ATOM 3029 C CA . CYS B 1 124 ? -2.211 26.047 13.914 1 98.38 124 CYS B CA 1
ATOM 3030 C C . CYS B 1 124 ? -2.752 24.641 14.141 1 98.38 124 CYS B C 1
ATOM 3032 O O . CYS B 1 124 ? -3.928 24.375 13.883 1 98.38 124 CYS B O 1
ATOM 3034 N N . PHE B 1 125 ? -1.896 23.781 14.656 1 98.44 125 PHE B N 1
ATOM 3035 C CA . PHE B 1 125 ? -2.229 22.375 14.859 1 98.44 125 PHE B CA 1
ATOM 3036 C C . PHE B 1 125 ? -1.903 21.938 16.281 1 98.44 125 PHE B C 1
ATOM 3038 O O . PHE B 1 125 ? -1.162 22.625 17 1 98.44 125 PHE B O 1
ATOM 3045 N N . GLU B 1 126 ? -2.488 20.828 16.672 1 98.06 126 GLU B N 1
ATOM 3046 C CA . GLU B 1 126 ? -1.953 20.141 17.859 1 98.06 126 GLU B CA 1
ATOM 3047 C C . GLU B 1 126 ? -0.469 19.828 17.688 1 98.06 126 GLU B C 1
ATOM 3049 O O . GLU B 1 126 ? -0.001 19.594 16.562 1 98.06 126 GLU B O 1
ATOM 3054 N N . TYR B 1 127 ? 0.222 19.859 18.797 1 97.88 127 TYR B N 1
ATOM 3055 C CA . TYR B 1 127 ? 1.604 19.406 18.797 1 97.88 127 TYR B CA 1
ATOM 3056 C C . TYR B 1 127 ? 1.673 17.891 18.969 1 97.88 127 TYR B C 1
ATOM 3058 O O . TYR B 1 127 ? 1.048 17.328 19.875 1 97.88 127 TYR B O 1
ATOM 3066 N N . VAL B 1 128 ? 2.402 17.172 18.109 1 97.56 128 VAL B N 1
ATOM 3067 C CA . VAL B 1 128 ? 2.605 15.727 18.172 1 97.56 128 VAL B CA 1
ATOM 3068 C C . VAL B 1 128 ? 4.055 15.422 18.547 1 97.56 128 VAL B C 1
ATOM 3070 O O . VAL B 1 128 ? 4.961 15.609 17.734 1 97.56 128 VAL B O 1
ATOM 3073 N N . PRO B 1 129 ? 4.336 14.836 19.703 1 94.94 129 PRO B N 1
ATOM 3074 C CA . PRO B 1 129 ? 5.641 14.969 20.344 1 94.94 129 PRO B CA 1
ATOM 3075 C C . PRO B 1 129 ? 6.66 13.953 19.844 1 94.94 129 PRO B C 1
ATOM 3077 O O . PRO B 1 129 ? 7.867 14.141 20.031 1 94.94 129 PRO B O 1
ATOM 3080 N N . ASN B 1 130 ? 6.375 12.789 19.234 1 94.62 130 ASN B N 1
ATOM 3081 C CA . ASN B 1 130 ? 7.328 11.703 19.016 1 94.62 130 ASN B CA 1
ATOM 3082 C C . ASN B 1 130 ? 7.941 11.773 17.625 1 94.62 130 ASN B C 1
ATOM 3084 O O . ASN B 1 130 ? 8.547 10.805 17.156 1 94.62 130 ASN B O 1
ATOM 3088 N N . GLY B 1 131 ? 7.785 12.883 16.969 1 93.25 131 GLY B N 1
ATOM 3089 C CA . GLY B 1 131 ? 8.414 13.055 15.672 1 93.25 131 GLY B CA 1
ATOM 3090 C C . GLY B 1 131 ? 7.652 12.367 14.547 1 93.25 131 GLY B C 1
ATOM 3091 O O . GLY B 1 131 ? 6.488 12 14.711 1 93.25 131 GLY B O 1
ATOM 3092 N N . SER B 1 132 ? 8.32 12.258 13.406 1 94.44 132 SER B N 1
ATOM 3093 C CA . SER B 1 132 ? 7.688 11.672 12.227 1 94.44 132 SER B CA 1
ATOM 3094 C C . SER B 1 132 ? 8.094 10.219 12.047 1 94.44 132 SER B C 1
ATOM 3096 O O . SER B 1 132 ? 9.078 9.766 12.633 1 94.44 132 SER B O 1
ATOM 3098 N N . LEU B 1 133 ? 7.359 9.477 11.234 1 94.44 133 LEU B N 1
ATOM 3099 C CA . LEU B 1 133 ? 7.57 8.055 10.977 1 94.44 133 LEU B CA 1
ATOM 3100 C C . LEU B 1 133 ? 8.93 7.816 10.32 1 94.44 133 LEU B C 1
ATOM 3102 O O . LEU B 1 133 ? 9.555 6.777 10.539 1 94.44 133 LEU B O 1
ATOM 3106 N N . ILE B 1 134 ? 9.445 8.789 9.578 1 90.25 134 ILE B N 1
ATOM 3107 C CA . ILE B 1 134 ? 10.711 8.625 8.867 1 90.25 134 ILE B CA 1
ATOM 3108 C C . ILE B 1 134 ? 11.836 8.375 9.859 1 90.25 134 ILE B C 1
ATOM 3110 O O . ILE B 1 134 ? 12.773 7.625 9.578 1 90.25 134 ILE B O 1
ATOM 3114 N N . GLU B 1 135 ? 11.742 8.953 11.016 1 89.69 135 GLU B N 1
ATOM 3115 C CA . GLU B 1 135 ? 12.766 8.773 12.047 1 89.69 135 GLU B CA 1
ATOM 3116 C C . GLU B 1 135 ? 12.789 7.336 12.555 1 89.69 135 GLU B C 1
ATOM 3118 O O . GLU B 1 135 ? 13.844 6.828 12.938 1 89.69 135 GLU B O 1
ATOM 3123 N N . TYR B 1 136 ? 11.68 6.711 12.539 1 89.19 136 TYR B N 1
ATOM 3124 C CA . TYR B 1 136 ? 11.57 5.348 13.039 1 89.19 136 TYR B CA 1
ATOM 3125 C C . TYR B 1 136 ? 12.023 4.344 11.984 1 89.19 136 TYR B C 1
ATOM 3127 O O . TYR B 1 136 ? 12.492 3.252 12.32 1 89.19 136 TYR B O 1
ATOM 3135 N N . ILE B 1 137 ? 11.812 4.656 10.789 1 84.69 137 ILE B N 1
ATOM 3136 C CA . ILE B 1 137 ? 12.172 3.764 9.695 1 84.69 137 ILE B CA 1
ATOM 3137 C C . ILE B 1 137 ? 13.68 3.822 9.461 1 84.69 137 ILE B C 1
ATOM 3139 O O . ILE B 1 137 ? 14.305 2.807 9.148 1 84.69 137 ILE B O 1
ATOM 3143 N N . THR B 1 138 ? 14.305 4.898 9.586 1 79.81 138 THR B N 1
ATOM 3144 C CA . THR B 1 138 ? 15.703 5.109 9.203 1 79.81 138 THR B CA 1
ATOM 3145 C C . THR B 1 138 ? 16.625 4.875 10.391 1 79.81 138 THR B C 1
ATOM 3147 O O . THR B 1 138 ? 17.812 4.586 10.211 1 79.81 138 THR B O 1
ATOM 3150 N N . ASP B 1 139 ? 16.109 5.008 11.539 1 76.81 139 ASP B N 1
ATOM 3151 C CA . ASP B 1 139 ? 16.938 4.871 12.727 1 76.81 139 ASP B CA 1
ATOM 3152 C C . ASP B 1 139 ? 16.75 3.502 13.375 1 76.81 139 ASP B C 1
ATOM 3154 O O . ASP B 1 139 ? 15.773 3.275 14.094 1 76.81 139 ASP B O 1
ATOM 3158 N N . PRO B 1 140 ? 17.703 2.607 13.195 1 68.31 140 PRO B N 1
ATOM 3159 C CA . PRO B 1 140 ? 17.578 1.263 13.758 1 68.31 140 PRO B CA 1
ATOM 3160 C C . PRO B 1 140 ? 17.453 1.272 15.281 1 68.31 140 PRO B C 1
ATOM 3162 O O . PRO B 1 140 ? 16.891 0.34 15.859 1 68.31 140 PRO B O 1
ATOM 3165 N N . SER B 1 141 ? 18.016 2.289 15.906 1 71.62 141 SER B N 1
ATOM 3166 C CA . SER B 1 141 ? 17.938 2.361 17.359 1 71.62 141 SER B CA 1
ATOM 3167 C C . SER B 1 141 ? 16.516 2.621 17.812 1 71.62 141 SER B C 1
ATOM 3169 O O . SER B 1 141 ? 16.172 2.346 18.969 1 71.62 141 SER B O 1
ATOM 3171 N N . ARG B 1 142 ? 15.789 3.184 16.953 1 69.81 142 ARG B N 1
ATOM 3172 C CA . ARG B 1 142 ? 14.383 3.461 17.234 1 69.81 142 ARG B CA 1
ATOM 3173 C C . ARG B 1 142 ? 13.477 2.387 16.641 1 69.81 142 ARG B C 1
ATOM 3175 O O . ARG B 1 142 ? 12.289 2.625 16.406 1 69.81 142 ARG B O 1
ATOM 3182 N N . GLY B 1 143 ? 14.008 1.257 16.5 1 75.12 143 GLY B N 1
ATOM 3183 C CA . GLY B 1 143 ? 13.297 0.199 15.797 1 75.12 143 GLY B CA 1
ATOM 3184 C C . GLY B 1 143 ? 11.945 -0.126 16.406 1 75.12 143 GLY B C 1
ATOM 3185 O O . GLY B 1 143 ? 11.727 0.106 17.594 1 75.12 143 GLY B O 1
ATOM 3186 N N . LEU B 1 144 ? 10.961 -0.305 15.594 1 87.12 144 LEU B N 1
ATOM 3187 C CA . LEU B 1 144 ? 9.586 -0.615 15.953 1 87.12 144 LEU B CA 1
ATOM 3188 C C . LEU B 1 144 ? 9.391 -2.117 16.141 1 87.12 144 LEU B C 1
ATOM 3190 O O . LEU B 1 144 ? 9.875 -2.912 15.336 1 87.12 144 LEU B O 1
ATOM 3194 N N . GLU B 1 145 ? 8.781 -2.441 17.266 1 88.56 145 GLU B N 1
ATOM 3195 C CA . GLU B 1 145 ? 8.336 -3.824 17.422 1 88.56 145 GLU B CA 1
ATOM 3196 C C . GLU B 1 145 ? 7.199 -4.145 16.453 1 88.56 145 GLU B C 1
ATOM 3198 O O . GLU B 1 145 ? 6.559 -3.238 15.914 1 88.56 145 GLU B O 1
ATOM 3203 N N . TRP B 1 146 ? 7.008 -5.426 16.281 1 87.25 146 TRP B N 1
ATOM 3204 C CA . TRP B 1 146 ? 6.043 -5.836 15.273 1 87.25 146 TRP B CA 1
ATOM 3205 C C . TRP B 1 146 ? 4.648 -5.316 15.602 1 87.25 146 TRP B C 1
ATOM 3207 O O . TRP B 1 146 ? 3.895 -4.93 14.711 1 87.25 146 TRP B O 1
ATOM 3217 N N . ARG B 1 147 ? 4.328 -5.293 16.875 1 90.62 147 ARG B N 1
ATOM 3218 C CA . ARG B 1 147 ? 3.01 -4.797 17.266 1 90.62 147 ARG B CA 1
ATOM 3219 C C . ARG B 1 147 ? 2.859 -3.32 16.906 1 90.62 147 ARG B C 1
ATOM 3221 O O . ARG B 1 147 ? 1.804 -2.893 16.438 1 90.62 147 ARG B O 1
ATOM 3228 N N . GLU B 1 148 ? 3.92 -2.572 17.188 1 92.81 148 GLU B N 1
ATOM 3229 C CA . GLU B 1 148 ? 3.906 -1.15 16.859 1 92.81 148 GLU B CA 1
ATOM 3230 C C . GLU B 1 148 ? 3.795 -0.93 15.352 1 92.81 148 GLU B C 1
ATOM 3232 O O . GLU B 1 148 ? 3.045 -0.062 14.898 1 92.81 148 GLU B O 1
ATOM 3237 N N . ARG B 1 149 ? 4.555 -1.741 14.641 1 93.5 149 ARG B N 1
ATOM 3238 C CA . ARG B 1 149 ? 4.48 -1.662 13.188 1 93.5 149 ARG B CA 1
ATOM 3239 C C . ARG B 1 149 ? 3.061 -1.915 12.695 1 93.5 149 ARG B C 1
ATOM 3241 O O . ARG B 1 149 ? 2.547 -1.173 11.852 1 93.5 149 ARG B O 1
ATOM 3248 N N . TYR B 1 150 ? 2.492 -2.881 13.25 1 93.88 150 TYR B N 1
ATOM 3249 C CA . TYR B 1 150 ? 1.128 -3.232 12.867 1 93.88 150 TYR B CA 1
ATOM 3250 C C . TYR B 1 150 ? 0.167 -2.088 13.164 1 93.88 150 TYR B C 1
ATOM 3252 O O . TYR B 1 150 ? -0.632 -1.699 12.312 1 93.88 150 TYR B O 1
ATOM 3260 N N . GLN B 1 151 ? 0.23 -1.556 14.344 1 95.19 151 GLN B N 1
ATOM 3261 C CA . GLN B 1 151 ? -0.686 -0.504 14.773 1 95.19 151 GLN B CA 1
ATOM 3262 C C . GLN B 1 151 ? -0.505 0.759 13.938 1 95.19 151 GLN B C 1
ATOM 3264 O O . GLN B 1 151 ? -1.482 1.431 13.602 1 95.19 151 GLN B O 1
ATOM 3269 N N . ILE B 1 152 ? 0.689 1.028 13.617 1 96.31 152 ILE B N 1
ATOM 3270 C CA . ILE B 1 152 ? 0.983 2.211 12.812 1 96.31 152 ILE B CA 1
ATOM 3271 C C . ILE B 1 152 ? 0.401 2.043 11.414 1 96.31 152 ILE B C 1
ATOM 3273 O O . ILE B 1 152 ? -0.29 2.934 10.914 1 96.31 152 ILE B O 1
ATOM 3277 N N . ILE B 1 153 ? 0.652 0.906 10.805 1 96.56 153 ILE B N 1
ATOM 3278 C CA . ILE B 1 153 ? 0.128 0.635 9.469 1 96.56 153 ILE B CA 1
ATOM 3279 C C . ILE B 1 153 ? -1.397 0.712 9.492 1 96.56 153 ILE B C 1
ATOM 3281 O O . ILE B 1 153 ? -2.004 1.361 8.633 1 96.56 153 ILE B O 1
ATOM 3285 N N . LYS B 1 154 ? -1.984 0.112 10.414 1 96.25 154 LYS B N 1
ATOM 3286 C CA . LYS B 1 154 ? -3.438 0.129 10.539 1 96.25 154 LYS B CA 1
ATOM 3287 C C . LYS B 1 154 ? -3.961 1.555 10.688 1 96.25 154 LYS B C 1
ATOM 3289 O O . LYS B 1 154 ? -4.938 1.934 10.039 1 96.25 154 LYS B O 1
ATOM 3294 N N . GLY B 1 155 ? -3.346 2.316 11.539 1 97.75 155 GLY B N 1
ATOM 3295 C CA . GLY B 1 155 ? -3.76 3.693 11.742 1 97.75 155 GLY B CA 1
ATOM 3296 C C . GLY B 1 155 ? -3.672 4.535 10.484 1 97.75 155 GLY B C 1
ATOM 3297 O O . GLY B 1 155 ? -4.574 5.328 10.195 1 97.75 155 GLY B O 1
ATOM 3298 N N . ILE B 1 156 ? -2.592 4.387 9.742 1 97.88 156 ILE B N 1
ATOM 3299 C CA . ILE B 1 156 ? -2.443 5.121 8.492 1 97.88 156 ILE B CA 1
ATOM 3300 C C . ILE B 1 156 ? -3.568 4.742 7.531 1 97.88 156 ILE B C 1
ATOM 3302 O O . ILE B 1 156 ? -4.16 5.605 6.883 1 97.88 156 ILE B O 1
ATOM 3306 N N . CYS B 1 157 ? -3.861 3.457 7.449 1 95.94 157 CYS B N 1
ATOM 3307 C CA . CYS B 1 157 ? -4.945 2.979 6.598 1 95.94 157 CYS B CA 1
ATOM 3308 C C . CYS B 1 157 ? -6.273 3.604 7.004 1 95.94 157 CYS B C 1
ATOM 3310 O O . CYS B 1 157 ? -7.035 4.07 6.152 1 95.94 157 CYS B O 1
ATOM 3312 N N . GLU B 1 158 ? -6.539 3.629 8.227 1 96.62 158 GLU B N 1
ATOM 3313 C CA . GLU B 1 158 ? -7.793 4.184 8.727 1 96.62 158 GLU B CA 1
ATOM 3314 C C . GLU B 1 158 ? -7.887 5.68 8.438 1 96.62 158 GLU B C 1
ATOM 3316 O O . GLU B 1 158 ? -8.953 6.18 8.062 1 96.62 158 GLU B O 1
ATOM 3321 N N . GLY B 1 159 ? -6.789 6.355 8.672 1 97.44 159 GLY B N 1
ATOM 3322 C CA . GLY B 1 159 ? -6.758 7.77 8.344 1 97.44 159 GLY B CA 1
ATOM 3323 C C . GLY B 1 159 ? -7 8.047 6.871 1 97.44 159 GLY B C 1
ATOM 3324 O O . GLY B 1 159 ? -7.777 8.938 6.52 1 97.44 159 GLY B O 1
ATOM 3325 N N . LEU B 1 160 ? -6.332 7.312 6.066 1 95.31 160 LEU B N 1
ATOM 3326 C CA . LEU B 1 160 ? -6.48 7.492 4.625 1 95.31 160 LEU B CA 1
ATOM 3327 C C . LEU B 1 160 ? -7.902 7.156 4.18 1 95.31 160 LEU B C 1
ATOM 3329 O O . LEU B 1 160 ? -8.477 7.852 3.338 1 95.31 160 LEU B O 1
ATOM 3333 N N . LEU B 1 161 ? -8.406 6.086 4.691 1 93.06 161 LEU B N 1
ATOM 3334 C CA . LEU B 1 161 ? -9.789 5.73 4.406 1 93.06 161 LEU B CA 1
ATOM 3335 C C . LEU B 1 161 ? -10.734 6.879 4.746 1 93.06 161 LEU B C 1
ATOM 3337 O O . LEU B 1 161 ? -11.625 7.215 3.961 1 93.06 161 LEU B O 1
ATOM 3341 N N . HIS B 1 162 ? -10.547 7.473 5.883 1 95.12 162 HIS B N 1
ATOM 3342 C CA . HIS B 1 162 ? -11.359 8.617 6.293 1 95.12 162 HIS B CA 1
ATOM 3343 C C . HIS B 1 162 ? -11.258 9.75 5.281 1 95.12 162 HIS B C 1
ATOM 3345 O O . HIS B 1 162 ? -12.273 10.328 4.887 1 95.12 162 HIS B O 1
ATOM 3351 N N . LEU B 1 163 ? -10.047 10.094 4.883 1 95 163 LEU B N 1
ATOM 3352 C CA . LEU B 1 163 ? -9.859 11.156 3.895 1 95 163 LEU B CA 1
ATOM 3353 C C . LEU B 1 163 ? -10.625 10.844 2.613 1 95 163 LEU B C 1
ATOM 3355 O O . LEU B 1 163 ? -11.328 11.703 2.082 1 95 163 LEU B O 1
ATOM 3359 N N . HIS B 1 164 ? -10.469 9.664 2.17 1 89 164 HIS B N 1
ATOM 3360 C CA . HIS B 1 164 ? -11.086 9.273 0.907 1 89 164 HIS B CA 1
ATOM 3361 C C . HIS B 1 164 ? -12.609 9.258 1.021 1 89 164 HIS B C 1
ATOM 3363 O O . HIS B 1 164 ? -13.312 9.594 0.062 1 89 164 HIS B O 1
ATOM 3369 N N . GLU B 1 165 ? -13.086 8.852 2.148 1 89.62 165 GLU B N 1
ATOM 3370 C CA . GLU B 1 165 ? -14.523 8.922 2.395 1 89.62 165 GLU B CA 1
ATOM 3371 C C . GLU B 1 165 ? -15.031 10.359 2.307 1 89.62 165 GLU B C 1
ATOM 3373 O O . GLU B 1 165 ? -16.172 10.594 1.906 1 89.62 165 GLU B O 1
ATOM 3378 N N . LYS B 1 166 ? -14.188 11.273 2.719 1 92.31 166 LYS B N 1
ATOM 3379 C CA . LYS B 1 166 ? -14.531 12.688 2.65 1 92.31 166 LYS B CA 1
ATOM 3380 C C . LYS B 1 166 ? -14.172 13.273 1.29 1 92.31 166 LYS B C 1
ATOM 3382 O O . LYS B 1 166 ? -14.242 14.492 1.093 1 92.31 166 LYS B O 1
ATOM 3387 N N . ARG B 1 167 ? -13.641 12.422 0.437 1 89.62 167 ARG B N 1
ATOM 3388 C CA . ARG B 1 167 ? -13.281 12.773 -0.931 1 89.62 167 ARG B CA 1
ATOM 3389 C C . ARG B 1 167 ? -12.102 13.75 -0.952 1 89.62 167 ARG B C 1
ATOM 3391 O O . ARG B 1 167 ? -12.102 14.711 -1.72 1 89.62 167 ARG B O 1
ATOM 3398 N N . ILE B 1 168 ? -11.258 13.516 -0.14 1 92.56 168 ILE B N 1
ATOM 3399 C CA . ILE B 1 168 ? -10.023 14.289 -0.074 1 92.56 168 ILE B CA 1
ATOM 3400 C C . ILE B 1 168 ? -8.852 13.445 -0.574 1 92.56 168 ILE B C 1
ATOM 3402 O O . ILE B 1 168 ? -8.633 12.328 -0.091 1 92.56 168 ILE B O 1
ATOM 3406 N N . LEU B 1 169 ? -8.172 13.969 -1.543 1 89.75 169 LEU B N 1
ATOM 3407 C CA . LEU B 1 169 ? -6.891 13.414 -1.965 1 89.75 169 LEU B CA 1
ATOM 3408 C C . LEU B 1 169 ? -5.742 14.07 -1.208 1 89.75 169 LEU B C 1
ATOM 3410 O O . LEU B 1 169 ? -5.629 15.297 -1.184 1 89.75 169 LEU B O 1
ATOM 3414 N N . HIS B 1 170 ? -4.934 13.289 -0.569 1 91.88 170 HIS B N 1
ATOM 3415 C CA . HIS B 1 170 ? -3.816 13.867 0.167 1 91.88 170 HIS B CA 1
ATOM 3416 C C . HIS B 1 170 ? -2.725 14.352 -0.78 1 91.88 170 HIS B C 1
ATOM 3418 O O . HIS B 1 170 ? -2.297 15.508 -0.704 1 91.88 170 HIS B O 1
ATOM 3424 N N . LEU B 1 171 ? -2.154 13.375 -1.661 1 86.81 171 LEU B N 1
ATOM 3425 C CA . LEU B 1 171 ? -1.298 13.625 -2.814 1 86.81 171 LEU B CA 1
ATOM 3426 C C . LEU B 1 171 ? 0.158 13.773 -2.389 1 86.81 171 LEU B C 1
ATOM 3428 O O . LEU B 1 171 ? 1.056 13.812 -3.234 1 86.81 171 LEU B O 1
ATOM 3432 N N . ASP B 1 172 ? 0.428 13.797 -1.116 1 85.19 172 ASP B N 1
ATOM 3433 C CA . ASP B 1 172 ? 1.806 13.875 -0.639 1 85.19 172 ASP B CA 1
ATOM 3434 C C . ASP B 1 172 ? 2.016 12.984 0.582 1 85.19 172 ASP B C 1
ATOM 3436 O O . ASP B 1 172 ? 2.625 13.406 1.567 1 85.19 172 ASP B O 1
ATOM 3440 N N . LEU B 1 173 ? 1.416 11.812 0.581 1 91.5 173 LEU B N 1
ATOM 3441 C CA . LEU B 1 173 ? 1.563 10.852 1.662 1 91.5 173 LEU B CA 1
ATOM 3442 C C . LEU B 1 173 ? 2.955 10.227 1.648 1 91.5 173 LEU B C 1
ATOM 3444 O O . LEU B 1 173 ? 3.377 9.656 0.639 1 91.5 173 LEU B O 1
ATOM 3448 N N . LYS B 1 174 ? 3.709 10.438 2.732 1 89.38 174 LYS B N 1
ATOM 3449 C CA . LYS B 1 174 ? 5.062 9.922 2.93 1 89.38 174 LYS B CA 1
ATOM 3450 C C . LYS B 1 174 ? 5.414 9.859 4.414 1 89.38 174 LYS B C 1
ATOM 3452 O O . LYS B 1 174 ? 4.727 10.445 5.246 1 89.38 174 LYS B O 1
ATOM 3457 N N . PRO B 1 175 ? 6.48 9.086 4.746 1 92.5 175 PRO B N 1
ATOM 3458 C CA . PRO B 1 175 ? 6.797 8.875 6.16 1 92.5 175 PRO B CA 1
ATOM 3459 C C . PRO B 1 175 ? 7.059 10.18 6.906 1 92.5 175 PRO B C 1
ATOM 3461 O O . PRO B 1 175 ? 6.723 10.297 8.086 1 92.5 175 PRO B O 1
ATOM 3464 N N . SER B 1 176 ? 7.605 11.195 6.242 1 91.38 176 SER B N 1
ATOM 3465 C CA . SER B 1 176 ? 7.906 12.461 6.895 1 91.38 176 SER B CA 1
ATOM 3466 C C . SER B 1 176 ? 6.633 13.242 7.215 1 91.38 176 SER B C 1
ATOM 3468 O O . SER B 1 176 ? 6.652 14.18 8.016 1 91.38 176 SER B O 1
ATOM 3470 N N . ASN B 1 177 ? 5.52 12.859 6.574 1 93.94 177 ASN B N 1
ATOM 3471 C CA . ASN B 1 177 ? 4.242 13.531 6.797 1 93.94 177 ASN B CA 1
ATOM 3472 C C . ASN B 1 177 ? 3.322 12.703 7.684 1 93.94 177 ASN B C 1
ATOM 3474 O O . ASN B 1 177 ? 2.115 12.945 7.738 1 93.94 177 ASN B O 1
ATOM 3478 N N . ILE B 1 178 ? 3.867 11.688 8.25 1 97.38 178 ILE B N 1
ATOM 3479 C CA . ILE B 1 178 ? 3.172 10.898 9.258 1 97.38 178 ILE B CA 1
ATOM 3480 C C . ILE B 1 178 ? 3.824 11.109 10.625 1 97.38 178 ILE B C 1
ATOM 3482 O O . ILE B 1 178 ? 4.922 10.609 10.875 1 97.38 178 ILE B O 1
ATOM 3486 N N . LEU B 1 179 ? 3.131 11.805 11.5 1 97.88 179 LEU B N 1
ATOM 3487 C CA . LEU B 1 179 ? 3.635 12.07 12.844 1 97.88 179 LEU B CA 1
ATOM 3488 C C . LEU B 1 179 ? 3.189 10.984 13.82 1 97.88 179 LEU B C 1
ATOM 3490 O O . LEU B 1 179 ? 2.148 10.352 13.617 1 97.88 179 LEU B O 1
ATOM 3494 N N . ILE B 1 180 ? 3.988 10.766 14.836 1 97.44 180 ILE B N 1
ATOM 3495 C CA . ILE B 1 180 ? 3.701 9.75 15.844 1 97.44 180 ILE B CA 1
ATOM 3496 C C . ILE B 1 180 ? 3.477 10.414 17.203 1 97.44 180 ILE B C 1
ATOM 3498 O O . ILE B 1 180 ? 4.32 11.188 17.672 1 97.44 180 ILE B O 1
ATOM 3502 N N . ASP B 1 181 ? 2.338 10.133 17.859 1 97.31 181 ASP B N 1
ATOM 3503 C CA . ASP B 1 181 ? 2.08 10.758 19.141 1 97.31 181 ASP B CA 1
ATOM 3504 C C . ASP B 1 181 ? 2.67 9.922 20.281 1 97.31 181 ASP B C 1
ATOM 3506 O O . ASP B 1 181 ? 3.416 8.969 20.047 1 97.31 181 ASP B O 1
ATOM 3510 N N . ILE B 1 182 ? 2.391 10.273 21.516 1 95.31 182 ILE B N 1
ATOM 3511 C CA . ILE B 1 182 ? 3.025 9.695 22.688 1 95.31 182 ILE B CA 1
ATOM 3512 C C . ILE B 1 182 ? 2.557 8.25 22.859 1 95.31 182 ILE B C 1
ATOM 3514 O O . ILE B 1 182 ? 3.242 7.438 23.5 1 95.31 182 ILE B O 1
ATOM 3518 N N . HIS B 1 183 ? 1.447 7.879 22.328 1 95.81 183 HIS B N 1
ATOM 3519 C CA . HIS B 1 183 ? 0.901 6.531 22.438 1 95.81 183 HIS B CA 1
ATOM 3520 C C . HIS B 1 183 ? 1.195 5.715 21.172 1 95.81 183 HIS B C 1
ATOM 3522 O O . HIS B 1 183 ? 0.581 4.668 20.953 1 95.81 183 HIS B O 1
ATOM 3528 N N . MET B 1 184 ? 1.964 6.223 20.297 1 95.19 184 MET B N 1
ATOM 3529 C CA . MET B 1 184 ? 2.418 5.574 19.062 1 95.19 184 MET B CA 1
ATOM 3530 C C . MET B 1 184 ? 1.293 5.504 18.031 1 95.19 184 MET B C 1
ATOM 3532 O O . MET B 1 184 ? 1.286 4.625 17.172 1 95.19 184 MET B O 1
ATOM 3536 N N . VAL B 1 185 ? 0.354 6.434 18.188 1 97.5 185 VAL B N 1
ATOM 3537 C CA . VAL B 1 185 ? -0.707 6.582 17.188 1 97.5 185 VAL B CA 1
ATOM 3538 C C . VAL B 1 185 ? -0.222 7.465 16.047 1 97.5 185 VAL B C 1
ATOM 3540 O O . VAL B 1 185 ? 0.238 8.586 16.266 1 97.5 185 VAL B O 1
ATOM 3543 N N . PRO B 1 186 ? -0.303 6.914 14.797 1 98.38 186 PRO B N 1
ATOM 3544 C CA . PRO B 1 186 ? 0.116 7.746 13.664 1 98.38 186 PRO B CA 1
ATOM 3545 C C . PRO B 1 186 ? -0.915 8.812 13.297 1 98.38 186 PRO B C 1
ATOM 3547 O O . PRO B 1 186 ? -2.121 8.555 13.359 1 98.38 186 PRO B O 1
ATOM 3550 N N . LYS B 1 187 ? -0.475 9.984 12.961 1 98.69 187 LYS B N 1
ATOM 3551 C CA . LYS B 1 187 ? -1.319 11.086 12.516 1 98.69 187 LYS B CA 1
ATOM 3552 C C . LYS B 1 187 ? -0.829 11.656 11.188 1 98.69 187 LYS B C 1
ATOM 3554 O O . LYS B 1 187 ? 0.297 12.148 11.094 1 98.69 187 LYS B O 1
ATOM 3559 N N . ILE B 1 188 ? -1.625 11.523 10.133 1 98.31 188 ILE B N 1
ATOM 3560 C CA . ILE B 1 188 ? -1.301 12.086 8.828 1 98.31 188 ILE B CA 1
ATOM 3561 C C . ILE B 1 188 ? -1.287 13.609 8.906 1 98.31 188 ILE B C 1
ATOM 3563 O O . ILE B 1 188 ? -2.207 14.219 9.461 1 98.31 188 ILE B O 1
ATOM 3567 N N . ALA B 1 189 ? -0.232 14.195 8.43 1 96.56 189 ALA B N 1
ATOM 3568 C CA . ALA B 1 189 ? -0.062 15.648 8.484 1 96.56 189 ALA B CA 1
ATOM 3569 C C . ALA B 1 189 ? 0.313 16.203 7.113 1 96.56 189 ALA B C 1
ATOM 3571 O O . ALA B 1 189 ? 0.434 15.461 6.141 1 96.56 189 ALA B O 1
ATOM 3572 N N . ASP B 1 190 ? 0.374 17.547 6.957 1 91.5 190 ASP B N 1
ATOM 3573 C CA . ASP B 1 190 ? 0.778 18.312 5.789 1 91.5 190 ASP B CA 1
ATOM 3574 C C . ASP B 1 190 ? -0.203 18.125 4.637 1 91.5 190 ASP B C 1
ATOM 3576 O O . ASP B 1 190 ? -0.013 17.25 3.793 1 91.5 190 ASP B O 1
ATOM 3580 N N . PHE B 1 191 ? -1.104 18.953 4.52 1 92.88 191 PHE B N 1
ATOM 3581 C CA . PHE B 1 191 ? -2.143 18.891 3.5 1 92.88 191 PHE B CA 1
ATOM 3582 C C . PHE B 1 191 ? -1.889 19.938 2.414 1 92.88 191 PHE B C 1
ATOM 3584 O O . PHE B 1 191 ? -2.824 20.391 1.756 1 92.88 191 PHE B O 1
ATOM 3591 N N . GLY B 1 192 ? -0.677 20.281 2.289 1 88.12 192 GLY B N 1
ATOM 3592 C CA . GLY B 1 192 ? -0.285 21.344 1.368 1 88.12 192 GLY B CA 1
ATOM 3593 C C . GLY B 1 192 ? -0.643 21.031 -0.075 1 88.12 192 GLY B C 1
ATOM 3594 O O . GLY B 1 192 ? -0.92 21.953 -0.857 1 88.12 192 GLY B O 1
ATOM 3595 N N . LEU B 1 193 ? -0.698 19.781 -0.46 1 85.69 193 LEU B N 1
ATOM 3596 C CA . LEU B 1 193 ? -0.975 19.406 -1.842 1 85.69 193 LEU B CA 1
ATOM 3597 C C . LEU B 1 193 ? -2.344 18.75 -1.96 1 85.69 193 LEU B C 1
ATOM 3599 O O . LEU B 1 193 ? -2.736 18.312 -3.047 1 85.69 193 LEU B O 1
ATOM 3603 N N . SER B 1 194 ? -3.041 18.703 -0.878 1 90 194 SER B N 1
ATOM 3604 C CA . SER B 1 194 ? -4.312 17.984 -0.856 1 90 194 SER B CA 1
ATOM 3605 C C . SER B 1 194 ? -5.352 18.672 -1.734 1 90 194 SER B C 1
ATOM 3607 O O . SER B 1 194 ? -5.262 19.875 -1.979 1 90 194 SER B O 1
ATOM 3609 N N . ARG B 1 195 ? -6.289 17.891 -2.152 1 86.62 195 ARG B N 1
ATOM 3610 C CA . ARG B 1 195 ? -7.391 18.375 -2.975 1 86.62 195 ARG B CA 1
ATOM 3611 C C . ARG B 1 195 ? -8.727 17.844 -2.477 1 86.62 195 ARG B C 1
ATOM 3613 O O . ARG B 1 195 ? -8.859 16.641 -2.201 1 86.62 195 ARG B O 1
ATOM 3620 N N . CYS B 1 196 ? -9.641 18.75 -2.33 1 88.94 196 CYS B N 1
ATOM 3621 C CA . CYS B 1 196 ? -11.023 18.375 -2.062 1 88.94 196 CYS B CA 1
ATOM 3622 C C . CYS B 1 196 ? -11.805 18.234 -3.359 1 88.94 196 CYS B C 1
ATOM 3624 O O . CYS B 1 196 ? -11.891 19.172 -4.145 1 88.94 196 CYS B O 1
ATOM 3626 N N . LEU B 1 197 ? -12.273 17.047 -3.525 1 82.44 197 LEU B N 1
ATOM 3627 C CA . LEU B 1 197 ? -13.031 16.812 -4.75 1 82.44 197 LEU B CA 1
ATOM 3628 C C . LEU B 1 197 ? -14.5 17.172 -4.555 1 82.44 197 LEU B C 1
ATOM 3630 O O . LEU B 1 197 ? -15.078 16.891 -3.502 1 82.44 197 LEU B O 1
ATOM 3634 N N . ASP B 1 198 ? -14.992 18.109 -5.512 1 72.94 198 ASP B N 1
ATOM 3635 C CA . ASP B 1 198 ? -16.391 18.516 -5.469 1 72.94 198 ASP B CA 1
ATOM 3636 C C . ASP B 1 198 ? -17.312 17.344 -5.855 1 72.94 198 ASP B C 1
ATOM 3638 O O . ASP B 1 198 ? -16.906 16.453 -6.602 1 72.94 198 ASP B O 1
ATOM 3642 N N . LYS B 1 199 ? -18.516 17.25 -5.199 1 59.66 199 LYS B N 1
ATOM 3643 C CA . LYS B 1 199 ? -19.516 16.219 -5.504 1 59.66 199 LYS B CA 1
ATOM 3644 C C . LYS B 1 199 ? -19.688 16.062 -7.012 1 59.66 199 LYS B C 1
ATOM 3646 O O . LYS B 1 199 ? -19.891 14.945 -7.5 1 59.66 199 LYS B O 1
ATOM 3651 N N . ASP B 1 200 ? -19.641 17.047 -7.734 1 52.72 200 ASP B N 1
ATOM 3652 C CA . ASP B 1 200 ? -19.938 16.984 -9.156 1 52.72 200 ASP B CA 1
ATOM 3653 C C . ASP B 1 200 ? -18.75 16.484 -9.961 1 52.72 200 ASP B C 1
ATOM 3655 O O . ASP B 1 200 ? -18.906 15.938 -11.055 1 52.72 200 ASP B O 1
ATOM 3659 N N . GLN B 1 201 ? -17.688 16.719 -9.586 1 48.03 201 GLN B N 1
ATOM 3660 C CA . GLN B 1 201 ? -16.484 16.391 -10.359 1 48.03 201 GLN B CA 1
ATOM 3661 C C . GLN B 1 201 ? -16.172 14.898 -10.281 1 48.03 201 GLN B C 1
ATOM 3663 O O . GLN B 1 201 ? -15.352 14.391 -11.047 1 48.03 201 GLN B O 1
ATOM 3668 N N . THR B 1 202 ? -16.562 14.305 -9.281 1 44.03 202 THR B N 1
ATOM 3669 C CA . THR B 1 202 ? -16.016 13.008 -8.914 1 44.03 202 THR B CA 1
ATOM 3670 C C . THR B 1 202 ? -16.609 11.898 -9.773 1 44.03 202 THR B C 1
ATOM 3672 O O . THR B 1 202 ? -16.297 10.719 -9.578 1 44.03 202 THR B O 1
ATOM 3675 N N . ARG B 1 203 ? -17.719 12.234 -10.516 1 39.91 203 ARG B N 1
ATOM 3676 C CA . ARG B 1 203 ? -18.328 11.062 -11.133 1 39.91 203 ARG B CA 1
ATOM 3677 C C . ARG B 1 203 ? -17.266 10.188 -11.797 1 39.91 203 ARG B C 1
ATOM 3679 O O . ARG B 1 203 ? -17.406 8.969 -11.852 1 39.91 203 ARG B O 1
ATOM 3686 N N . ASP B 1 204 ? -16.531 10.906 -12.508 1 37.38 204 ASP B N 1
ATOM 3687 C CA . ASP B 1 204 ? -15.773 10.078 -13.445 1 37.38 204 ASP B CA 1
ATOM 3688 C C . ASP B 1 204 ? -14.773 9.188 -12.711 1 37.38 204 ASP B C 1
ATOM 3690 O O . ASP B 1 204 ? -14.484 8.078 -13.148 1 37.38 204 ASP B O 1
ATOM 3694 N N . PHE B 1 205 ? -14.242 9.688 -11.516 1 39.31 205 PHE B N 1
ATOM 3695 C CA . PHE B 1 205 ? -13 9.086 -11.055 1 39.31 205 PHE B CA 1
ATOM 3696 C C . PHE B 1 205 ? -13.281 7.918 -10.109 1 39.31 205 PHE B C 1
ATOM 3698 O O . PHE B 1 205 ? -12.609 6.887 -10.172 1 39.31 205 PHE B O 1
ATOM 3705 N N . THR B 1 206 ? -14.117 8.156 -9.219 1 38.59 206 THR B N 1
ATOM 3706 C CA . THR B 1 206 ? -14.344 7.176 -8.164 1 38.59 206 THR B CA 1
ATOM 3707 C C . THR B 1 206 ? -15.008 5.918 -8.719 1 38.59 206 THR B C 1
ATOM 3709 O O . THR B 1 206 ? -14.812 4.824 -8.195 1 38.59 206 THR B O 1
ATOM 3712 N N . SER B 1 207 ? -15.789 6.16 -9.703 1 35.28 207 SER B N 1
ATOM 3713 C CA . SER B 1 207 ? -16.547 5.035 -10.25 1 35.28 207 SER B CA 1
ATOM 3714 C C . SER B 1 207 ? -15.609 3.984 -10.844 1 35.28 207 SER B C 1
ATOM 3716 O O . SER B 1 207 ? -15.961 2.805 -10.914 1 35.28 207 SER B O 1
ATOM 3718 N N . ASN B 1 208 ? -14.477 4.449 -11.289 1 33.97 208 ASN B N 1
ATOM 3719 C CA . ASN B 1 208 ? -13.695 3.523 -12.102 1 33.97 208 ASN B CA 1
ATOM 3720 C C . ASN B 1 208 ? -12.805 2.637 -11.242 1 33.97 208 ASN B C 1
ATOM 3722 O O . ASN B 1 208 ? -12.062 1.802 -11.766 1 33.97 208 ASN B O 1
ATOM 3726 N N . ILE B 1 209 ? -12.625 2.986 -9.992 1 35.22 209 ILE B N 1
ATOM 3727 C CA . ILE B 1 209 ? -11.695 2.137 -9.25 1 35.22 209 ILE B CA 1
ATOM 3728 C C . ILE B 1 209 ? -12.367 0.8 -8.93 1 35.22 209 ILE B C 1
ATOM 3730 O O . ILE B 1 209 ? -11.695 -0.174 -8.586 1 35.22 209 ILE B O 1
ATOM 3734 N N . CYS B 1 210 ? -13.656 0.594 -8.852 1 32.38 210 CYS B N 1
ATOM 3735 C CA . CYS B 1 210 ? -14.359 -0.508 -8.211 1 32.38 210 CYS B CA 1
ATOM 3736 C C . CYS B 1 210 ? -14.242 -1.785 -9.031 1 32.38 210 CYS B C 1
ATOM 3738 O O . CYS B 1 210 ? -14.609 -2.865 -8.57 1 32.38 210 CYS B O 1
ATOM 3740 N N . GLY B 1 211 ? -14.258 -1.83 -10.305 1 30.62 211 GLY B N 1
ATOM 3741 C CA . GLY B 1 211 ? -14.336 -3.137 -10.938 1 30.62 211 GLY B CA 1
ATOM 3742 C C . GLY B 1 211 ? -13.07 -3.953 -10.773 1 30.62 211 GLY B C 1
ATOM 3743 O O . GLY B 1 211 ? -12.156 -3.557 -10.047 1 30.62 211 GLY B O 1
ATOM 3744 N N . SER B 1 212 ? -12.867 -5.195 -11.148 1 35.62 212 SER B N 1
ATOM 3745 C CA . SER B 1 212 ? -11.633 -5.969 -11.297 1 35.62 212 SER B CA 1
ATOM 3746 C C . SER B 1 212 ? -10.445 -5.066 -11.602 1 35.62 212 SER B C 1
ATOM 3748 O O . SER B 1 212 ? -9.305 -5.527 -11.648 1 35.62 212 SER B O 1
ATOM 3750 N N . LEU B 1 213 ? -10.898 -3.787 -11.883 1 36.88 213 LEU B N 1
ATOM 3751 C CA . LEU B 1 213 ? -9.984 -2.719 -12.266 1 36.88 213 LEU B CA 1
ATOM 3752 C C . LEU B 1 213 ? -9.336 -2.084 -11.039 1 36.88 213 LEU B C 1
ATOM 3754 O O . LEU B 1 213 ? -8.383 -1.313 -11.164 1 36.88 213 LEU B O 1
ATOM 3758 N N . GLY B 1 214 ? -9.828 -2.479 -9.953 1 42.81 214 GLY B N 1
ATOM 3759 C CA . GLY B 1 214 ? -9.445 -1.782 -8.734 1 42.81 214 GLY B CA 1
ATOM 3760 C C . GLY B 1 214 ? -7.984 -1.966 -8.375 1 42.81 214 GLY B C 1
ATOM 3761 O O . GLY B 1 214 ? -7.414 -1.163 -7.633 1 42.81 214 GLY B O 1
ATOM 3762 N N . TYR B 1 215 ? -7.527 -3.123 -8.773 1 41.97 215 TYR B N 1
ATOM 3763 C CA . TYR B 1 215 ? -6.133 -3.371 -8.422 1 41.97 215 TYR B CA 1
ATOM 3764 C C . TYR B 1 215 ? -5.195 -2.818 -9.484 1 41.97 215 TYR B C 1
ATOM 3766 O O . TYR B 1 215 ? -3.973 -2.871 -9.336 1 41.97 215 TYR B O 1
ATOM 3774 N N . MET B 1 216 ? -5.891 -2.387 -10.609 1 40.34 216 MET B N 1
ATOM 3775 C CA . MET B 1 216 ? -5.02 -1.93 -11.695 1 40.34 21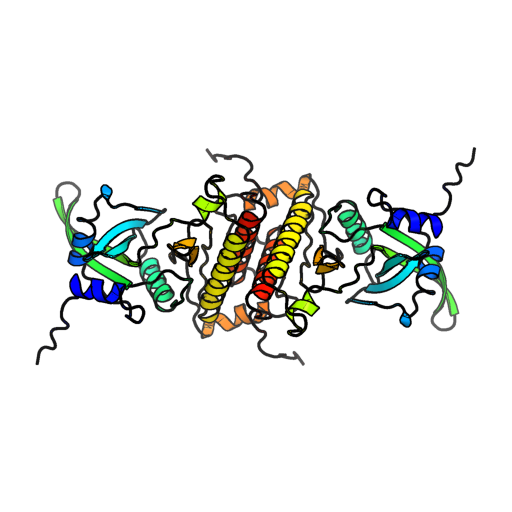6 MET B CA 1
ATOM 3776 C C . MET B 1 216 ? -4.578 -0.49 -11.461 1 40.34 216 MET B C 1
ATOM 3778 O O . MET B 1 216 ? -5.383 0.357 -11.07 1 40.34 216 MET B O 1
ATOM 3782 N N . ALA B 1 217 ? -3.25 -0.251 -11.492 1 45.25 217 ALA B N 1
ATOM 3783 C CA . ALA B 1 217 ? -2.635 1.062 -11.328 1 45.25 217 ALA B CA 1
ATOM 3784 C C . ALA B 1 217 ? -3.238 2.08 -12.289 1 45.25 217 ALA B C 1
ATOM 3786 O O . ALA B 1 217 ? -3.627 1.731 -13.406 1 45.25 217 ALA B O 1
ATOM 3787 N N . PRO B 1 218 ? -3.498 3.326 -11.812 1 44.66 218 PRO B N 1
ATOM 3788 C CA . PRO B 1 218 ? -4.125 4.426 -12.547 1 44.66 218 PRO B CA 1
ATOM 3789 C C . PRO B 1 218 ? -3.451 4.695 -13.891 1 44.66 218 PRO B C 1
ATOM 3791 O O . PRO B 1 218 ? -3.939 5.512 -14.68 1 44.66 218 PRO B O 1
ATOM 3794 N N . GLU B 1 219 ? -2.344 4.23 -14.195 1 41.66 219 GLU B N 1
ATOM 3795 C CA . GLU B 1 219 ? -1.814 4.641 -15.492 1 41.66 219 GLU B CA 1
ATOM 3796 C C . GLU B 1 219 ? -2.869 4.504 -16.594 1 41.66 219 GLU B C 1
ATOM 3798 O O . GLU B 1 219 ? -2.771 5.148 -17.641 1 41.66 219 GLU B O 1
ATOM 3803 N N . PHE B 1 220 ? -3.627 3.619 -16.344 1 38 220 PHE B N 1
ATOM 3804 C CA . PHE B 1 220 ? -4.621 3.539 -17.406 1 38 220 PHE B CA 1
ATOM 3805 C C . PHE B 1 220 ? -5.598 4.703 -17.312 1 38 220 PHE B C 1
ATOM 3807 O O . PHE B 1 220 ? -6.402 4.918 -18.234 1 38 220 PHE B O 1
ATOM 3814 N N . PHE B 1 221 ? -5.434 5.359 -16.266 1 36.22 221 PHE B N 1
ATOM 3815 C CA . PHE B 1 221 ? -6.312 6.523 -16.234 1 36.22 221 PHE B CA 1
ATOM 3816 C C . PHE B 1 221 ? -5.523 7.805 -16.484 1 36.22 221 PHE B C 1
ATOM 3818 O O . PHE B 1 221 ? -4.773 8.258 -15.609 1 36.22 221 PHE B O 1
ATOM 3825 N N . ILE B 1 222 ? -5.055 8.141 -17.469 1 38.22 222 ILE B N 1
ATOM 3826 C CA . ILE B 1 222 ? -4.461 9.383 -17.953 1 38.22 222 ILE B CA 1
ATOM 3827 C C . ILE B 1 222 ? -5.289 10.57 -17.469 1 38.22 222 ILE B C 1
ATOM 3829 O O . ILE B 1 222 ? -6.508 10.609 -17.656 1 38.22 222 ILE B O 1
ATOM 3833 N N . GLY B 1 223 ? -4.527 11.555 -16.75 1 41.12 223 GLY B N 1
ATOM 3834 C CA . GLY B 1 223 ? -4.98 12.898 -16.422 1 41.12 223 GLY B CA 1
ATOM 3835 C C . GLY B 1 223 ? -5.668 12.984 -15.07 1 41.12 223 GLY B C 1
ATOM 3836 O O . GLY B 1 223 ? -5.934 14.078 -14.57 1 41.12 223 GLY B O 1
ATOM 3837 N N . GLN B 1 224 ? -6.375 12.094 -14.688 1 43.28 224 GLN B N 1
ATOM 3838 C CA . GLN B 1 224 ? -7.156 12.367 -13.484 1 43.28 224 GLN B CA 1
ATOM 3839 C C . GLN B 1 224 ? -6.465 11.797 -12.242 1 43.28 224 GLN B C 1
ATOM 3841 O O . GLN B 1 224 ? -6.117 10.617 -12.203 1 43.28 224 GLN B O 1
ATOM 3846 N N . VAL B 1 225 ? -5.602 12.727 -11.633 1 50.12 225 VAL B N 1
ATOM 3847 C CA . VAL B 1 225 ? -5.082 12.453 -10.297 1 50.12 225 VAL B CA 1
ATOM 3848 C C . VAL B 1 225 ? -6.145 11.742 -9.469 1 50.12 225 VAL B C 1
ATOM 3850 O O . VAL B 1 225 ? -7.258 12.258 -9.305 1 50.12 225 VAL B O 1
ATOM 3853 N N . THR B 1 226 ? -6.039 10.336 -9.203 1 64.88 226 THR B N 1
ATOM 3854 C CA . THR B 1 226 ? -7.07 9.547 -8.539 1 64.88 226 THR B CA 1
ATOM 3855 C C . THR B 1 226 ? -6.586 9.055 -7.18 1 64.88 226 THR B C 1
ATOM 3857 O O . THR B 1 226 ? -5.465 9.352 -6.77 1 64.88 226 THR B O 1
ATOM 3860 N N . PHE B 1 227 ? -7.43 8.672 -6.367 1 76.06 227 PHE B N 1
ATOM 3861 C CA . PHE B 1 227 ? -7.227 8 -5.086 1 76.06 227 PHE B CA 1
ATOM 3862 C C . PHE B 1 227 ? -6.094 6.988 -5.18 1 76.06 227 PHE B C 1
ATOM 3864 O O . PHE B 1 227 ? -5.477 6.645 -4.168 1 76.06 227 PHE B O 1
ATOM 3871 N N . ALA B 1 228 ? -5.691 6.746 -6.441 1 78.75 228 ALA B N 1
ATOM 3872 C CA . ALA B 1 228 ? -4.652 5.746 -6.68 1 78.75 228 ALA B CA 1
ATOM 3873 C C . ALA B 1 228 ? -3.289 6.25 -6.215 1 78.75 228 ALA B C 1
ATOM 3875 O O . ALA B 1 228 ? -2.459 5.469 -5.746 1 78.75 228 ALA B O 1
ATOM 3876 N N . SER B 1 229 ? -3.049 7.527 -6.332 1 81.19 229 SER B N 1
ATOM 3877 C CA . SER B 1 229 ? -1.78 8.109 -5.902 1 81.19 229 SER B CA 1
ATOM 3878 C C . SER B 1 229 ? -1.56 7.906 -4.406 1 81.19 229 SER B C 1
ATOM 3880 O O . SER B 1 229 ? -0.472 7.508 -3.982 1 81.19 229 SER B O 1
ATOM 3882 N N . ASP B 1 230 ? -2.592 8.148 -3.627 1 88.31 230 ASP B N 1
ATOM 3883 C CA . ASP B 1 230 ? -2.51 7.961 -2.182 1 88.31 230 ASP B CA 1
ATOM 3884 C C . ASP B 1 230 ? -2.271 6.496 -1.829 1 88.31 230 ASP B C 1
ATOM 3886 O O . ASP B 1 230 ? -1.481 6.188 -0.933 1 88.31 230 ASP B O 1
ATOM 3890 N N . ILE B 1 231 ? -2.918 5.664 -2.578 1 87.94 231 ILE B N 1
ATOM 3891 C CA . ILE B 1 231 ? -2.809 4.238 -2.307 1 87.94 231 ILE B CA 1
ATOM 3892 C C . ILE B 1 231 ? -1.412 3.744 -2.682 1 87.94 231 ILE B C 1
ATOM 3894 O O . ILE B 1 231 ? -0.831 2.914 -1.979 1 87.94 231 ILE B O 1
ATOM 3898 N N . TYR B 1 232 ? -0.939 4.238 -3.801 1 85.5 232 TYR B N 1
ATOM 3899 C CA . TYR B 1 232 ? 0.435 3.932 -4.184 1 85.5 232 TYR B CA 1
ATOM 3900 C C . TYR B 1 232 ? 1.41 4.344 -3.086 1 85.5 232 TYR B C 1
ATOM 3902 O O . TYR B 1 232 ? 2.254 3.551 -2.664 1 85.5 232 TYR B O 1
ATOM 3910 N N . SER B 1 233 ? 1.27 5.52 -2.654 1 87.94 233 SER B N 1
ATOM 3911 C CA . SER B 1 233 ? 2.135 6.02 -1.592 1 87.94 233 SER B CA 1
ATOM 3912 C C . SER B 1 233 ? 2.029 5.16 -0.338 1 87.94 233 SER B C 1
ATOM 3914 O O . SER B 1 233 ? 3.035 4.891 0.322 1 87.94 233 SER B O 1
ATOM 3916 N N . LEU B 1 234 ? 0.83 4.77 -0.021 1 92.62 234 LEU B N 1
ATOM 3917 C CA . LEU B 1 234 ? 0.62 3.879 1.115 1 92.62 234 LEU B CA 1
ATOM 3918 C C . LEU B 1 234 ? 1.417 2.59 0.949 1 92.62 234 LEU B C 1
ATOM 3920 O O . LEU B 1 234 ? 2.098 2.15 1.879 1 92.62 234 LEU B O 1
ATOM 3924 N N . GLY B 1 235 ? 1.277 1.997 -0.226 1 91.69 235 GLY B N 1
ATOM 3925 C CA . GLY B 1 235 ? 2.033 0.784 -0.498 1 91.69 235 GLY B CA 1
ATOM 3926 C C . GLY B 1 235 ? 3.523 0.945 -0.267 1 91.69 235 GLY B C 1
ATOM 3927 O O . GLY B 1 235 ? 4.16 0.081 0.342 1 91.69 235 GLY B O 1
ATOM 3928 N N . ILE B 1 236 ? 4.055 2.027 -0.698 1 87.31 236 ILE B N 1
ATOM 3929 C CA . ILE B 1 236 ? 5.48 2.299 -0.539 1 87.31 236 ILE B CA 1
ATOM 3930 C C . ILE B 1 236 ? 5.82 2.412 0.946 1 87.31 236 ILE B C 1
ATOM 3932 O O . ILE B 1 236 ? 6.805 1.829 1.411 1 87.31 236 ILE B O 1
ATOM 3936 N N . ILE B 1 237 ? 5.047 3.109 1.649 1 92.38 237 ILE B N 1
ATOM 3937 C CA . ILE B 1 237 ? 5.285 3.314 3.074 1 92.38 237 ILE B CA 1
ATOM 3938 C C . ILE B 1 237 ? 5.309 1.967 3.793 1 92.38 237 ILE B C 1
ATOM 3940 O O . ILE B 1 237 ? 6.191 1.707 4.613 1 92.38 237 ILE B O 1
ATOM 3944 N N . ILE B 1 238 ? 4.375 1.149 3.471 1 93.56 238 ILE B N 1
ATOM 3945 C CA . ILE B 1 238 ? 4.258 -0.141 4.141 1 93.56 238 ILE B CA 1
ATOM 3946 C C . ILE B 1 238 ? 5.457 -1.018 3.787 1 93.56 238 ILE B C 1
ATOM 3948 O O . ILE B 1 238 ? 6.027 -1.683 4.656 1 93.56 238 ILE B O 1
ATOM 3952 N N . MET B 1 239 ? 5.836 -1.021 2.543 1 89 239 MET B N 1
ATOM 3953 C CA . MET B 1 239 ? 7.043 -1.734 2.133 1 89 239 MET B CA 1
ATOM 3954 C C . MET B 1 239 ? 8.25 -1.277 2.943 1 89 239 MET B C 1
ATOM 3956 O O . MET B 1 239 ? 9.047 -2.1 3.398 1 89 239 MET B O 1
ATOM 3960 N N . GLU B 1 240 ? 8.352 -0.066 3.16 1 86.88 240 GLU B N 1
ATOM 3961 C CA . GLU B 1 240 ? 9.469 0.488 3.908 1 86.88 240 GLU B CA 1
ATOM 3962 C C . GLU B 1 240 ? 9.422 0.067 5.375 1 86.88 240 GLU B C 1
ATOM 3964 O O . GLU B 1 240 ? 10.445 -0.288 5.961 1 86.88 240 GLU B O 1
ATOM 3969 N N . ILE B 1 241 ? 8.25 0.109 5.918 1 91.25 241 ILE B N 1
ATOM 3970 C CA . ILE B 1 241 ? 8.078 -0.245 7.324 1 91.25 241 ILE B CA 1
ATOM 3971 C C . ILE B 1 241 ? 8.445 -1.711 7.535 1 91.25 241 ILE B C 1
ATOM 3973 O O . ILE B 1 241 ? 9.094 -2.057 8.523 1 91.25 241 ILE B O 1
ATOM 3977 N N . LEU B 1 242 ? 8.102 -2.537 6.637 1 90.12 242 LEU B N 1
ATOM 3978 C CA . LEU B 1 242 ? 8.148 -3.971 6.906 1 90.12 242 LEU B CA 1
ATOM 3979 C C . LEU B 1 242 ? 9.43 -4.582 6.363 1 90.12 242 LEU B C 1
ATOM 3981 O O . LEU B 1 242 ? 9.867 -5.641 6.828 1 90.12 242 LEU B O 1
ATOM 3985 N N . THR B 1 243 ? 10.031 -4.035 5.367 1 82.44 243 THR B N 1
ATOM 3986 C CA . THR B 1 243 ? 11.211 -4.656 4.77 1 82.44 243 THR B CA 1
ATOM 3987 C C . THR B 1 243 ? 12.461 -3.828 5.051 1 82.44 243 THR B C 1
ATOM 3989 O O . THR B 1 243 ? 13.586 -4.316 4.902 1 82.44 243 THR B O 1
ATOM 3992 N N . GLY B 1 244 ? 12.297 -2.617 5.582 1 73.56 244 GLY B N 1
ATOM 3993 C CA . GLY B 1 244 ? 13.43 -1.737 5.844 1 73.56 244 GLY B CA 1
ATOM 3994 C C . GLY B 1 244 ? 14.023 -1.136 4.586 1 73.56 244 GLY B C 1
ATOM 3995 O O . GLY B 1 244 ? 14.938 -0.317 4.656 1 73.56 244 GLY B O 1
ATOM 3996 N N . GLU B 1 245 ? 13.727 -1.727 3.537 1 65.06 245 GLU B N 1
ATOM 3997 C CA . GLU B 1 245 ? 14.258 -1.236 2.271 1 65.06 245 GLU B CA 1
ATOM 3998 C C . GLU B 1 245 ? 13.664 0.117 1.904 1 65.06 245 GLU B C 1
ATOM 4000 O O . GLU B 1 245 ? 12.438 0.268 1.855 1 65.06 245 GLU B O 1
ATOM 4005 N N . LYS B 1 246 ? 14.695 1.005 2.248 1 55.78 246 LYS B N 1
ATOM 4006 C CA . LYS B 1 246 ? 14.258 2.365 1.95 1 55.78 246 LYS B CA 1
ATOM 4007 C C . LYS B 1 246 ? 13.969 2.533 0.462 1 55.78 246 LYS B C 1
ATOM 4009 O O . LYS B 1 246 ? 14.688 1.997 -0.382 1 55.78 246 LYS B O 1
ATOM 4014 N N . GLY B 1 247 ? 13.461 3.111 0.192 1 52.47 247 GLY B N 1
ATOM 4015 C CA . GLY B 1 247 ? 13.094 3.482 -1.164 1 52.47 247 GLY B CA 1
ATOM 4016 C C . GLY B 1 247 ? 13.32 2.375 -2.172 1 52.47 247 GLY B C 1
ATOM 4017 O O . GLY B 1 247 ? 14.32 1.657 -2.094 1 52.47 247 GLY B O 1
ATOM 4018 N N . TYR B 1 248 ? 12.812 1.02 -2.629 1 40.28 248 TYR B N 1
ATOM 4019 C CA . TYR B 1 248 ? 13.023 0.54 -3.99 1 40.28 248 TYR B CA 1
ATOM 4020 C C . TYR B 1 248 ? 13.906 1.5 -4.777 1 40.28 248 TYR B C 1
ATOM 4022 O O . TYR B 1 248 ? 13.438 2.535 -5.258 1 40.28 248 TYR B O 1
ATOM 4030 N N . GLN B 1 249 ? 15.43 1.725 -4.566 1 34.31 249 GLN B N 1
ATOM 4031 C CA . GLN B 1 249 ? 16.734 2.383 -4.512 1 34.31 249 GLN B CA 1
ATOM 4032 C C . GLN B 1 249 ? 17.062 3.074 -5.832 1 34.31 249 GLN B C 1
ATOM 4034 O O . GLN B 1 249 ? 16.828 2.516 -6.906 1 34.31 249 GLN B O 1
ATOM 4039 N N . GLU B 1 250 ? 17.391 4.324 -5.73 1 32.75 250 GLU B N 1
ATOM 4040 C CA . GLU B 1 250 ? 17.969 5.512 -6.348 1 32.75 250 GLU B CA 1
ATOM 4041 C C . GLU B 1 250 ? 19.281 5.184 -7.055 1 32.75 250 GLU B C 1
ATOM 4043 O O . GLU B 1 250 ? 20.266 4.844 -6.406 1 32.75 250 GLU B O 1
ATOM 4048 N N . GLU B 1 251 ? 19.406 4.426 -8.008 1 31.06 251 GLU B N 1
ATOM 4049 C CA . GLU B 1 251 ? 20.781 4.777 -8.344 1 31.06 251 GLU B CA 1
ATOM 4050 C C . GLU B 1 251 ? 21.031 6.273 -8.156 1 31.06 251 GLU B C 1
ATOM 4052 O O . GLU B 1 251 ? 20.094 7.07 -8.172 1 31.06 251 GLU B O 1
ATOM 4057 N N . GLN B 1 252 ? 22.375 6.727 -8.133 1 27.5 252 GLN B N 1
ATOM 4058 C CA . GLN B 1 252 ? 23.109 7.98 -7.945 1 27.5 252 GLN B CA 1
ATOM 4059 C C . GLN B 1 252 ? 22.406 9.133 -8.648 1 27.5 252 GLN B C 1
ATOM 4061 O O . GLN B 1 252 ? 21.641 8.922 -9.602 1 27.5 252 GLN B O 1
ATOM 4066 N N . ASP B 1 253 ? 22.766 10.477 -8.273 1 27.83 253 ASP B N 1
ATOM 4067 C CA . ASP B 1 253 ? 22.781 11.906 -8.555 1 27.83 253 ASP B CA 1
ATOM 4068 C C . ASP B 1 253 ? 22.953 12.172 -10.047 1 27.83 253 ASP B C 1
ATOM 4070 O O . ASP B 1 253 ? 24.062 12.07 -10.578 1 27.83 253 ASP B O 1
ATOM 4074 N N . LEU B 1 254 ? 22.438 11.633 -11.031 1 25.02 254 LEU B N 1
ATOM 4075 C CA . LEU B 1 254 ? 22.938 12.414 -12.156 1 25.02 254 LEU B CA 1
ATOM 4076 C C . LEU B 1 254 ? 22.531 13.883 -12.023 1 25.02 254 LEU B C 1
ATOM 4078 O O . LEU B 1 254 ? 21.344 14.195 -11.945 1 25.02 254 LEU B O 1
ATOM 4082 N N . ARG B 1 255 ? 23.359 14.742 -11.305 1 22.62 255 ARG B N 1
ATOM 4083 C CA . ARG B 1 255 ? 23.531 16.172 -11.547 1 22.62 255 ARG B CA 1
ATOM 4084 C C . ARG B 1 255 ? 23.312 16.5 -13.016 1 22.62 255 ARG B C 1
ATOM 4086 O O . ARG B 1 255 ? 24.047 16.031 -13.883 1 22.62 255 ARG B O 1
ATOM 4093 N N . ILE B 1 256 ? 22.234 16.641 -13.602 1 21.17 256 ILE B N 1
ATOM 4094 C CA . ILE B 1 256 ? 22.281 17.625 -14.68 1 21.17 256 ILE B CA 1
ATOM 4095 C C . ILE B 1 256 ? 22.984 18.891 -14.195 1 21.17 256 ILE B C 1
ATOM 4097 O O . ILE B 1 256 ? 22.469 19.594 -13.32 1 21.17 256 ILE B O 1
ATOM 4101 N N . GLY B 1 257 ? 24.344 18.797 -13.945 1 18.09 257 GLY B N 1
ATOM 4102 C CA . GLY B 1 257 ? 25.062 19.969 -14.414 1 18.09 257 GLY B CA 1
ATOM 4103 C C . GLY B 1 257 ? 24.75 20.344 -15.852 1 18.09 257 GLY B C 1
ATOM 4104 O O . GLY B 1 257 ? 24.297 19.484 -16.625 1 18.09 257 GLY B O 1
#

Solvent-accessible surface area (backbone atoms only — not comparable to full-atom values): 28274 Å² total; per-residue (Å²): 131,82,77,68,77,73,78,68,47,64,70,54,51,35,51,44,73,74,33,85,81,52,71,56,41,78,41,53,64,68,56,56,29,58,34,21,62,66,70,34,75,90,30,51,78,45,73,57,100,56,34,39,28,29,43,24,52,34,89,94,41,63,30,30,37,37,40,46,46,73,85,53,59,68,67,46,56,56,41,26,52,56,42,50,70,70,45,81,48,90,21,28,52,52,60,51,28,34,26,77,51,70,41,80,38,79,37,79,51,94,87,37,81,39,81,40,77,43,66,41,44,34,40,33,28,60,53,60,80,59,40,35,42,41,57,39,62,72,31,76,90,50,55,68,52,70,68,53,47,44,51,28,52,45,29,48,46,51,29,50,49,51,32,48,75,70,35,34,42,51,72,60,57,48,45,76,32,24,33,22,30,91,84,56,49,28,19,46,44,76,43,69,66,27,45,68,58,54,85,79,68,41,62,72,58,60,60,56,38,40,52,98,42,50,38,50,38,47,45,80,41,71,85,59,92,49,73,47,25,44,32,22,12,47,21,52,49,50,41,25,68,69,67,58,50,60,63,82,69,55,72,82,81,76,70,83,118,130,81,77,68,77,71,78,69,47,64,68,54,51,36,50,42,72,74,34,85,81,53,72,57,40,78,40,52,64,69,56,57,29,59,33,20,62,65,70,34,75,90,30,52,77,47,73,56,98,58,33,39,28,27,43,24,53,34,89,94,41,62,29,29,36,38,40,44,46,73,84,52,59,69,66,45,56,55,41,24,52,57,43,51,70,71,46,83,49,90,21,27,53,52,59,51,28,34,27,77,52,70,42,80,38,80,37,79,53,94,87,37,81,39,80,41,78,43,65,44,44,35,40,33,27,60,54,60,81,60,42,36,43,42,58,38,62,74,31,75,91,51,55,70,51,71,67,53,49,44,52,30,54,46,29,48,45,54,31,49,50,51,33,48,74,68,35,34,41,50,72,60,56,46,46,76,32,23,32,23,32,91,83,56,49,28,18,46,44,76,44,70,66,28,43,67,58,53,86,79,69,40,62,72,59,59,62,57,41,31,49,99,45,48,39,53,38,46,44,81,41,72,85,58,91,51,74,48,26,44,31,22,12,47,22,51,49,50,41,26,68,68,67,57,50,61,63,86,67,53,71,82,79,77,70,82,117

Foldseek 3Di:
DPPPVDQQALVNLVVLLVDLPAAAEEHEPVRVCVQQVNVDPVQWDDDDPFWTWGWGDRPPFIKIKIWGHQPDDPVLLVFLCVLLNQQRDPQAWAWRYWYFDWDWDFDQDPNDTDTDIGTTTMTMTHDADQAFQVCQLQPVVNDDDPVLLVQALVLLVVSLVSSVVQPKDQLDDARNQWGAHPVSRTHGHDSSPMGHDDPVRCVVAPVQLPDVNVVPQCPVVPPDPHSNSVVVNSVQRSCSNPVSDHDVDDDDDPPPD/DPVPVDQQALVNLVVLLVDLPAAAEEHEPVRVCVQQVNVDPVQWDDDDPFWTWGWGDRPPFIKIKIWGHQPDDPVLLVFLCVLLNQQRDPQAWAWRYWYFDWDWDFDQDPNDTDTDIGTTTMTMTHDADPAFQVCQLQPVVNDDDPVLLVQALVLLVVSLVSSVVQPKDQLDDARNQWGAHPVSRTHGHDSSPMGHDDPPRCVVAPVPCPDVNVVPQCPVVPPDPHSNSVVVNSVQRSCSNPVSDHDVDDDDDPPPD

Nearest PDB structures (foldseek):
  6u2h-assembly1_D  TM=7.595E-01  e=1.071E-13  Homo sapiens
  4j95-assembly5_B  TM=7.619E-01  e=2.780E-12  Homo sapiens
  4j95-assembly5_A  TM=7.226E-01  e=2.617E-12  Homo sapiens
  4mne-assembly1_B  TM=7.381E-01  e=4.784E-12  Homo sapiens
  7nzn-assembly1_A  TM=7.427E-01  e=1.169E-10  Homo sapiens

Sequence (514 aa):
MDTKIGTINKVDLERMVLDRSAEPTYLPLSLLEDITDCFSDDQQIGSGGFSIVYKGMVGGKMVAVKKLSQTMHENKFHKEVECITKAKHKNIVRFLGYCSDTQGRIEDYEGKFVMADVRNWLLCFEYVPNGSLIEYITDPSRGLEWRERYQIIKGICEGLLHLHEKRILHLDLKPSNILIDIHMVPKIADFGLSRCLDKDQTRDFTSNICGSLGYMAPEFFIGQVTFASDIYSLGIIIMEILTGEKGYQEEQDLRIGMDTKIGTINKVDLERMVLDRSAEPTYLPLSLLEDITDCFSDDQQIGSGGFSIVYKGMVGGKMVAVKKLSQTMHENKFHKEVECITKAKHKNIVRFLGYCSDTQGRIEDYEGKFVMADVRNWLLCFEYVPNGSLIEYITDPSRGLEWRERYQIIKGICEGLLHLHEKRILHLDLKPSNILIDIHMVPKIADFGLSRCLDKDQTRDFTSNICGSLGYMAPEFFIGQVTFASDIYSLGIIIMEILTGEKGYQEEQDLRIG

pLDDT: mean 81.55, std 21.29, range [18.09, 98.69]

Radius of gyration: 28.78 Å; Cα contacts (8 Å, |Δi|>4): 897; chains: 2; bounding box: 53×99×72 Å

InterPro domains:
  IPR000719 Protein kinase domain [PF00069] (40-252)
  IPR000719 Protein kinase domain [PS50011] (39-257)
  IPR000719 Protein kinase domain [SM00220] (39-256)
  IPR008271 Serine/threonine-protein kinase, active site [PS00108] (168-180)
  IPR011009 Protein kinase-like domain superfamily [SSF56112] (23-252)
  IPR017441 Protein kinase, ATP binding site [PS00107] (45-67)